Protein AF-A0A9W7EHD0-F1 (afdb_monomer)

Foldseek 3Di:
DDDDLVPVVVVDDVVVVVVVVVVVVVVVVVVVVVVVVLCVVCPPHPVNVVLVVLVVVVVVVVVVLVVVLVVVSVDPDDPDPLNVVSVVVSVVLVVVSVVLSVVSSVLVVVLVVVLVLLVVLLPDDPVVLVVVCVVPVPPPPPDDDDDDPPVVVSSVVSVVSVVVVVCVCVVVVPPPDDPSVVVNVVSVVVSVVVSVVVVVVVVVVVVVVCVVSVVPPPPPCVVVVVVVVVVVVVVVVVLVVVVVVVVVVVVVVVVVVVVVVVVVVVVVVVVVVVVVVVVVLVVPDPPPNPVVCVVVVVVVVVVVVVVVVVVVVVVVVVVPPPPDPDPDPPPPDDDPPPPVVVVVVVVVVVSVVVVVVVVVVVVVVVVVVVVPVVPDDDDDDDDDDDDDDDDDPPVVVVVVVVVVVVVVVVVVVVVVVVVVVVVVVVVVVVVPPPDDDDD

Organism: NCBI:txid1714386

Radius of gyration: 39.2 Å; Cα contacts (8 Å, |Δi|>4): 41; chains: 1; bounding box: 112×82×118 Å

pLDDT: mean 72.01, std 16.77, range [34.12, 96.81]

Secondary structure (DSSP, 8-state):
----TTGGGGTS-HHHHHHHHHHHHHHHHHHHHHHHHHHHHHTTSHHHHHHHHHHHHHHHHHHHHHHHHHHHHTSSS-S-HHHHHHHHHHHHHHHHHHHHHHHHHHHHHHHHHHHHHHHHHHHS-HHHHHHHHHHHHTTSTT--S-S-THHHHHHHHHHHHHHHHHHHHHHHT-TT--HHHHHHHHHHHHHHHHHHHHHHHHHHHHHHHHHHTT---GGGTHHHHHHHHHHHHHHHHHHHHHHHHHHHHHHHHHHHHHHHHHHHHHHHHHHHHHHHHHHHHHHS-TTSTHHHHHHHHHHHHHHHHHHHHHHHHHHHHHHHSPPP----GGG-SS----SHHHHHHHHHHHHHHHHHHHHHHHHHHHHHHHHHHTT--------------S-SSHHHHHHHHHHHHHHHHHHHHHHHHHHHHHHHHHHHHHTTS------

Mean predicted aligned error: 20.32 Å

Solvent-accessible surface area (backbone atoms only — not comparable to full-atom values): 25939 Å² total; per-residue (Å²): 133,87,78,58,95,63,67,63,61,85,74,53,56,65,66,62,53,50,53,50,51,52,49,50,53,53,49,52,54,51,49,52,55,48,47,54,54,49,48,70,75,34,66,96,42,78,62,42,62,52,48,52,50,52,52,50,55,49,49,52,51,50,49,51,54,50,50,54,53,50,58,54,69,70,64,85,60,79,99,43,76,65,55,60,54,48,54,52,50,51,54,52,51,52,54,49,51,52,50,51,51,53,50,51,53,50,51,50,55,50,50,54,52,49,50,57,48,46,47,54,47,66,69,51,55,67,69,56,56,52,49,54,45,56,72,52,68,75,72,58,91,79,66,82,82,89,89,61,78,67,63,59,53,49,56,50,51,45,50,52,51,49,50,49,51,51,51,51,37,63,77,67,68,45,84,90,63,62,62,52,63,52,50,49,54,53,48,52,51,54,49,50,50,53,51,52,51,53,53,49,53,49,52,52,51,50,53,50,52,44,56,73,67,68,58,90,70,59,94,72,50,57,73,54,48,52,55,50,52,52,53,48,53,52,51,53,49,53,52,52,52,58,48,50,55,53,52,52,53,52,52,55,50,52,52,53,51,52,52,53,51,50,54,52,50,56,51,52,49,55,51,50,55,51,53,50,53,54,52,54,64,69,68,52,70,88,87,72,44,76,72,53,53,54,54,51,54,50,52,54,48,54,53,49,51,55,51,50,55,53,50,51,50,52,53,48,54,60,70,68,46,76,73,77,84,75,80,67,80,88,73,84,74,89,76,100,78,70,65,68,70,57,53,59,60,49,54,61,49,53,56,52,52,55,50,51,54,53,48,53,54,50,52,56,52,50,56,58,52,62,70,61,64,85,74,77,88,85,84,84,88,81,91,79,95,76,85,94,80,85,82,77,63,66,69,56,51,54,53,51,55,54,50,50,55,52,50,52,55,52,53,51,53,53,50,54,51,53,51,51,54,53,50,54,50,52,56,60,59,63,65,71,74,78,69,84,84,83,128

Structure (mmCIF, N/CA/C/O backbone):
data_AF-A0A9W7EHD0-F1
#
_entry.id   AF-A0A9W7EHD0-F1
#
loop_
_atom_site.group_PDB
_atom_site.id
_atom_site.type_symbol
_atom_site.label_atom_id
_atom_site.label_alt_id
_atom_site.label_comp_id
_atom_site.label_asym_id
_atom_site.label_entity_id
_atom_site.label_seq_id
_atom_site.pdbx_PDB_ins_code
_atom_site.Cartn_x
_atom_site.Cartn_y
_atom_site.Cartn_z
_atom_site.occupancy
_atom_site.B_iso_or_equiv
_atom_site.auth_seq_id
_atom_site.auth_comp_id
_atom_site.auth_asym_id
_atom_site.auth_atom_id
_atom_site.pdbx_PDB_model_num
ATOM 1 N N . MET A 1 1 ? 36.067 2.380 -47.094 1.00 41.59 1 MET A N 1
ATOM 2 C CA . MET A 1 1 ? 34.649 2.789 -47.138 1.00 41.59 1 MET A CA 1
ATOM 3 C C . MET A 1 1 ? 34.155 2.784 -45.708 1.00 41.59 1 MET A C 1
ATOM 5 O O . MET A 1 1 ? 34.077 1.720 -45.111 1.00 41.59 1 MET A O 1
ATOM 9 N N . ALA A 1 2 ? 33.998 3.968 -45.122 1.00 36.53 2 ALA A N 1
ATOM 10 C CA . ALA A 1 2 ? 33.622 4.127 -43.725 1.00 36.53 2 ALA A CA 1
ATOM 11 C C . ALA A 1 2 ? 32.126 3.817 -43.582 1.00 36.53 2 ALA A C 1
ATOM 13 O O . ALA A 1 2 ? 31.284 4.616 -43.986 1.00 36.53 2 ALA A O 1
ATOM 14 N N . GLY A 1 3 ? 31.809 2.625 -43.077 1.00 40.06 3 GLY A N 1
ATOM 15 C CA . GLY A 1 3 ? 30.460 2.287 -42.645 1.00 40.06 3 GLY A CA 1
ATOM 16 C C . GLY A 1 3 ? 30.134 3.123 -41.417 1.00 40.06 3 GLY A C 1
ATOM 17 O O . GLY A 1 3 ? 30.726 2.926 -40.359 1.00 40.06 3 GLY A O 1
ATOM 18 N N . SER A 1 4 ? 29.249 4.102 -41.587 1.00 40.09 4 SER A N 1
ATOM 19 C CA . SER A 1 4 ? 28.679 4.852 -40.474 1.00 40.09 4 SER A CA 1
ATOM 20 C C . SER A 1 4 ? 28.022 3.865 -39.511 1.00 40.09 4 SER A C 1
ATOM 22 O O . SER A 1 4 ? 27.154 3.092 -39.913 1.00 40.09 4 SER A O 1
ATOM 24 N N . VAL A 1 5 ? 28.412 3.912 -38.237 1.00 50.12 5 VAL A N 1
ATOM 25 C CA . VAL A 1 5 ? 27.777 3.160 -37.137 1.00 50.12 5 VAL A CA 1
ATOM 26 C C . VAL A 1 5 ? 26.297 3.566 -36.965 1.00 50.12 5 VAL A C 1
ATOM 28 O O . VAL A 1 5 ? 25.525 2.852 -36.342 1.00 50.12 5 VAL A O 1
ATOM 31 N N . PHE A 1 6 ? 25.859 4.644 -37.630 1.00 48.62 6 PHE A N 1
ATOM 32 C CA . PHE A 1 6 ? 24.462 5.069 -37.770 1.00 48.62 6 PHE A CA 1
ATOM 33 C C . PHE A 1 6 ? 23.834 4.682 -39.124 1.00 48.62 6 PHE A C 1
ATOM 35 O O . PHE A 1 6 ? 23.017 5.419 -39.674 1.00 48.62 6 PHE A O 1
ATOM 42 N N . GLY A 1 7 ? 24.199 3.531 -39.694 1.00 46.06 7 GLY A N 1
ATOM 43 C CA . GLY A 1 7 ? 23.615 3.016 -40.942 1.00 46.06 7 GLY A CA 1
ATOM 44 C C . GLY A 1 7 ? 22.097 2.764 -40.896 1.00 46.06 7 GLY A C 1
ATOM 45 O O . GLY A 1 7 ? 21.471 2.694 -41.950 1.00 46.06 7 GLY A O 1
ATOM 46 N N . LEU A 1 8 ? 21.487 2.707 -39.704 1.00 52.47 8 LEU A N 1
ATOM 47 C CA . LEU A 1 8 ? 20.026 2.681 -39.541 1.00 52.47 8 LEU A CA 1
ATOM 48 C C . LEU A 1 8 ? 19.342 4.013 -39.909 1.00 52.47 8 LEU A C 1
ATOM 50 O O . LEU A 1 8 ? 18.151 4.028 -40.207 1.00 52.47 8 LEU A O 1
ATOM 54 N N . GLY A 1 9 ? 20.073 5.133 -39.931 1.00 49.28 9 GLY A N 1
ATOM 55 C CA . GLY A 1 9 ? 19.493 6.463 -40.148 1.00 49.28 9 GLY A CA 1
ATOM 56 C C . GLY A 1 9 ? 18.921 6.697 -41.550 1.00 49.28 9 GLY A C 1
ATOM 57 O O . GLY A 1 9 ? 18.114 7.599 -41.727 1.00 49.28 9 GLY A O 1
ATOM 58 N N . ALA A 1 10 ? 19.298 5.888 -42.546 1.00 57.56 10 ALA A N 1
ATOM 59 C CA . ALA A 1 10 ? 18.765 6.010 -43.906 1.00 57.56 10 ALA A CA 1
ATOM 60 C C . ALA A 1 10 ? 17.379 5.357 -44.084 1.00 57.56 10 ALA A C 1
ATOM 62 O O . ALA A 1 10 ? 16.714 5.625 -45.081 1.00 57.56 10 ALA A O 1
ATOM 63 N N . GLN A 1 11 ? 16.957 4.496 -43.148 1.00 60.59 11 GLN A N 1
ATOM 64 C CA . GLN A 1 11 ? 15.648 3.828 -43.162 1.00 60.59 11 GLN A CA 1
ATOM 65 C C . GLN A 1 11 ? 14.703 4.311 -42.058 1.00 60.59 11 GLN A C 1
ATOM 67 O O . GLN A 1 11 ? 13.509 4.027 -42.136 1.00 60.59 11 GLN A O 1
ATOM 72 N N . LEU A 1 12 ? 15.198 5.034 -41.045 1.00 62.53 12 LEU A N 1
ATOM 73 C CA . LEU A 1 12 ? 14.315 5.666 -40.071 1.00 62.53 12 LEU A CA 1
ATOM 74 C C . LEU A 1 12 ? 13.660 6.895 -40.686 1.00 62.53 12 LEU A C 1
ATOM 76 O O . LEU A 1 12 ? 14.303 7.894 -41.006 1.00 62.53 12 LEU A O 1
ATOM 80 N N . ASP A 1 13 ? 12.348 6.805 -40.805 1.00 81.25 13 ASP A N 1
ATOM 81 C CA . ASP A 1 13 ? 11.511 7.895 -41.247 1.00 81.25 13 ASP A CA 1
ATOM 82 C C . ASP A 1 13 ? 11.552 9.008 -40.182 1.00 81.25 13 ASP A C 1
ATOM 84 O O . ASP A 1 13 ? 11.169 8.823 -39.016 1.00 81.25 13 ASP A O 1
ATOM 88 N N . VAL A 1 14 ? 12.132 10.151 -40.560 1.00 83.94 14 VAL A N 1
ATOM 89 C CA . VAL A 1 14 ? 12.492 11.241 -39.635 1.00 83.94 14 VAL A CA 1
ATOM 90 C C . VAL A 1 14 ? 11.256 11.767 -38.909 1.00 83.94 14 VAL A C 1
ATOM 92 O O . VAL A 1 14 ? 11.328 12.114 -37.729 1.00 83.94 14 VAL A O 1
ATOM 95 N N . GLU A 1 15 ? 10.108 11.774 -39.584 1.00 84.81 15 GLU A N 1
ATOM 96 C CA . GLU A 1 15 ? 8.841 12.242 -39.030 1.00 84.81 15 GLU A CA 1
ATOM 97 C C . GLU A 1 15 ? 8.366 11.368 -37.860 1.00 84.81 15 GLU A C 1
ATOM 99 O O . GLU A 1 15 ? 8.170 11.877 -36.755 1.00 84.81 15 GLU A O 1
ATOM 104 N N . TYR A 1 16 ? 8.257 10.049 -38.053 1.00 81.31 16 TYR A N 1
ATOM 105 C CA . TYR A 1 16 ? 7.834 9.122 -36.994 1.00 81.31 16 TYR A CA 1
ATOM 106 C C . TYR A 1 16 ? 8.808 9.117 -35.821 1.00 81.31 16 TYR A C 1
ATOM 108 O O . TYR A 1 16 ? 8.393 9.143 -34.665 1.00 81.31 16 TYR A O 1
ATOM 116 N N . THR A 1 17 ? 10.104 9.158 -36.121 1.00 78.38 17 THR A N 1
ATOM 117 C CA . THR A 1 17 ? 11.156 9.232 -35.105 1.00 78.38 17 THR A CA 1
ATOM 118 C C . THR A 1 17 ? 10.993 10.487 -34.245 1.00 78.38 17 THR A C 1
ATOM 120 O O . THR A 1 17 ? 11.039 10.412 -33.018 1.00 78.38 17 THR A O 1
ATOM 123 N N . THR A 1 18 ? 10.725 11.635 -34.873 1.00 85.12 18 THR A N 1
ATOM 124 C CA . THR A 1 18 ? 10.499 12.909 -34.174 1.00 85.12 18 THR A CA 1
ATOM 125 C C . THR A 1 18 ? 9.254 12.849 -33.287 1.00 85.12 18 THR A C 1
ATOM 127 O O . THR A 1 18 ? 9.313 13.255 -32.126 1.00 85.12 18 THR A O 1
ATOM 130 N N . TRP A 1 19 ? 8.145 12.287 -33.780 1.00 91.00 19 TRP A N 1
ATOM 131 C CA . TRP A 1 19 ? 6.928 12.099 -32.982 1.00 91.00 19 TRP A CA 1
ATOM 132 C C . TRP A 1 19 ? 7.136 11.148 -31.801 1.00 91.00 19 TRP A C 1
ATOM 134 O O . TRP A 1 19 ? 6.656 11.433 -30.703 1.00 91.00 19 TRP A O 1
ATOM 144 N N . CYS A 1 20 ? 7.890 10.063 -31.985 1.00 78.62 20 CYS A N 1
ATOM 145 C CA . CYS A 1 20 ? 8.261 9.157 -30.901 1.00 78.62 20 CYS A CA 1
ATOM 146 C C . CYS A 1 20 ? 9.100 9.870 -29.834 1.00 78.62 20 CYS A C 1
ATOM 148 O O . CYS A 1 20 ? 8.783 9.760 -28.651 1.00 78.62 20 CYS A O 1
ATOM 150 N N . PHE A 1 21 ? 10.114 10.649 -30.225 1.00 79.69 21 PHE A N 1
ATOM 151 C CA . PHE A 1 21 ? 10.911 11.431 -29.274 1.00 79.69 21 PHE A CA 1
ATOM 152 C C . PHE A 1 21 ? 10.072 12.466 -28.524 1.00 79.69 21 PHE A C 1
ATOM 154 O O . PHE A 1 21 ? 10.189 12.571 -27.306 1.00 79.69 21 PHE A O 1
ATOM 161 N N . MET A 1 22 ? 9.187 13.185 -29.217 1.00 89.00 22 MET A N 1
ATOM 162 C CA . MET A 1 22 ? 8.254 14.115 -28.574 1.00 89.00 22 MET A CA 1
ATOM 163 C C . MET A 1 22 ? 7.325 13.399 -27.588 1.00 89.00 22 MET A C 1
ATOM 165 O O . MET A 1 22 ? 7.085 13.911 -26.495 1.00 89.00 22 MET A O 1
ATOM 169 N N . GLY A 1 23 ? 6.845 12.203 -27.939 1.00 85.44 23 GLY A N 1
ATOM 170 C CA . GLY A 1 23 ? 6.049 11.354 -27.055 1.00 85.44 23 GLY A CA 1
ATOM 171 C C . GLY A 1 23 ? 6.814 10.928 -25.802 1.00 85.44 23 GLY A C 1
ATOM 172 O O . GLY A 1 23 ? 6.280 11.041 -24.702 1.00 85.44 23 GLY A O 1
ATOM 173 N N . ILE A 1 24 ? 8.076 10.512 -25.950 1.00 79.19 24 ILE A N 1
ATOM 174 C CA . ILE A 1 24 ? 8.947 10.152 -24.822 1.00 79.19 24 ILE A CA 1
ATOM 175 C C . ILE A 1 24 ? 9.193 11.369 -23.928 1.00 79.19 24 ILE A C 1
ATOM 177 O O . ILE A 1 24 ? 9.023 11.265 -22.721 1.00 79.19 24 ILE A O 1
ATOM 181 N N . ILE A 1 25 ? 9.531 12.532 -24.493 1.00 86.75 25 ILE A N 1
ATOM 182 C CA . ILE A 1 25 ? 9.751 13.763 -23.716 1.00 86.75 25 ILE A CA 1
ATOM 183 C C . ILE A 1 25 ? 8.488 14.140 -22.934 1.00 86.75 25 ILE A C 1
ATOM 185 O O . ILE A 1 25 ? 8.562 14.405 -21.736 1.00 86.75 25 ILE A O 1
ATOM 189 N N . ALA A 1 26 ? 7.322 14.124 -23.584 1.00 88.44 26 ALA A N 1
ATOM 190 C CA . ALA A 1 26 ? 6.052 14.420 -22.927 1.00 88.44 26 ALA A CA 1
ATOM 191 C C . ALA A 1 26 ? 5.724 13.406 -21.819 1.00 88.44 26 ALA A C 1
ATOM 193 O O . ALA A 1 26 ? 5.255 13.798 -20.750 1.00 88.44 26 ALA A O 1
ATOM 194 N N . PHE A 1 27 ? 5.995 12.120 -22.052 1.00 81.62 27 PHE A N 1
ATOM 195 C CA . PHE A 1 27 ? 5.835 11.067 -21.053 1.00 81.62 27 PHE A CA 1
ATOM 196 C C . PHE A 1 27 ? 6.763 11.280 -19.853 1.00 81.62 27 PHE A C 1
ATOM 198 O O . PHE A 1 27 ? 6.296 11.215 -18.720 1.00 81.62 27 PHE A O 1
ATOM 205 N N . THR A 1 28 ? 8.038 11.602 -20.079 1.00 79.50 28 THR A N 1
ATOM 206 C CA . THR A 1 28 ? 9.004 11.878 -19.008 1.00 79.50 28 THR A CA 1
ATOM 207 C C . THR A 1 28 ? 8.576 13.076 -18.164 1.00 79.50 28 THR A C 1
ATOM 209 O O . THR A 1 28 ? 8.568 12.974 -16.943 1.00 79.50 28 THR A O 1
ATOM 212 N N . ILE A 1 29 ? 8.129 14.171 -18.793 1.00 89.50 29 ILE A N 1
ATOM 213 C CA . ILE A 1 29 ? 7.603 15.344 -18.073 1.00 89.50 29 ILE A CA 1
ATOM 214 C C . ILE A 1 29 ? 6.354 14.969 -17.263 1.00 89.50 29 ILE A C 1
ATOM 216 O O . ILE A 1 29 ? 6.212 15.371 -16.111 1.00 89.50 29 ILE A O 1
ATOM 220 N N . MET A 1 30 ? 5.434 14.186 -17.839 1.00 86.44 30 MET A N 1
ATOM 221 C CA . MET A 1 30 ? 4.249 13.714 -17.114 1.00 86.44 30 MET A CA 1
ATOM 222 C C . MET A 1 30 ? 4.641 12.858 -15.904 1.00 86.44 30 MET A C 1
ATOM 224 O O . MET A 1 30 ? 4.039 12.997 -14.841 1.00 86.44 30 MET A O 1
ATOM 228 N N . PHE A 1 31 ? 5.631 11.980 -16.065 1.00 80.75 31 PHE A N 1
ATOM 229 C CA . PHE A 1 31 ? 6.109 11.103 -15.006 1.00 80.75 31 PHE A CA 1
ATOM 230 C C . PHE A 1 31 ? 6.786 11.890 -13.880 1.00 80.75 31 PHE A C 1
ATOM 232 O O . PHE A 1 31 ? 6.515 11.622 -12.716 1.00 80.75 31 PHE A O 1
ATOM 239 N N . GLU A 1 32 ? 7.586 12.904 -14.210 1.00 84.00 32 GLU A N 1
ATOM 240 C CA . GLU A 1 32 ? 8.206 13.809 -13.236 1.00 84.00 32 GLU A CA 1
ATOM 241 C C . GLU A 1 32 ? 7.147 14.564 -12.418 1.00 84.00 32 GLU A C 1
ATOM 243 O O . GLU A 1 32 ? 7.168 14.530 -11.189 1.00 84.00 32 GLU A O 1
ATOM 248 N N . LEU A 1 33 ? 6.139 15.142 -13.081 1.00 87.81 33 LEU A N 1
ATOM 249 C CA . LEU A 1 33 ? 5.017 15.798 -12.397 1.00 87.81 33 LEU A CA 1
ATOM 250 C C . LEU A 1 33 ? 4.213 14.825 -11.527 1.00 87.81 33 LEU A C 1
ATOM 252 O O . LEU A 1 33 ? 3.732 15.182 -10.448 1.00 87.81 33 LEU A O 1
ATOM 256 N N . PHE A 1 34 ? 4.024 13.596 -12.008 1.00 83.19 34 PHE A N 1
ATOM 257 C CA . PHE A 1 34 ? 3.357 12.549 -11.247 1.00 83.19 34 PHE A CA 1
ATOM 258 C C . PHE A 1 34 ? 4.155 12.187 -9.992 1.00 83.19 34 PHE A C 1
ATOM 260 O O . PHE A 1 34 ? 3.556 12.054 -8.923 1.00 83.19 34 PHE A O 1
ATOM 267 N N . ASP A 1 35 ? 5.477 12.080 -10.105 1.00 80.50 35 ASP A N 1
ATOM 268 C CA . ASP A 1 35 ? 6.354 11.748 -8.990 1.00 80.50 35 ASP A CA 1
ATOM 269 C C . ASP A 1 35 ? 6.404 12.873 -7.950 1.00 80.50 35 ASP A C 1
ATOM 271 O O . ASP A 1 35 ? 6.232 12.610 -6.763 1.00 80.50 35 ASP A O 1
ATOM 275 N N . GLU A 1 36 ? 6.486 14.140 -8.367 1.00 85.00 36 GLU A N 1
ATOM 276 C CA . GLU A 1 36 ? 6.371 15.289 -7.455 1.00 85.00 36 GLU A CA 1
ATOM 277 C C . GLU A 1 36 ? 5.040 15.282 -6.694 1.00 85.00 36 GLU A C 1
ATOM 279 O O . GLU A 1 36 ? 4.988 15.495 -5.477 1.00 85.00 36 GLU A O 1
ATOM 284 N N . HIS A 1 37 ? 3.940 15.000 -7.398 1.00 84.12 37 HIS A N 1
ATOM 285 C CA . HIS A 1 37 ? 2.623 14.928 -6.776 1.00 84.12 37 HIS A CA 1
ATOM 286 C C . HIS A 1 37 ? 2.516 13.755 -5.795 1.00 84.12 37 HIS A C 1
ATOM 288 O O . HIS A 1 37 ? 1.861 13.857 -4.751 1.00 84.12 37 HIS A O 1
ATOM 294 N N . LEU A 1 38 ? 3.156 12.634 -6.124 1.00 78.75 38 LEU A N 1
ATOM 295 C CA . LEU A 1 38 ? 3.222 11.463 -5.267 1.00 78.75 38 LEU A CA 1
ATOM 296 C C . LEU A 1 38 ? 4.053 11.765 -4.017 1.00 78.75 38 LEU A C 1
ATOM 298 O O . LEU A 1 38 ? 3.571 11.536 -2.908 1.00 78.75 38 LEU A O 1
ATOM 302 N N . TYR A 1 39 ? 5.225 12.376 -4.184 1.00 82.25 39 TYR A N 1
ATOM 303 C CA . TYR A 1 39 ? 6.117 12.798 -3.111 1.00 82.25 39 TYR A CA 1
ATOM 304 C C . TYR A 1 39 ? 5.409 13.743 -2.134 1.00 82.25 39 TYR A C 1
ATOM 306 O O . TYR A 1 39 ? 5.343 13.461 -0.939 1.00 82.25 39 TYR A O 1
ATOM 314 N N . ALA A 1 40 ? 4.759 14.797 -2.638 1.00 83.25 40 ALA A N 1
ATOM 315 C CA . ALA A 1 40 ? 4.017 15.750 -1.810 1.00 83.25 40 ALA A CA 1
ATOM 316 C C . ALA A 1 40 ? 2.873 15.092 -1.016 1.00 83.25 40 ALA A C 1
ATOM 318 O O . ALA A 1 40 ? 2.541 15.509 0.093 1.00 83.25 40 ALA A O 1
ATOM 319 N N . LYS A 1 41 ? 2.251 14.044 -1.566 1.00 79.25 41 LYS A N 1
ATOM 320 C CA . LYS A 1 41 ? 1.150 13.326 -0.906 1.00 79.25 41 LYS A CA 1
ATOM 321 C C . LYS A 1 41 ? 1.628 12.285 0.109 1.00 79.25 41 LYS A C 1
ATOM 323 O O . LYS A 1 41 ? 0.821 11.824 0.931 1.00 79.25 41 LYS A O 1
ATOM 328 N N . LEU A 1 42 ? 2.888 11.877 0.011 1.00 76.06 42 LEU A N 1
ATOM 329 C CA . LEU A 1 42 ? 3.537 10.881 0.860 1.00 76.06 42 LEU A CA 1
ATOM 330 C C . LEU A 1 42 ? 4.444 11.492 1.925 1.00 76.06 42 LEU A C 1
ATOM 332 O O . LEU A 1 42 ? 4.895 10.751 2.803 1.00 76.06 42 LEU A O 1
ATOM 336 N N . ASP A 1 43 ? 4.698 12.795 1.852 1.00 74.88 43 ASP A N 1
ATOM 337 C CA . ASP A 1 43 ? 5.582 13.488 2.775 1.00 74.88 43 ASP A CA 1
ATOM 338 C C . ASP A 1 43 ? 5.163 13.243 4.238 1.00 74.88 43 ASP A C 1
ATOM 340 O O . ASP A 1 43 ? 3.980 13.301 4.593 1.00 74.88 43 ASP A O 1
ATOM 344 N N . GLY A 1 44 ? 6.138 12.869 5.069 1.00 69.31 44 GLY A N 1
ATOM 345 C CA . GLY A 1 44 ? 5.934 12.476 6.468 1.00 69.31 44 GLY A CA 1
ATOM 346 C C . GLY A 1 44 ? 5.429 11.045 6.718 1.00 69.31 44 GLY A C 1
ATOM 347 O O . GLY A 1 44 ? 5.088 10.726 7.857 1.00 69.31 44 GLY A O 1
ATOM 348 N N . SER A 1 45 ? 5.367 10.169 5.707 1.00 75.50 45 SER A N 1
ATOM 349 C CA . SER A 1 45 ? 4.951 8.766 5.882 1.00 75.50 45 SER A CA 1
ATOM 350 C C . SER A 1 45 ? 6.081 7.756 5.649 1.00 75.50 45 SER A C 1
ATOM 352 O O . SER A 1 45 ? 6.941 7.964 4.799 1.00 75.50 45 SER A O 1
ATOM 354 N N . ILE A 1 46 ? 6.028 6.610 6.345 1.00 73.94 46 ILE A N 1
ATOM 355 C CA . ILE A 1 46 ? 6.955 5.463 6.173 1.00 73.94 46 ILE A CA 1
ATOM 356 C C . ILE A 1 46 ? 6.998 4.981 4.709 1.00 73.94 46 ILE A C 1
ATOM 358 O O . ILE A 1 46 ? 8.006 4.473 4.223 1.00 73.94 46 ILE A O 1
ATOM 362 N N . TYR A 1 47 ? 5.915 5.201 3.961 1.00 76.75 47 TYR A N 1
ATOM 363 C CA . TYR A 1 47 ? 5.823 4.836 2.552 1.00 76.75 47 TYR A CA 1
ATOM 364 C C . TYR A 1 47 ? 6.774 5.620 1.645 1.00 76.75 47 TYR A C 1
ATOM 366 O O . TYR A 1 47 ? 7.102 5.137 0.564 1.00 76.75 47 TYR A O 1
ATOM 374 N N . LEU A 1 48 ? 7.238 6.797 2.074 1.00 80.06 48 LEU A N 1
ATOM 375 C CA . LEU A 1 48 ? 8.238 7.562 1.337 1.00 80.06 48 LEU A CA 1
ATOM 376 C C . LEU A 1 48 ? 9.570 6.804 1.279 1.00 80.06 48 LEU A C 1
ATOM 378 O O . LEU A 1 48 ? 10.169 6.695 0.212 1.00 80.06 48 LEU A O 1
ATOM 382 N N . GLU A 1 49 ? 9.996 6.212 2.398 1.00 76.44 49 GLU A N 1
ATOM 383 C CA . GLU A 1 49 ? 11.215 5.397 2.453 1.00 76.44 49 GLU A CA 1
ATOM 384 C C . GLU A 1 49 ? 11.082 4.137 1.589 1.00 76.44 49 GLU A C 1
ATOM 386 O O . GLU A 1 49 ? 12.025 3.748 0.897 1.00 76.44 49 GLU A O 1
ATOM 391 N N . MET A 1 50 ? 9.898 3.514 1.580 1.00 74.19 50 MET A N 1
ATOM 392 C CA . MET A 1 50 ? 9.623 2.368 0.707 1.00 74.19 50 MET A CA 1
ATOM 393 C C . MET A 1 50 ? 9.674 2.761 -0.770 1.00 74.19 50 MET A C 1
ATOM 395 O O . MET A 1 50 ? 10.329 2.078 -1.554 1.00 74.19 50 MET A O 1
ATOM 399 N N . MET A 1 51 ? 9.040 3.874 -1.149 1.00 78.44 51 MET A N 1
ATOM 400 C CA . MET A 1 51 ? 9.122 4.395 -2.512 1.00 78.44 51 MET A CA 1
ATOM 401 C C . MET A 1 51 ? 10.563 4.671 -2.923 1.00 78.44 51 MET A C 1
ATOM 403 O O . MET A 1 51 ? 10.973 4.250 -3.998 1.00 78.44 51 MET A O 1
ATOM 407 N N . GLN A 1 52 ? 11.349 5.334 -2.073 1.00 81.00 52 GLN A N 1
ATOM 408 C CA . GLN A 1 52 ? 12.752 5.627 -2.366 1.00 81.00 52 GLN A CA 1
ATOM 409 C C . GLN A 1 52 ? 13.568 4.351 -2.595 1.00 81.00 52 GLN A C 1
ATOM 411 O O . GLN A 1 52 ? 14.390 4.311 -3.509 1.00 81.00 52 GLN A O 1
ATOM 416 N N . LYS A 1 53 ? 13.320 3.290 -1.815 1.00 77.19 53 LYS A N 1
ATOM 417 C CA . LYS A 1 53 ? 13.940 1.978 -2.050 1.00 77.19 53 LYS A CA 1
ATOM 418 C C . LYS A 1 53 ? 13.525 1.401 -3.402 1.00 77.19 53 LYS A C 1
ATOM 420 O O . LYS A 1 53 ? 14.400 1.044 -4.180 1.00 77.19 53 LYS A O 1
ATOM 425 N N . VAL A 1 54 ? 12.229 1.372 -3.716 1.00 78.00 54 VAL A N 1
ATOM 426 C CA . VAL A 1 54 ? 11.727 0.850 -5.001 1.00 78.00 54 VAL A CA 1
ATOM 427 C C . VAL A 1 54 ? 12.303 1.634 -6.182 1.00 78.00 54 VAL A C 1
ATOM 429 O O . VAL A 1 54 ? 12.800 1.028 -7.126 1.00 78.00 54 VAL A O 1
ATOM 432 N N . TYR A 1 55 ? 12.318 2.967 -6.114 1.00 80.00 55 TYR A N 1
ATOM 433 C CA . TYR A 1 55 ? 12.927 3.813 -7.142 1.00 80.00 55 TYR A CA 1
ATOM 434 C C . TYR A 1 55 ? 14.422 3.566 -7.292 1.00 80.00 55 TYR A C 1
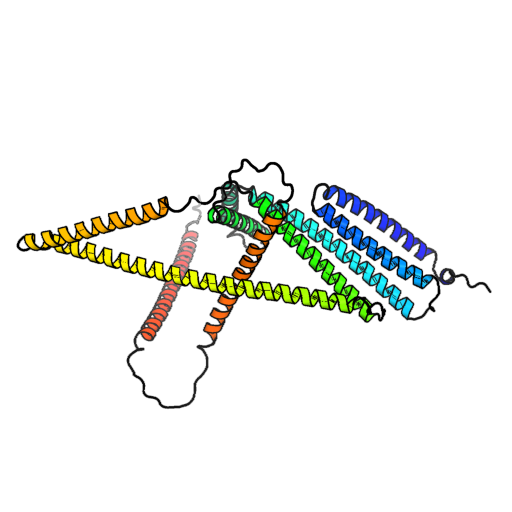ATOM 436 O O . TYR A 1 55 ? 14.926 3.546 -8.414 1.00 80.00 55 TYR A O 1
ATOM 444 N N . LYS A 1 56 ? 15.142 3.356 -6.188 1.00 79.19 56 LYS A N 1
ATOM 445 C CA . LYS A 1 56 ? 16.570 3.042 -6.222 1.00 79.19 56 LYS A CA 1
ATOM 446 C C . LYS A 1 56 ? 16.828 1.698 -6.904 1.00 79.19 56 LYS A C 1
ATOM 448 O O . LYS A 1 56 ? 17.672 1.646 -7.795 1.00 79.19 56 LYS A O 1
ATOM 453 N N . GLU A 1 57 ? 16.099 0.650 -6.526 1.00 76.88 57 GLU A N 1
ATOM 454 C CA . GLU A 1 57 ? 16.220 -0.679 -7.143 1.00 76.88 57 GLU A CA 1
ATOM 455 C C . GLU A 1 57 ? 15.868 -0.628 -8.634 1.00 76.88 57 GLU A C 1
ATOM 457 O O . GLU A 1 57 ? 16.615 -1.124 -9.476 1.00 76.88 57 GLU A O 1
ATOM 462 N N . LEU A 1 58 ? 14.787 0.073 -8.982 1.00 76.69 58 LEU A N 1
ATOM 463 C CA . LEU A 1 58 ? 14.388 0.293 -10.366 1.00 76.69 58 LEU A CA 1
ATOM 464 C C . LEU A 1 58 ? 15.450 1.053 -11.165 1.00 76.69 58 LEU A C 1
ATOM 466 O O . LEU A 1 58 ? 15.747 0.692 -12.299 1.00 76.69 58 LEU A O 1
ATOM 470 N N . THR A 1 59 ? 16.022 2.108 -10.590 1.00 77.44 59 THR A N 1
ATOM 471 C CA . THR A 1 59 ? 17.056 2.912 -11.251 1.00 77.44 59 THR A CA 1
ATOM 472 C C . THR A 1 59 ? 18.295 2.063 -11.510 1.00 77.44 59 THR A C 1
ATOM 474 O O . THR A 1 59 ? 18.834 2.095 -12.612 1.00 77.44 59 THR A O 1
ATOM 477 N N . ILE A 1 60 ? 18.717 1.252 -10.534 1.00 78.25 60 ILE A N 1
ATOM 478 C CA . ILE A 1 60 ? 19.824 0.301 -10.696 1.00 78.25 60 ILE A CA 1
ATOM 479 C C . ILE A 1 60 ? 19.512 -0.692 -11.822 1.00 78.25 60 ILE A C 1
ATOM 481 O O . ILE A 1 60 ? 20.357 -0.911 -12.688 1.00 78.25 60 ILE A O 1
ATOM 485 N N . LEU A 1 61 ? 18.296 -1.238 -11.861 1.00 72.81 61 LEU A N 1
ATOM 486 C CA . LEU A 1 61 ? 17.860 -2.168 -12.903 1.00 72.81 61 LEU A CA 1
ATOM 487 C C . LEU A 1 61 ? 17.835 -1.512 -14.293 1.00 72.81 61 LEU A C 1
ATOM 489 O O . LEU A 1 61 ? 18.314 -2.097 -15.267 1.00 72.81 61 LEU A O 1
ATOM 493 N N . GLY A 1 62 ? 17.370 -0.266 -14.381 1.00 76.25 62 GLY A N 1
ATOM 494 C CA . GLY A 1 62 ? 17.434 0.551 -15.591 1.00 76.25 62 GLY A CA 1
ATOM 495 C C . GLY A 1 62 ? 18.873 0.803 -16.050 1.00 76.25 62 GLY A C 1
ATOM 496 O O . GLY A 1 62 ? 19.170 0.655 -17.233 1.00 76.25 62 GLY A O 1
ATOM 497 N N . PHE A 1 63 ? 19.793 1.097 -15.124 1.00 75.81 63 PHE A N 1
ATOM 498 C CA . PHE A 1 63 ? 21.220 1.261 -15.421 1.00 75.81 63 PHE A CA 1
ATOM 499 C C . PHE A 1 63 ? 21.880 -0.029 -15.908 1.00 75.81 63 PHE A C 1
ATOM 501 O O . PHE A 1 63 ? 22.667 0.024 -16.852 1.00 75.81 63 PHE A O 1
ATOM 508 N N . ILE A 1 64 ? 21.566 -1.180 -15.303 1.00 75.06 64 ILE A N 1
ATOM 509 C CA . ILE A 1 64 ? 22.064 -2.486 -15.760 1.00 75.06 64 ILE A CA 1
ATOM 510 C C . ILE A 1 64 ? 21.584 -2.735 -17.189 1.00 75.06 64 ILE A C 1
ATOM 512 O O . ILE A 1 64 ? 22.385 -3.040 -18.071 1.00 75.06 64 ILE A O 1
ATOM 516 N N . SER A 1 65 ? 20.293 -2.526 -17.432 1.00 71.69 65 SER A N 1
ATOM 517 C CA . SER A 1 65 ? 19.666 -2.744 -18.733 1.00 71.69 65 SER A CA 1
ATOM 518 C C . SER A 1 65 ? 20.262 -1.824 -19.812 1.00 71.69 65 SER A C 1
ATOM 520 O O . SER A 1 65 ? 20.659 -2.287 -20.884 1.00 71.69 65 SER A O 1
ATOM 522 N N . PHE A 1 66 ? 20.462 -0.543 -19.483 1.00 75.25 66 PHE A N 1
ATOM 523 C CA . PHE A 1 66 ? 21.152 0.425 -20.336 1.00 75.25 66 PHE A CA 1
ATOM 524 C C . PHE A 1 66 ? 22.619 0.050 -20.592 1.00 75.25 66 PHE A C 1
ATOM 526 O O . PHE A 1 66 ? 23.100 0.153 -21.720 1.00 75.25 66 PHE A O 1
ATOM 533 N N . GLY A 1 67 ? 23.336 -0.414 -19.566 1.00 75.31 67 GLY A N 1
ATOM 534 C CA . GLY A 1 67 ? 24.728 -0.844 -19.676 1.00 75.31 67 GLY A CA 1
ATOM 535 C C . GLY A 1 67 ? 24.895 -2.024 -20.631 1.00 75.31 67 GLY A C 1
ATOM 536 O O . GLY A 1 67 ? 25.772 -1.992 -21.495 1.00 75.31 67 GLY A O 1
ATOM 537 N N . VAL A 1 68 ? 24.020 -3.029 -20.536 1.00 71.25 68 VAL A N 1
ATOM 538 C CA . VAL A 1 68 ? 24.036 -4.176 -21.455 1.00 71.25 68 VAL A CA 1
ATOM 539 C C . VAL A 1 68 ? 23.678 -3.738 -22.879 1.00 71.25 68 VAL A C 1
ATOM 541 O O . VAL A 1 68 ? 24.359 -4.131 -23.826 1.00 71.25 68 VAL A O 1
ATOM 544 N N . PHE A 1 69 ? 22.686 -2.857 -23.044 1.00 71.75 69 PHE A N 1
ATOM 545 C CA . PHE A 1 69 ? 22.330 -2.303 -24.353 1.00 71.75 69 PHE A CA 1
ATOM 546 C C . PHE A 1 69 ? 23.500 -1.544 -25.002 1.00 71.75 69 PHE A C 1
ATOM 548 O O . PHE A 1 69 ? 23.809 -1.756 -26.176 1.00 71.75 69 PHE A O 1
ATOM 555 N N . MET A 1 70 ? 24.204 -0.699 -24.244 1.00 71.69 70 MET A N 1
ATOM 556 C CA . MET A 1 70 ? 25.389 0.012 -24.739 1.00 71.69 70 MET A CA 1
ATOM 557 C C . MET A 1 70 ? 26.533 -0.951 -25.081 1.00 71.69 70 MET A C 1
ATOM 559 O O . MET A 1 70 ? 27.183 -0.783 -26.115 1.00 71.69 70 MET A O 1
ATOM 563 N N . ALA A 1 71 ? 26.759 -1.989 -24.269 1.00 69.19 71 ALA A N 1
ATOM 564 C CA . ALA A 1 71 ? 27.787 -2.997 -24.532 1.00 69.19 71 ALA A CA 1
ATOM 565 C C . ALA A 1 71 ? 27.542 -3.753 -25.851 1.00 69.19 71 ALA A C 1
ATOM 567 O O . ALA A 1 71 ? 28.481 -3.966 -26.618 1.00 69.19 71 ALA A O 1
ATOM 568 N N . ILE A 1 72 ? 26.284 -4.089 -26.153 1.00 68.19 72 ILE A N 1
ATOM 569 C CA . ILE A 1 72 ? 25.892 -4.753 -27.405 1.00 68.19 72 ILE A CA 1
ATOM 570 C C . ILE A 1 72 ? 26.064 -3.811 -28.607 1.00 68.19 72 ILE A C 1
ATOM 572 O O . ILE A 1 72 ? 26.642 -4.203 -29.622 1.00 68.19 72 ILE A O 1
ATOM 576 N N . ASN A 1 73 ? 25.645 -2.547 -28.481 1.00 68.56 73 ASN A N 1
ATOM 577 C CA . ASN A 1 73 ? 25.745 -1.556 -29.560 1.00 68.56 73 ASN A CA 1
ATOM 578 C C . ASN A 1 73 ? 27.182 -1.121 -29.885 1.00 68.56 73 ASN A C 1
ATOM 580 O O . ASN A 1 73 ? 27.458 -0.680 -31.000 1.00 68.56 73 ASN A O 1
ATOM 584 N N . THR A 1 74 ? 28.127 -1.280 -28.953 1.00 73.75 74 THR A N 1
ATOM 585 C CA . THR A 1 74 ? 29.545 -0.931 -29.174 1.00 73.75 74 THR A CA 1
ATOM 586 C C . THR A 1 74 ? 30.288 -1.958 -30.059 1.00 73.75 74 THR A C 1
ATOM 588 O O . THR A 1 74 ? 31.486 -1.832 -30.295 1.00 73.75 74 THR A O 1
ATOM 591 N N . ASN A 1 75 ? 29.563 -2.903 -30.677 1.00 54.53 75 ASN A N 1
ATOM 592 C CA . ASN A 1 75 ? 29.987 -3.608 -31.894 1.00 54.53 75 ASN A CA 1
ATOM 593 C C . ASN A 1 75 ? 31.120 -4.645 -31.718 1.00 54.53 75 ASN A C 1
ATOM 595 O O . ASN A 1 75 ? 32.020 -4.742 -32.551 1.00 54.53 75 ASN A O 1
ATOM 599 N N . SER A 1 76 ? 31.050 -5.482 -30.675 1.00 54.03 76 SER A N 1
ATOM 600 C CA . SER A 1 76 ? 31.891 -6.697 -30.583 1.00 54.03 76 SER A CA 1
ATOM 601 C C . SER A 1 76 ? 31.159 -7.989 -30.994 1.00 54.03 76 SER A C 1
ATOM 603 O O . SER A 1 76 ? 31.775 -9.046 -31.108 1.00 54.03 76 SER A O 1
ATOM 605 N N . VAL A 1 77 ? 29.843 -7.933 -31.243 1.00 55.66 77 VAL A N 1
ATOM 606 C CA . VAL A 1 77 ? 29.014 -9.108 -31.561 1.00 55.66 77 VAL A CA 1
ATOM 607 C C . VAL A 1 77 ? 28.150 -8.791 -32.783 1.00 55.66 77 VAL A C 1
ATOM 609 O O . VAL A 1 77 ? 27.496 -7.754 -32.833 1.00 55.66 77 VAL A O 1
ATOM 612 N N . GLY A 1 78 ? 28.196 -9.645 -33.809 1.00 58.28 78 GLY A N 1
ATOM 613 C CA . GLY A 1 78 ? 27.508 -9.412 -35.083 1.00 58.28 78 GLY A CA 1
ATOM 614 C C . GLY A 1 78 ? 25.993 -9.222 -34.930 1.00 58.28 78 GLY A C 1
ATOM 615 O O . 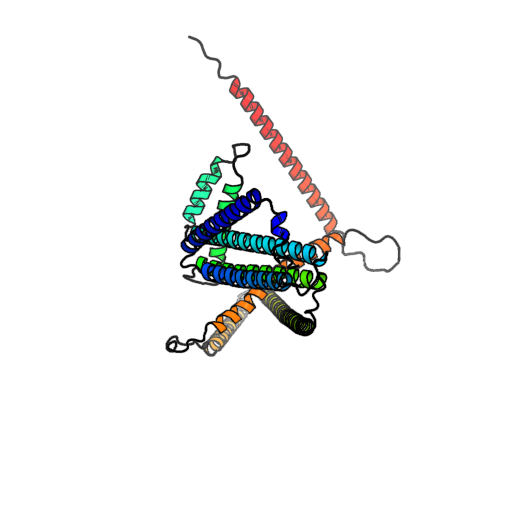GLY A 1 78 ? 25.374 -9.817 -34.050 1.00 58.28 78 GLY A O 1
ATOM 616 N N . HIS A 1 79 ? 25.401 -8.413 -35.817 1.00 62.06 79 HIS A N 1
ATOM 617 C CA . HIS A 1 79 ? 23.958 -8.148 -35.900 1.00 62.06 79 HIS A CA 1
ATOM 618 C C . HIS A 1 79 ? 23.185 -9.423 -36.298 1.00 62.06 79 HIS A C 1
ATOM 620 O O . HIS A 1 79 ? 22.824 -9.617 -37.457 1.00 62.06 79 HIS A O 1
ATOM 626 N N . GLY A 1 80 ? 22.994 -10.336 -35.345 1.00 72.62 80 GLY A N 1
ATOM 627 C CA . GLY A 1 80 ? 22.259 -11.589 -35.512 1.00 72.62 80 GLY A CA 1
ATOM 628 C C . GLY A 1 80 ? 20.878 -11.557 -34.857 1.00 72.62 80 GLY A C 1
ATOM 629 O O . GLY A 1 80 ? 20.546 -10.638 -34.113 1.00 72.62 80 GLY A O 1
ATOM 630 N N . ALA A 1 81 ? 20.091 -12.617 -35.072 1.00 73.31 81 ALA A N 1
ATOM 631 C CA . ALA A 1 81 ? 18.776 -12.813 -34.445 1.00 73.31 81 ALA A CA 1
ATOM 632 C C . ALA A 1 81 ? 18.802 -12.707 -32.903 1.00 73.31 81 ALA A C 1
ATOM 634 O O . ALA A 1 81 ? 17.797 -12.354 -32.290 1.00 73.31 81 ALA A O 1
ATOM 635 N N . ALA A 1 82 ? 19.961 -12.952 -32.285 1.00 70.50 82 ALA A N 1
ATOM 636 C CA . ALA A 1 82 ? 20.182 -12.775 -30.853 1.00 70.50 82 ALA A CA 1
ATOM 637 C C . ALA A 1 82 ? 20.027 -11.314 -30.387 1.00 70.50 82 ALA A C 1
ATOM 639 O O . ALA A 1 82 ? 19.511 -11.085 -29.299 1.00 70.50 82 ALA A O 1
ATOM 640 N N . LEU A 1 83 ? 20.411 -10.328 -31.209 1.00 73.44 83 LEU A N 1
ATOM 641 C CA . LEU A 1 83 ? 20.288 -8.905 -30.867 1.00 73.44 83 LEU A CA 1
ATOM 642 C C . LEU A 1 83 ? 18.812 -8.490 -30.805 1.00 73.44 83 LEU A C 1
ATOM 644 O O . LEU A 1 83 ? 18.391 -7.860 -29.842 1.00 73.44 83 LEU A O 1
ATOM 648 N N . VAL A 1 84 ? 18.005 -8.942 -31.769 1.00 73.50 84 VAL A N 1
ATOM 649 C CA . VAL A 1 84 ? 16.556 -8.679 -31.796 1.00 73.50 84 VAL A CA 1
ATOM 650 C C . VAL A 1 84 ? 15.844 -9.353 -30.619 1.00 73.50 84 VAL A C 1
ATOM 652 O O . VAL A 1 84 ? 14.976 -8.751 -29.989 1.00 73.50 84 VAL A O 1
ATOM 655 N N . ALA A 1 85 ? 16.224 -10.592 -30.282 1.00 76.69 85 ALA A N 1
ATOM 656 C CA . ALA A 1 85 ? 15.688 -11.281 -29.108 1.00 76.69 85 ALA A CA 1
ATOM 657 C C . ALA A 1 85 ? 16.043 -10.547 -27.803 1.00 76.69 85 ALA A C 1
ATOM 659 O O . ALA A 1 85 ? 15.205 -10.442 -26.907 1.00 76.69 85 ALA A O 1
ATOM 660 N N . PHE A 1 86 ? 17.257 -9.999 -27.719 1.00 73.25 86 PHE A N 1
ATOM 661 C CA . PHE A 1 86 ? 17.702 -9.213 -26.575 1.00 73.25 86 PHE A CA 1
ATOM 662 C C . PHE A 1 86 ? 16.941 -7.885 -26.443 1.00 73.25 86 PHE A C 1
ATOM 664 O O . PHE A 1 86 ? 16.462 -7.560 -25.358 1.00 73.25 86 PHE A O 1
ATOM 671 N N . GLU A 1 87 ? 16.765 -7.138 -27.537 1.00 75.62 87 GLU A N 1
ATOM 672 C CA . GLU A 1 87 ? 15.970 -5.901 -27.546 1.00 75.62 87 GLU A CA 1
ATOM 673 C C . GLU A 1 87 ? 14.522 -6.154 -27.112 1.00 75.62 87 GLU A C 1
ATOM 675 O O . GLU A 1 87 ? 13.973 -5.414 -26.294 1.00 75.62 87 GLU A O 1
ATOM 680 N N . PHE A 1 88 ? 13.916 -7.238 -27.601 1.00 77.50 88 PHE A N 1
ATOM 681 C CA . PHE A 1 88 ? 12.575 -7.634 -27.184 1.00 77.50 88 PHE A CA 1
ATOM 682 C C . PHE A 1 88 ? 12.516 -7.974 -25.688 1.00 77.50 88 PHE A C 1
ATOM 684 O O . PHE A 1 88 ? 11.635 -7.479 -24.983 1.00 77.50 88 PHE A O 1
ATOM 691 N N . ALA A 1 89 ? 13.468 -8.766 -25.183 1.00 77.06 89 ALA A N 1
ATOM 692 C CA . ALA A 1 89 ? 13.549 -9.104 -23.762 1.00 77.06 89 ALA A CA 1
ATOM 693 C C . ALA A 1 89 ? 13.693 -7.847 -22.888 1.00 77.06 89 ALA A C 1
ATOM 695 O O . ALA A 1 89 ? 13.004 -7.718 -21.878 1.00 77.06 89 ALA A O 1
ATOM 696 N N . HIS A 1 90 ? 14.513 -6.885 -23.314 1.00 76.38 90 HIS A N 1
ATOM 697 C CA . HIS A 1 90 ? 14.687 -5.610 -22.624 1.00 76.38 90 HIS A CA 1
ATOM 698 C C . HIS A 1 90 ? 13.377 -4.811 -22.537 1.00 76.38 90 HIS A C 1
ATOM 700 O O . HIS A 1 90 ? 13.028 -4.303 -21.471 1.00 76.38 90 HIS A O 1
ATOM 706 N N . ILE A 1 91 ? 12.614 -4.725 -23.633 1.00 77.38 91 ILE A N 1
ATOM 707 C CA . ILE A 1 91 ? 11.302 -4.058 -23.640 1.00 77.38 91 ILE A CA 1
ATOM 708 C C . ILE A 1 91 ? 10.341 -4.749 -22.659 1.00 77.38 91 ILE A C 1
ATOM 710 O O . ILE A 1 91 ? 9.660 -4.075 -21.886 1.00 77.38 91 ILE A O 1
ATOM 714 N N . VAL A 1 92 ? 10.310 -6.085 -22.640 1.00 77.38 92 VAL A N 1
ATOM 715 C CA . VAL A 1 92 ? 9.459 -6.856 -21.717 1.00 77.38 92 VAL A CA 1
ATOM 716 C C . VAL A 1 92 ? 9.838 -6.605 -20.255 1.00 77.38 92 VAL A C 1
ATOM 718 O O . VAL A 1 92 ? 8.948 -6.372 -19.433 1.00 77.38 92 VAL A O 1
ATOM 721 N N . VAL A 1 93 ? 11.133 -6.611 -19.927 1.00 77.62 93 VAL A N 1
ATOM 722 C CA . VAL A 1 93 ? 11.627 -6.313 -18.571 1.00 77.62 93 VAL A CA 1
ATOM 723 C C . VAL A 1 93 ? 11.240 -4.893 -18.163 1.00 77.62 93 VAL A C 1
ATOM 725 O O . VAL A 1 93 ? 10.698 -4.694 -17.078 1.00 77.62 93 VAL A O 1
ATOM 728 N N . PHE A 1 94 ? 11.400 -3.916 -19.058 1.00 76.38 94 PHE A N 1
ATOM 729 C CA . PHE A 1 94 ? 11.005 -2.532 -18.803 1.00 76.38 94 PHE A CA 1
ATOM 730 C C . PHE A 1 94 ? 9.505 -2.390 -18.493 1.00 76.38 94 PHE A C 1
ATOM 732 O O . PHE A 1 94 ? 9.133 -1.786 -17.484 1.00 76.38 94 P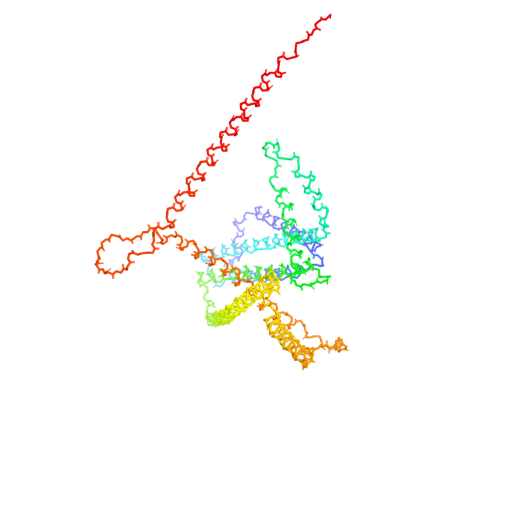HE A O 1
ATOM 739 N N . PHE A 1 95 ? 8.627 -2.980 -19.313 1.00 77.50 95 PHE A N 1
ATOM 740 C CA . PHE A 1 95 ? 7.180 -2.939 -19.065 1.00 77.50 95 PHE A CA 1
ATOM 741 C C . PHE A 1 95 ? 6.782 -3.686 -17.788 1.00 77.50 95 PHE A C 1
ATOM 743 O O . PHE A 1 95 ? 5.898 -3.226 -17.064 1.00 77.50 95 PHE A O 1
ATOM 750 N N . SER A 1 96 ? 7.447 -4.804 -17.489 1.00 74.81 96 SER A N 1
ATOM 751 C CA . SER A 1 96 ? 7.225 -5.560 -16.253 1.00 74.81 96 SER A CA 1
ATOM 752 C C . SER A 1 96 ? 7.596 -4.720 -15.033 1.00 74.81 96 SER A C 1
ATOM 754 O O . SER A 1 96 ? 6.791 -4.578 -14.115 1.00 74.81 96 SER A O 1
ATOM 756 N N . ALA A 1 97 ? 8.764 -4.075 -15.057 1.00 77.06 97 ALA A N 1
ATOM 757 C CA . ALA A 1 97 ? 9.201 -3.171 -14.003 1.00 77.06 97 ALA A CA 1
ATOM 758 C C . ALA A 1 97 ? 8.213 -2.009 -13.815 1.00 77.06 97 ALA A C 1
ATOM 760 O O . ALA A 1 9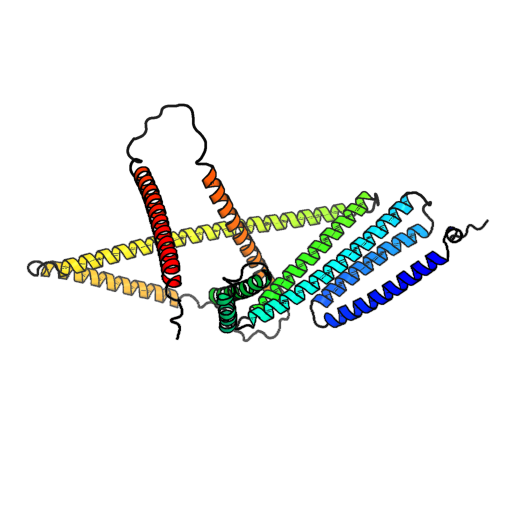7 ? 7.793 -1.728 -12.693 1.00 77.06 97 ALA A O 1
ATOM 761 N N . MET A 1 98 ? 7.747 -1.396 -14.909 1.00 76.25 98 MET A N 1
ATOM 762 C CA . MET A 1 98 ? 6.736 -0.337 -14.857 1.00 76.25 98 MET A CA 1
ATOM 763 C C . MET A 1 98 ? 5.415 -0.812 -14.229 1.00 76.25 98 MET A C 1
ATOM 765 O O . MET A 1 98 ? 4.824 -0.096 -13.416 1.00 76.25 98 MET A O 1
ATOM 769 N N . PHE A 1 99 ? 4.968 -2.027 -14.556 1.00 78.12 99 PHE A N 1
ATOM 770 C CA . PHE A 1 99 ? 3.786 -2.632 -13.942 1.00 78.12 99 PHE A CA 1
ATOM 771 C C . PHE A 1 99 ? 3.966 -2.823 -12.429 1.00 78.12 99 PHE A C 1
ATOM 773 O O . PHE A 1 99 ? 3.064 -2.476 -11.665 1.00 78.12 99 PHE A O 1
ATOM 780 N N . PHE A 1 100 ? 5.135 -3.285 -11.975 1.00 75.81 100 PHE A N 1
ATOM 781 C CA . PHE A 1 100 ? 5.416 -3.458 -10.546 1.00 75.81 100 PHE A CA 1
ATOM 782 C C . PHE A 1 100 ? 5.479 -2.141 -9.776 1.00 75.81 100 PHE A C 1
ATOM 784 O O . PHE A 1 100 ? 4.983 -2.077 -8.648 1.00 75.81 100 PHE A O 1
ATOM 791 N N . ILE A 1 101 ? 6.017 -1.073 -10.371 1.00 77.69 101 ILE A N 1
ATOM 792 C CA . ILE A 1 101 ? 5.966 0.266 -9.768 1.00 77.69 101 ILE A CA 1
ATOM 793 C C . ILE A 1 101 ? 4.511 0.697 -9.605 1.00 77.69 101 ILE A C 1
ATOM 795 O O . ILE A 1 101 ? 4.094 1.068 -8.509 1.00 77.69 101 ILE A O 1
ATOM 799 N N . LEU A 1 102 ? 3.717 0.611 -10.677 1.00 78.25 102 LEU A N 1
ATOM 800 C CA . LEU A 1 102 ? 2.317 1.025 -10.645 1.00 78.25 102 LEU A CA 1
ATOM 801 C C . LEU A 1 102 ? 1.526 0.216 -9.610 1.00 78.25 102 LEU A C 1
ATOM 803 O O . LEU A 1 102 ? 0.767 0.789 -8.827 1.00 78.25 102 LEU A O 1
ATOM 807 N N . GLN A 1 103 ? 1.748 -1.098 -9.555 1.00 81.38 103 GLN A N 1
ATOM 808 C CA . GLN A 1 103 ? 1.163 -1.982 -8.553 1.00 81.38 103 GLN A CA 1
ATOM 809 C C . GLN A 1 103 ? 1.568 -1.564 -7.133 1.00 81.38 103 GLN A C 1
ATOM 811 O O . GLN A 1 103 ? 0.702 -1.452 -6.266 1.00 81.38 103 GLN A O 1
ATOM 816 N N . SER A 1 104 ? 2.851 -1.286 -6.895 1.00 78.44 104 SER A N 1
ATOM 817 C CA . SER A 1 104 ? 3.364 -0.850 -5.588 1.00 78.44 104 SER A CA 1
ATOM 818 C C . SER A 1 104 ? 2.715 0.463 -5.145 1.00 78.44 104 SER A C 1
ATOM 820 O O . SER A 1 104 ? 2.253 0.588 -4.009 1.00 78.44 104 SER A O 1
ATOM 822 N N . ILE A 1 105 ? 2.578 1.418 -6.068 1.00 79.50 105 ILE A N 1
ATOM 823 C CA . ILE A 1 105 ? 1.903 2.694 -5.823 1.00 79.50 105 ILE A CA 1
ATOM 824 C C . ILE A 1 105 ? 0.418 2.474 -5.503 1.00 79.50 105 ILE A C 1
ATOM 826 O O . ILE A 1 105 ? -0.105 3.051 -4.546 1.00 79.50 105 ILE A O 1
ATOM 830 N N . MET A 1 106 ? -0.277 1.618 -6.259 1.00 79.38 106 MET A N 1
ATOM 831 C CA . MET A 1 106 ? -1.678 1.275 -5.989 1.00 79.38 106 MET A CA 1
ATOM 832 C C . MET A 1 106 ? -1.855 0.634 -4.608 1.00 79.38 106 MET A C 1
ATOM 834 O O . MET A 1 106 ? -2.762 1.018 -3.865 1.00 79.38 106 MET A O 1
ATOM 838 N N . MET A 1 107 ? -0.974 -0.298 -4.245 1.00 77.50 107 MET A N 1
ATOM 839 C CA . MET A 1 107 ? -0.970 -0.974 -2.948 1.00 77.50 107 MET A CA 1
ATOM 840 C C . MET A 1 107 ? -0.732 0.011 -1.799 1.00 77.50 107 MET A C 1
ATOM 842 O O . MET A 1 107 ? -1.450 -0.013 -0.800 1.00 77.50 107 MET A O 1
ATOM 846 N N . MET A 1 108 ? 0.189 0.955 -1.969 1.00 79.50 108 MET A N 1
ATOM 847 C CA . MET A 1 108 ? 0.429 2.032 -1.011 1.00 79.50 108 MET A CA 1
ATOM 848 C C . MET A 1 108 ? -0.796 2.946 -0.837 1.00 79.50 108 MET A C 1
ATOM 850 O O . MET A 1 108 ? -1.191 3.257 0.291 1.00 79.50 108 MET A O 1
ATOM 854 N N . PHE A 1 109 ? -1.456 3.351 -1.929 1.00 80.19 109 PHE A N 1
ATOM 855 C CA . PHE A 1 109 ? -2.699 4.130 -1.848 1.00 80.19 109 PHE A CA 1
ATOM 856 C C . PHE A 1 109 ? -3.819 3.366 -1.141 1.00 80.19 109 PHE A C 1
ATOM 858 O O . PHE A 1 109 ? -4.582 3.962 -0.369 1.00 80.19 109 PHE A O 1
ATOM 865 N N . LEU A 1 110 ? -3.927 2.064 -1.402 1.00 80.88 110 LEU A N 1
ATOM 866 C CA . LEU A 1 110 ? -4.889 1.194 -0.743 1.00 80.88 110 LEU A CA 1
ATOM 867 C C . LEU A 1 110 ? -4.603 1.104 0.760 1.00 80.88 110 LEU A C 1
ATOM 869 O O . LEU A 1 110 ? -5.525 1.299 1.552 1.00 80.88 110 LEU A O 1
ATOM 873 N N . SER A 1 111 ? -3.338 0.922 1.145 1.00 81.06 111 SER A N 1
ATOM 874 C CA . SER A 1 111 ? -2.914 0.874 2.546 1.00 81.06 111 SER A CA 1
ATOM 875 C C . SER A 1 111 ? -3.214 2.184 3.281 1.00 81.06 111 SER A C 1
ATOM 877 O O . SER A 1 111 ? -3.855 2.181 4.333 1.00 81.06 111 SER A O 1
ATOM 879 N N . LYS A 1 112 ? -2.893 3.342 2.682 1.00 83.06 112 LYS A N 1
ATOM 880 C CA . LYS A 1 112 ? -3.232 4.658 3.258 1.00 83.06 112 LYS A CA 1
ATOM 881 C C . LYS A 1 112 ? -4.739 4.823 3.466 1.00 83.06 112 LYS A C 1
ATOM 883 O O . LYS A 1 112 ? -5.173 5.337 4.496 1.00 83.06 112 LYS A O 1
ATOM 888 N N . ARG A 1 113 ? -5.558 4.387 2.503 1.00 83.19 113 ARG A N 1
ATOM 889 C CA . ARG A 1 113 ? -7.023 4.415 2.643 1.00 83.19 113 ARG A CA 1
ATOM 890 C C . ARG A 1 113 ? -7.516 3.475 3.734 1.00 83.19 113 ARG A C 1
ATOM 892 O O . ARG A 1 113 ? -8.462 3.836 4.427 1.00 83.19 113 ARG A O 1
ATOM 899 N N . LEU A 1 114 ? -6.914 2.298 3.871 1.00 82.81 114 LEU A N 1
ATOM 900 C CA . LEU A 1 114 ? -7.282 1.338 4.904 1.00 82.81 114 LEU A CA 1
ATOM 901 C C . LEU A 1 114 ? -6.963 1.883 6.299 1.00 82.81 114 LEU A C 1
ATOM 903 O O . LEU A 1 114 ? -7.842 1.861 7.152 1.00 82.81 114 LEU A O 1
ATOM 907 N N . LYS A 1 115 ? -5.781 2.479 6.490 1.00 85.75 115 LYS A N 1
ATOM 908 C CA . LYS A 1 115 ? -5.399 3.153 7.741 1.00 85.75 115 LYS A CA 1
ATOM 909 C C . LYS A 1 115 ? -6.375 4.255 8.136 1.00 85.75 115 LYS A C 1
ATOM 911 O O . LYS A 1 115 ? -6.956 4.201 9.209 1.00 85.75 115 LYS A O 1
ATOM 916 N N . MET A 1 116 ? -6.680 5.177 7.217 1.00 87.06 116 MET A N 1
ATOM 917 C CA . MET A 1 116 ? -7.663 6.237 7.491 1.00 87.06 116 MET A CA 1
ATOM 918 C C . MET A 1 116 ? -9.045 5.681 7.862 1.00 87.06 116 MET A C 1
ATOM 920 O O . MET A 1 116 ? -9.756 6.271 8.673 1.00 87.06 116 MET A O 1
ATOM 924 N N . LYS A 1 117 ? -9.446 4.547 7.273 1.00 86.44 117 LYS A N 1
ATOM 925 C CA . LYS A 1 117 ? -10.692 3.871 7.653 1.00 86.44 117 LYS A CA 1
ATOM 926 C C . LYS A 1 117 ? -10.602 3.265 9.048 1.00 86.44 117 LYS A C 1
ATOM 928 O O . LYS A 1 117 ? -11.553 3.412 9.803 1.00 86.44 117 LYS A O 1
ATOM 933 N N . ILE A 1 118 ? -9.499 2.601 9.385 1.00 87.50 118 ILE A N 1
ATOM 934 C CA . ILE A 1 118 ? -9.282 2.020 10.714 1.00 87.50 118 ILE A CA 1
ATOM 935 C C . ILE A 1 118 ? -9.303 3.122 11.771 1.00 87.50 118 ILE A C 1
ATOM 937 O O . ILE A 1 118 ? -10.063 3.000 12.723 1.00 87.50 118 ILE A O 1
ATOM 941 N N . ASP A 1 119 ? -8.590 4.230 11.563 1.00 91.06 119 ASP A N 1
ATOM 942 C CA . ASP A 1 119 ? -8.606 5.386 12.467 1.00 91.06 119 ASP A CA 1
ATOM 943 C C . ASP A 1 119 ? -10.016 5.929 12.682 1.00 91.06 119 ASP A C 1
ATOM 945 O O . ASP A 1 119 ? -10.455 6.145 13.813 1.00 91.06 119 ASP A O 1
ATOM 949 N N . HIS A 1 120 ? -10.764 6.113 11.593 1.00 90.50 120 HIS A N 1
ATOM 950 C CA . HIS A 1 120 ? -12.145 6.572 11.665 1.00 90.50 120 HIS A CA 1
ATOM 951 C C . HIS A 1 120 ? -13.026 5.589 12.450 1.00 90.50 120 HIS A C 1
ATOM 953 O O . HIS A 1 120 ? -13.851 5.996 13.261 1.00 90.50 120 HIS A O 1
ATOM 959 N N . ILE A 1 121 ? -12.861 4.284 12.228 1.00 88.31 121 ILE A N 1
ATOM 960 C CA . ILE A 1 121 ? -13.640 3.258 12.926 1.00 88.31 121 ILE A CA 1
ATOM 961 C C . ILE A 1 121 ? -13.268 3.239 14.403 1.00 88.31 121 ILE A C 1
ATOM 963 O O . ILE A 1 121 ? -14.155 3.316 15.244 1.00 88.31 121 ILE A O 1
ATOM 967 N N . CYS A 1 122 ? -11.980 3.186 14.730 1.00 89.50 122 CYS A N 1
ATOM 968 C CA . CYS A 1 122 ? -11.471 3.134 16.096 1.00 89.50 122 CYS A CA 1
ATOM 969 C C . CYS A 1 122 ? -11.798 4.402 16.899 1.00 89.50 122 CYS A C 1
ATOM 971 O O . CYS A 1 122 ? -12.056 4.295 18.097 1.00 89.50 122 CYS A O 1
ATOM 973 N N . SER A 1 123 ? -11.874 5.574 16.266 1.00 91.94 123 SER A N 1
ATOM 974 C CA . SER A 1 123 ? -12.282 6.822 16.932 1.00 91.94 123 SER A CA 1
ATOM 975 C C . SER A 1 123 ? -13.799 6.961 17.109 1.00 91.94 123 SER A C 1
ATOM 977 O O . SER A 1 123 ? -14.239 7.675 18.009 1.00 91.94 123 SER A O 1
ATOM 979 N N . ALA A 1 124 ? -14.612 6.249 16.320 1.00 92.62 124 ALA A N 1
ATOM 980 C CA . ALA A 1 124 ? -16.065 6.322 16.424 1.00 92.62 124 ALA A CA 1
ATOM 981 C C . ALA A 1 124 ? -16.581 5.718 17.751 1.00 92.62 124 ALA A C 1
ATOM 983 O O . ALA A 1 124 ? -16.252 4.569 18.089 1.00 92.62 124 ALA A O 1
ATOM 984 N N . PRO A 1 125 ? -17.419 6.441 18.516 1.00 91.56 125 PRO A N 1
ATOM 985 C CA . PRO A 1 125 ? -18.013 5.911 19.732 1.00 91.56 125 PRO A CA 1
ATOM 986 C C . PRO A 1 125 ? -19.092 4.866 19.405 1.00 91.56 125 PRO A C 1
ATOM 988 O O . PRO A 1 125 ? -19.917 5.036 18.508 1.00 91.56 125 PRO A O 1
ATOM 991 N N . ILE A 1 126 ? -19.129 3.785 20.190 1.00 91.94 126 ILE A N 1
ATOM 992 C CA . ILE A 1 126 ? -20.117 2.696 20.074 1.00 91.94 126 ILE A CA 1
ATOM 993 C C . ILE A 1 126 ? -21.575 3.197 19.989 1.00 91.94 126 ILE A C 1
ATOM 995 O O . ILE A 1 126 ? -22.294 2.720 19.107 1.00 91.94 126 ILE A O 1
ATOM 999 N N . PRO A 1 127 ? -22.052 4.150 20.824 1.00 92.94 127 PRO A N 1
ATOM 1000 C CA . PRO A 1 127 ? -23.436 4.622 20.728 1.00 92.94 127 PRO A CA 1
ATOM 1001 C C . PRO A 1 127 ? -23.749 5.304 19.393 1.00 92.94 127 PRO A C 1
ATOM 1003 O O . PRO A 1 127 ? -24.875 5.203 18.910 1.00 92.94 127 PRO A O 1
ATOM 1006 N N . GLU A 1 128 ? -22.770 5.957 18.763 1.00 92.44 128 GLU A N 1
ATOM 1007 C CA . GLU A 1 128 ? -22.962 6.550 17.442 1.00 92.44 128 GLU A CA 1
ATOM 1008 C C . GLU A 1 128 ? -23.122 5.465 16.377 1.00 92.44 128 GLU A C 1
ATOM 1010 O O . GLU A 1 128 ? -24.054 5.528 15.577 1.00 92.44 128 GLU A O 1
ATOM 1015 N N . LEU A 1 129 ? -22.287 4.424 16.412 1.00 89.88 129 LEU A N 1
ATOM 1016 C CA . LEU A 1 129 ? -22.401 3.280 15.503 1.00 89.88 129 LEU A CA 1
ATOM 1017 C C . LEU A 1 129 ? -23.735 2.544 15.679 1.00 89.88 129 LEU A C 1
ATOM 1019 O O . LEU A 1 129 ? -24.379 2.177 14.692 1.00 89.88 129 LEU A O 1
ATOM 1023 N N . LEU A 1 130 ? -24.193 2.381 16.923 1.00 89.94 130 LEU A N 1
ATOM 1024 C CA . LEU A 1 130 ? -25.483 1.768 17.230 1.00 89.94 130 LEU A CA 1
ATOM 1025 C C . LEU A 1 130 ? -26.651 2.634 16.735 1.00 89.94 130 LEU A C 1
ATOM 1027 O O . LEU A 1 130 ? -27.597 2.114 16.143 1.00 89.94 130 LEU A O 1
ATOM 1031 N N . ASN A 1 131 ? -26.562 3.957 16.897 1.00 91.25 131 ASN A N 1
ATOM 1032 C CA . ASN A 1 131 ? -27.564 4.889 16.389 1.00 91.25 131 ASN A CA 1
ATOM 1033 C C . ASN A 1 131 ? -27.597 4.912 14.851 1.00 91.25 131 ASN A C 1
ATOM 1035 O O . ASN A 1 131 ? -28.674 4.899 14.253 1.00 91.25 131 ASN A O 1
ATOM 1039 N N . GLN A 1 132 ? -26.435 4.870 14.188 1.00 88.62 132 GLN A N 1
ATOM 1040 C CA . GLN A 1 132 ? -26.347 4.729 12.731 1.00 88.62 132 GLN A CA 1
ATOM 1041 C C . GLN A 1 132 ? -26.976 3.412 12.260 1.00 88.62 132 GLN A C 1
ATOM 1043 O O . GLN A 1 132 ? -27.687 3.394 11.251 1.00 88.62 132 GLN A O 1
ATOM 1048 N N . TYR A 1 133 ? -26.767 2.325 13.003 1.00 85.50 133 TYR A N 1
ATOM 1049 C CA . TYR A 1 133 ? -27.385 1.034 12.721 1.00 85.50 133 TYR A CA 1
ATOM 1050 C C . TYR A 1 133 ? -28.896 1.049 12.922 1.00 85.50 133 TYR A C 1
ATOM 1052 O O . TYR A 1 133 ? -29.611 0.590 12.042 1.00 85.50 133 TYR A O 1
ATOM 1060 N N . HIS A 1 134 ? -29.416 1.625 14.007 1.00 86.44 134 HIS A N 1
ATOM 1061 C CA . HIS A 1 134 ? -30.863 1.753 14.217 1.00 86.44 134 HIS A CA 1
ATOM 1062 C C . HIS A 1 134 ? -31.527 2.668 13.182 1.00 86.44 134 HIS A C 1
ATOM 1064 O O . HIS A 1 134 ? -32.574 2.326 12.632 1.00 86.44 134 HIS A O 1
ATOM 1070 N N . SER A 1 135 ? -30.880 3.785 12.846 1.00 84.19 135 SER A N 1
ATOM 1071 C CA . SER A 1 135 ? -31.367 4.737 11.842 1.00 84.19 135 SER A CA 1
ATOM 1072 C C . SER A 1 135 ? -31.430 4.134 10.434 1.00 84.19 135 SER A C 1
ATOM 1074 O O . SER A 1 135 ? -32.288 4.517 9.638 1.00 84.19 135 SER A O 1
ATOM 1076 N N . ARG A 1 136 ? -30.545 3.177 10.115 1.00 76.19 136 ARG A N 1
ATOM 1077 C CA . ARG A 1 136 ? -30.529 2.461 8.825 1.00 76.19 136 ARG A CA 1
ATOM 1078 C C . ARG A 1 136 ? -31.344 1.160 8.847 1.00 76.19 136 ARG A C 1
ATOM 1080 O O . ARG A 1 136 ? -31.976 0.814 7.855 1.00 76.19 136 ARG A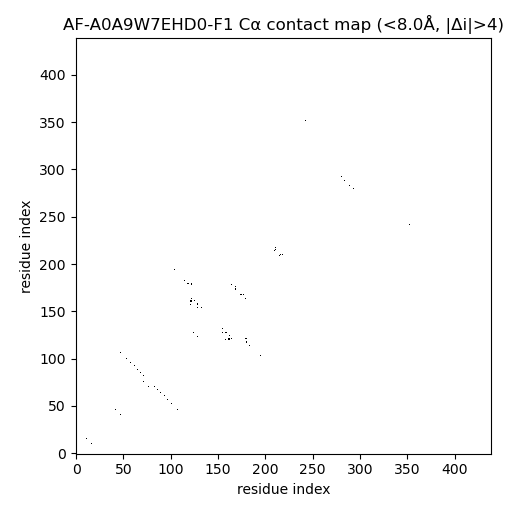 O 1
ATOM 1087 N N . GLY A 1 137 ? -31.371 0.462 9.979 1.00 65.56 137 GLY A N 1
ATOM 1088 C CA . GLY A 1 137 ? -31.876 -0.905 10.137 1.00 65.56 137 GLY A CA 1
ATOM 1089 C C . GLY A 1 137 ? -33.396 -1.063 10.093 1.00 65.56 137 GLY A C 1
ATOM 1090 O O . GLY A 1 137 ? -33.876 -2.172 9.889 1.00 65.56 137 GLY A O 1
ATOM 1091 N N . MET A 1 138 ? -34.165 0.020 10.216 1.00 55.09 138 MET A N 1
ATOM 1092 C CA . MET A 1 138 ? -35.635 -0.051 10.223 1.00 55.09 138 MET A CA 1
ATOM 1093 C C . MET A 1 138 ? -36.308 0.381 8.915 1.00 55.09 138 MET A C 1
ATOM 1095 O O . MET A 1 138 ? -37.511 0.180 8.767 1.00 55.09 138 MET A O 1
ATOM 1099 N N . ARG A 1 139 ? -35.581 0.971 7.953 1.00 54.09 139 ARG A N 1
ATOM 1100 C CA . ARG A 1 139 ? -36.219 1.617 6.787 1.00 54.09 139 ARG A CA 1
ATOM 1101 C C . ARG A 1 139 ? -36.038 0.895 5.450 1.00 54.09 139 ARG A C 1
ATOM 1103 O O . ARG A 1 139 ? -36.757 1.215 4.511 1.00 54.09 139 ARG A O 1
ATOM 1110 N N . GLU A 1 140 ? -35.134 -0.082 5.354 1.00 53.66 140 GLU A N 1
ATOM 1111 C CA . GLU A 1 140 ? -34.755 -0.692 4.064 1.00 53.66 140 GLU A CA 1
ATOM 1112 C C . GLU A 1 140 ? -35.190 -2.151 3.859 1.00 53.66 140 GLU A C 1
ATOM 1114 O O . GLU A 1 140 ? -35.070 -2.659 2.748 1.00 53.66 140 GLU A O 1
ATOM 1119 N N . TYR A 1 141 ? -35.795 -2.815 4.850 1.00 52.59 141 TYR A N 1
ATOM 1120 C CA . TYR A 1 141 ? -36.277 -4.195 4.667 1.00 52.59 141 TYR A CA 1
ATOM 1121 C C . TYR A 1 141 ? -37.528 -4.328 3.777 1.00 52.59 141 TYR A C 1
ATOM 1123 O O . TYR A 1 141 ? -37.923 -5.445 3.448 1.00 52.59 141 TYR A O 1
ATOM 1131 N N . THR A 1 142 ? -38.152 -3.222 3.357 1.00 52.66 142 THR A N 1
ATOM 1132 C CA . THR A 1 142 ? -39.396 -3.238 2.562 1.00 52.66 142 THR A CA 1
ATOM 1133 C C . THR A 1 142 ? -39.263 -2.712 1.134 1.00 52.66 142 THR A C 1
ATOM 1135 O O . THR A 1 142 ? -40.236 -2.793 0.388 1.00 52.66 142 THR A O 1
ATOM 1138 N N . SER A 1 143 ? -38.096 -2.221 0.702 1.00 49.84 143 SER A N 1
ATOM 1139 C CA . SER A 1 143 ? -37.930 -1.712 -0.666 1.00 49.84 143 SER A CA 1
ATOM 1140 C C . SER A 1 143 ? -37.075 -2.649 -1.507 1.00 49.84 143 SER A C 1
ATOM 1142 O O . SER A 1 143 ? -35.859 -2.518 -1.627 1.00 49.84 143 SER A O 1
ATOM 1144 N N . THR A 1 144 ? -37.785 -3.591 -2.107 1.00 51.97 144 THR A N 1
ATOM 1145 C CA . THR A 1 144 ? -37.413 -4.451 -3.222 1.00 51.97 144 THR A CA 1
ATOM 1146 C C . THR A 1 144 ? -36.451 -3.776 -4.217 1.00 51.97 144 THR A C 1
ATOM 1148 O O . THR A 1 144 ? -36.761 -2.756 -4.822 1.00 51.97 144 THR A O 1
ATOM 1151 N N . PHE A 1 145 ? -35.308 -4.433 -4.429 1.00 51.03 145 PHE A N 1
ATOM 1152 C CA . PHE A 1 145 ? -34.414 -4.324 -5.588 1.00 51.03 145 PHE A CA 1
ATOM 1153 C C . PHE A 1 145 ? -33.500 -3.072 -5.736 1.00 51.03 145 PHE A C 1
ATOM 1155 O O . PHE A 1 145 ? -33.868 -2.014 -6.237 1.00 51.03 145 PHE A O 1
ATOM 1162 N N . HIS A 1 146 ? -32.205 -3.314 -5.466 1.00 47.97 146 HIS A N 1
ATOM 1163 C CA . HIS A 1 146 ? -31.052 -2.889 -6.291 1.00 47.97 146 HIS A CA 1
ATOM 1164 C C . HIS A 1 146 ? -30.267 -1.588 -6.051 1.00 47.97 146 HIS A C 1
ATOM 1166 O O . HIS A 1 146 ? -29.493 -1.207 -6.930 1.00 47.97 146 HIS A O 1
ATOM 1172 N N . LYS A 1 147 ? -30.278 -0.938 -4.882 1.00 48.91 147 LYS A N 1
ATOM 1173 C CA . LYS A 1 147 ? -29.357 0.208 -4.680 1.00 48.91 147 LYS A CA 1
ATOM 1174 C C . LYS A 1 147 ? -28.376 0.034 -3.515 1.00 48.91 147 LYS A C 1
ATOM 1176 O O . LYS A 1 147 ? -28.481 0.682 -2.489 1.00 48.91 147 LYS A O 1
ATOM 1181 N N . ARG A 1 148 ? -27.314 -0.734 -3.823 1.00 50.12 148 ARG A N 1
ATOM 1182 C CA . ARG A 1 148 ? -25.963 -0.781 -3.206 1.00 50.12 148 ARG A CA 1
ATOM 1183 C C . ARG A 1 148 ? -25.784 -1.680 -1.962 1.00 50.12 148 ARG A C 1
ATOM 1185 O O . ARG A 1 148 ? -25.701 -1.155 -0.854 1.00 50.12 148 ARG A O 1
ATOM 1192 N N . PRO A 1 149 ? -25.538 -2.998 -2.141 1.00 53.44 149 PRO A N 1
ATOM 1193 C CA . PRO A 1 149 ? -25.159 -3.899 -1.037 1.00 53.44 149 PRO A CA 1
ATOM 1194 C C . PRO A 1 149 ? -23.885 -3.458 -0.287 1.00 53.44 149 PRO A C 1
ATOM 1196 O O . PRO A 1 149 ? -23.704 -3.777 0.883 1.00 53.44 149 PRO A O 1
ATOM 1199 N N . TYR A 1 150 ? -23.029 -2.654 -0.923 1.00 54.12 150 TYR A N 1
ATOM 1200 C CA . TYR A 1 150 ? -21.752 -2.205 -0.362 1.00 54.12 150 TYR A CA 1
ATOM 1201 C C . TYR A 1 150 ? -21.861 -1.336 0.899 1.00 54.12 150 TYR A C 1
ATOM 1203 O O . TYR A 1 150 ? -20.936 -1.331 1.703 1.00 54.12 150 TYR A O 1
ATOM 1211 N N . LYS A 1 151 ? -22.967 -0.606 1.109 1.00 57.75 151 LYS A N 1
ATOM 1212 C CA . LYS A 1 151 ? -23.088 0.283 2.281 1.00 57.75 151 LYS A CA 1
ATOM 1213 C C . LYS A 1 151 ? -23.391 -0.462 3.583 1.00 57.75 151 LYS A C 1
ATOM 1215 O O . LYS A 1 151 ? -22.989 0.002 4.647 1.00 57.75 151 LYS A O 1
ATOM 1220 N N . HIS A 1 152 ? -24.087 -1.597 3.508 1.00 58.19 152 HIS A N 1
ATOM 1221 C CA . HIS A 1 152 ? -24.384 -2.413 4.689 1.00 58.19 152 HIS A CA 1
ATOM 1222 C C . HIS A 1 152 ? -23.173 -3.232 5.133 1.00 58.19 152 HIS A C 1
ATOM 1224 O O . HIS A 1 152 ? -22.953 -3.381 6.332 1.00 58.19 152 HIS A O 1
ATOM 1230 N N . ILE A 1 153 ? -22.367 -3.698 4.173 1.00 63.78 153 ILE A N 1
ATOM 1231 C CA . ILE A 1 153 ? -21.103 -4.391 4.447 1.00 63.78 153 ILE A CA 1
ATOM 1232 C C . ILE A 1 153 ? -20.158 -3.464 5.213 1.00 63.78 153 ILE A C 1
ATOM 1234 O O . ILE A 1 153 ? -19.555 -3.887 6.190 1.00 63.78 153 ILE A O 1
ATOM 1238 N N . ASP A 1 154 ? -20.096 -2.184 4.833 1.00 80.31 154 ASP A N 1
ATOM 1239 C CA . ASP A 1 154 ? -19.225 -1.226 5.509 1.00 80.31 154 ASP A CA 1
ATOM 1240 C C . ASP A 1 154 ? -19.603 -1.077 6.990 1.00 80.31 154 ASP A C 1
ATOM 1242 O O . ASP A 1 154 ? -18.770 -1.351 7.840 1.00 80.31 154 ASP A O 1
ATOM 1246 N N . LEU A 1 155 ? -20.866 -0.775 7.328 1.00 83.69 155 LEU A N 1
ATOM 1247 C CA . LEU A 1 155 ? -21.288 -0.611 8.731 1.00 83.69 155 LEU A CA 1
ATOM 1248 C C . LEU A 1 155 ? -21.088 -1.883 9.571 1.00 83.69 155 LEU A C 1
ATOM 1250 O O . LEU A 1 155 ? -20.674 -1.795 10.725 1.00 83.69 155 LEU A O 1
ATOM 1254 N N . ARG A 1 156 ? -21.359 -3.056 8.988 1.00 84.81 156 ARG A N 1
ATOM 1255 C CA . ARG A 1 156 ? -21.100 -4.343 9.640 1.00 84.81 156 ARG A CA 1
ATOM 1256 C C . ARG A 1 156 ? -19.614 -4.502 9.965 1.00 84.81 156 ARG A C 1
ATOM 1258 O O . ARG A 1 156 ? -19.290 -4.798 11.108 1.00 84.81 156 ARG A O 1
ATOM 1265 N N . ASN A 1 157 ? -18.730 -4.222 9.009 1.00 83.81 157 ASN A N 1
ATOM 1266 C CA . ASN A 1 157 ? -17.284 -4.293 9.222 1.00 83.81 157 ASN A CA 1
ATOM 1267 C C . ASN A 1 157 ? -16.822 -3.314 10.316 1.00 83.81 157 ASN A C 1
ATOM 1269 O O . ASN A 1 157 ? -15.934 -3.643 11.097 1.00 83.81 157 ASN A O 1
ATOM 1273 N N . GLN A 1 158 ? -17.437 -2.126 10.414 1.00 89.94 158 GLN A N 1
ATOM 1274 C CA . GLN A 1 158 ? -17.136 -1.174 11.495 1.00 89.94 158 GLN A CA 1
ATOM 1275 C C . GLN A 1 158 ? -17.530 -1.737 12.869 1.00 89.94 158 GLN A C 1
ATOM 1277 O O . GLN A 1 158 ? -16.772 -1.604 13.828 1.00 89.94 158 GLN A O 1
ATOM 1282 N N . MET A 1 159 ? -18.694 -2.391 12.964 1.00 89.31 159 MET A N 1
ATOM 1283 C CA . MET A 1 159 ? -19.147 -3.044 14.196 1.00 89.31 159 MET A CA 1
ATOM 1284 C C . MET A 1 159 ? -18.276 -4.240 14.579 1.00 89.31 159 MET A C 1
ATOM 1286 O O . MET A 1 159 ? -17.899 -4.356 15.740 1.00 89.31 159 MET A O 1
ATOM 1290 N N . GLU A 1 160 ? -17.931 -5.102 13.622 1.00 90.12 160 GLU A N 1
ATOM 1291 C CA . GLU A 1 160 ? -17.054 -6.257 13.851 1.00 90.12 160 GLU A CA 1
ATOM 1292 C C . GLU A 1 160 ? -15.667 -5.807 14.325 1.00 90.12 160 GLU A C 1
ATOM 1294 O O . GLU A 1 160 ? -15.159 -6.328 15.315 1.00 90.12 160 GLU A O 1
ATOM 1299 N N . MET A 1 161 ? -15.096 -4.769 13.705 1.00 90.62 161 MET A N 1
ATOM 1300 C CA . MET A 1 161 ? -13.815 -4.200 14.134 1.00 90.62 161 MET A CA 1
ATOM 1301 C C . MET A 1 161 ? -13.888 -3.619 15.552 1.00 90.62 161 MET A C 1
ATOM 1303 O O . MET A 1 161 ? -12.953 -3.759 16.337 1.00 90.62 161 MET A O 1
ATOM 1307 N N . LYS A 1 162 ? -15.011 -2.990 15.915 1.00 92.44 162 LYS A N 1
ATOM 1308 C CA . LYS A 1 162 ? -15.232 -2.470 17.270 1.00 92.44 162 LYS A CA 1
ATOM 1309 C C . LYS A 1 162 ? -15.400 -3.561 18.311 1.00 92.44 162 LYS A C 1
ATOM 1311 O O . LYS A 1 162 ? -14.895 -3.419 19.422 1.00 92.44 162 LYS A O 1
ATOM 1316 N N . LEU A 1 163 ? -16.092 -4.636 17.953 1.00 92.31 163 LEU A N 1
ATOM 1317 C CA . LEU A 1 163 ? -16.220 -5.808 18.805 1.00 92.31 163 LEU A CA 1
ATOM 1318 C C . LEU A 1 163 ? -14.847 -6.438 19.047 1.00 92.31 163 LEU A C 1
ATOM 1320 O O . LEU A 1 163 ? -14.512 -6.732 20.189 1.00 92.31 163 LEU A O 1
ATOM 1324 N N . LEU A 1 164 ? -14.032 -6.556 17.994 1.00 93.06 164 LEU A N 1
ATOM 1325 C CA . LEU A 1 164 ? -12.658 -7.040 18.090 1.00 93.06 164 LEU A CA 1
ATOM 1326 C C . LEU A 1 164 ? -11.800 -6.138 18.987 1.00 93.06 164 LEU A C 1
ATOM 1328 O O . LEU A 1 164 ? -11.101 -6.647 19.858 1.00 93.06 164 LEU A O 1
ATOM 1332 N N . GLN A 1 165 ? -11.895 -4.812 18.828 1.00 93.94 165 GLN A N 1
ATOM 1333 C CA . GLN A 1 165 ? -11.208 -3.846 19.692 1.00 93.94 165 GLN A CA 1
ATOM 1334 C C . GLN A 1 165 ? -11.578 -4.054 21.168 1.00 93.94 165 GLN A C 1
ATOM 1336 O O . GLN A 1 165 ? -10.692 -4.121 22.018 1.00 93.94 165 GLN A O 1
ATOM 1341 N N . HIS A 1 166 ? -12.875 -4.153 21.479 1.00 92.06 166 HIS A N 1
ATOM 1342 C CA . HIS A 1 166 ? -13.345 -4.338 22.853 1.00 92.06 166 HIS A CA 1
ATOM 1343 C C . HIS A 1 166 ? -12.882 -5.676 23.430 1.00 92.06 166 HIS A C 1
ATOM 1345 O O . HIS A 1 166 ? -12.320 -5.709 24.520 1.00 92.06 166 HIS A O 1
ATOM 1351 N N . PHE A 1 167 ? -13.069 -6.760 22.674 1.00 94.50 167 PHE A N 1
ATOM 1352 C CA . PHE A 1 167 ? -12.646 -8.100 23.065 1.00 94.50 167 PHE A CA 1
ATOM 1353 C C . PHE A 1 167 ? -11.144 -8.150 23.355 1.00 94.50 167 PHE A C 1
ATOM 1355 O O . PHE A 1 167 ? -10.731 -8.699 24.368 1.00 94.50 167 PHE A O 1
ATOM 1362 N N . PHE A 1 168 ? -10.325 -7.525 22.508 1.00 94.69 168 PHE A N 1
ATOM 1363 C CA . PHE A 1 168 ? -8.880 -7.473 22.698 1.00 94.69 168 PHE A CA 1
ATOM 1364 C C . PHE A 1 168 ? -8.491 -6.702 23.969 1.00 94.69 168 PHE A C 1
ATOM 1366 O O . PHE A 1 168 ? -7.699 -7.190 24.773 1.00 94.69 168 PHE A O 1
ATOM 1373 N N . ILE A 1 169 ? -9.057 -5.511 24.183 1.00 94.00 169 ILE A N 1
ATOM 1374 C CA . ILE A 1 169 ? -8.752 -4.693 25.369 1.00 94.00 169 ILE A CA 1
ATOM 1375 C C . ILE A 1 169 ? -9.154 -5.424 26.658 1.00 94.00 169 ILE A C 1
ATOM 1377 O O . ILE A 1 169 ? -8.388 -5.424 27.622 1.00 94.00 169 ILE A O 1
ATOM 1381 N N . GLU A 1 170 ? -10.322 -6.070 26.657 1.00 95.06 170 GLU A N 1
ATOM 1382 C CA . GLU A 1 170 ? -10.854 -6.821 27.795 1.00 95.06 170 GLU A CA 1
ATOM 1383 C C . GLU A 1 170 ? -10.031 -8.083 28.083 1.00 95.06 170 GLU A C 1
ATOM 1385 O O . GLU A 1 170 ? -9.601 -8.292 29.217 1.00 95.06 170 GLU A O 1
ATOM 1390 N N . GLN A 1 171 ? -9.729 -8.879 27.053 1.00 96.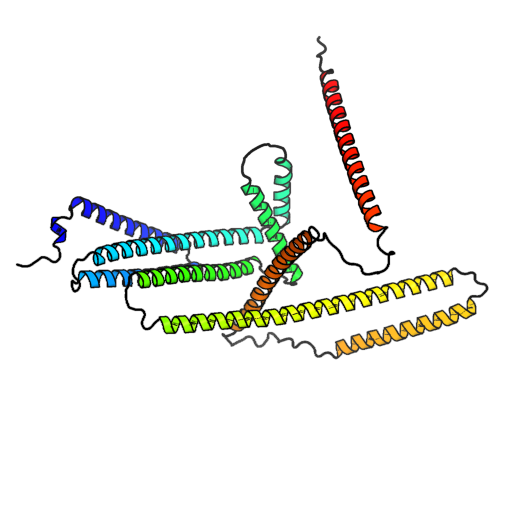12 171 GLN A N 1
ATOM 1391 C CA . GLN A 1 171 ? -8.992 -10.138 27.186 1.00 96.12 171 GLN A CA 1
ATOM 1392 C C . GLN A 1 171 ? -7.563 -9.939 27.711 1.00 96.12 171 GLN A C 1
ATOM 1394 O O . GLN A 1 171 ? -7.040 -10.800 28.419 1.00 96.12 171 GLN A O 1
ATOM 1399 N N . TYR A 1 172 ? -6.921 -8.818 27.368 1.00 95.19 172 TYR A N 1
ATOM 1400 C CA . TYR A 1 172 ? -5.543 -8.527 27.771 1.00 95.19 172 TYR A CA 1
ATOM 1401 C C . TYR A 1 172 ? -5.422 -7.502 28.910 1.00 95.19 172 TYR A C 1
ATOM 1403 O O . TYR A 1 172 ? -4.299 -7.182 29.299 1.00 95.19 172 TYR A O 1
ATOM 1411 N N . ALA A 1 173 ? -6.539 -7.005 29.460 1.00 93.12 173 ALA A N 1
ATOM 1412 C CA . ALA A 1 173 ? -6.576 -5.997 30.529 1.00 93.12 173 ALA A CA 1
ATOM 1413 C C . ALA A 1 173 ? -5.716 -4.746 30.231 1.00 93.12 173 ALA A C 1
ATOM 1415 O O . ALA A 1 173 ? -5.014 -4.215 31.095 1.00 93.12 173 ALA A O 1
ATOM 1416 N N . LEU A 1 174 ? -5.746 -4.285 28.978 1.00 93.00 174 LEU A N 1
ATOM 1417 C CA . LEU A 1 174 ? -4.903 -3.197 28.484 1.00 93.00 174 LEU A CA 1
ATOM 1418 C C . LEU A 1 174 ? -5.616 -1.842 28.604 1.00 93.00 174 LEU A C 1
ATOM 1420 O O . LEU A 1 174 ? -6.116 -1.289 27.621 1.00 93.00 174 LEU A O 1
ATOM 1424 N N . GLU A 1 175 ? -5.667 -1.287 29.814 1.00 90.88 175 GLU A N 1
ATOM 1425 C CA . GLU A 1 175 ? -6.243 0.045 30.032 1.00 90.88 175 GLU A CA 1
ATOM 1426 C C . GLU A 1 175 ? -5.448 1.133 29.285 1.00 90.88 175 GLU A C 1
ATOM 1428 O O . GLU A 1 175 ? -4.234 1.266 29.439 1.00 90.88 175 GLU A O 1
ATOM 1433 N N . GLY A 1 176 ? -6.138 1.927 28.457 1.00 88.69 176 GLY A N 1
ATOM 1434 C CA . GLY A 1 176 ? -5.538 3.040 27.708 1.00 88.69 176 GLY A CA 1
ATOM 1435 C C . GLY A 1 176 ? -4.749 2.644 26.455 1.00 88.69 176 GLY A C 1
ATOM 1436 O O . GLY A 1 176 ? -4.057 3.485 25.883 1.00 88.69 176 GLY A O 1
ATOM 1437 N N . PHE A 1 177 ? -4.838 1.390 26.011 1.00 93.38 177 PHE A N 1
ATOM 1438 C CA . PHE A 1 177 ? -4.141 0.927 24.814 1.00 93.38 177 PHE A CA 1
ATOM 1439 C C . PHE A 1 177 ? -4.744 1.481 23.521 1.00 93.38 177 PHE A C 1
ATOM 1441 O O . PHE A 1 177 ? -5.944 1.358 23.264 1.00 93.38 177 PHE A O 1
ATOM 1448 N N . ASP A 1 178 ? -3.885 2.049 22.674 1.00 93.38 178 ASP A N 1
ATOM 1449 C CA . ASP A 1 178 ? -4.277 2.528 21.354 1.00 93.38 178 ASP A CA 1
ATOM 1450 C C . ASP A 1 178 ? -4.282 1.385 20.330 1.00 93.38 178 ASP A C 1
ATOM 1452 O O . ASP A 1 178 ? -3.292 1.085 19.655 1.00 93.38 178 ASP A O 1
ATOM 1456 N N . PHE A 1 179 ? -5.445 0.747 20.218 1.00 92.12 179 PHE A N 1
ATOM 1457 C CA . PHE A 1 179 ? -5.686 -0.343 19.279 1.00 92.12 179 PHE A CA 1
ATOM 1458 C C . PHE A 1 179 ? -5.465 0.061 17.810 1.00 92.12 179 PHE A C 1
ATOM 1460 O O . PHE A 1 179 ? -5.046 -0.776 17.010 1.00 92.12 179 PHE A O 1
ATOM 1467 N N . ALA A 1 180 ? -5.701 1.328 17.442 1.00 91.50 180 ALA A N 1
ATOM 1468 C CA . ALA A 1 180 ? -5.495 1.796 16.070 1.00 91.50 180 ALA A CA 1
ATOM 1469 C C . ALA A 1 180 ? -4.003 1.819 15.719 1.00 91.50 180 ALA A C 1
ATOM 1471 O O . ALA A 1 180 ? -3.599 1.246 14.705 1.00 91.50 180 ALA A O 1
ATOM 1472 N N . SER A 1 181 ? -3.176 2.382 16.605 1.00 92.31 181 SER A N 1
ATOM 1473 C CA . SER A 1 181 ? -1.717 2.369 16.449 1.00 92.31 181 SER A CA 1
ATOM 1474 C C . SER A 1 181 ? -1.147 0.951 16.392 1.00 92.31 181 SER A C 1
ATOM 1476 O O . SER A 1 181 ? -0.260 0.679 15.582 1.00 92.31 181 SER A O 1
ATOM 1478 N N . TYR A 1 182 ? -1.674 0.026 17.199 1.00 92.94 182 TYR A N 1
ATOM 1479 C CA . TYR A 1 182 ? -1.277 -1.383 17.140 1.00 92.94 182 TYR A CA 1
ATOM 1480 C C . TYR A 1 182 ? -1.601 -2.026 15.790 1.00 92.94 182 TYR A C 1
ATOM 1482 O O . TYR A 1 182 ? -0.714 -2.592 15.153 1.00 92.94 182 TYR A O 1
ATOM 1490 N N . LEU A 1 183 ? -2.841 -1.879 15.311 1.00 90.25 183 LEU A N 1
ATOM 1491 C CA . LEU A 1 183 ? -3.227 -2.384 13.995 1.00 90.25 183 LEU A CA 1
ATOM 1492 C C . LEU A 1 183 ? -2.366 -1.775 12.891 1.00 90.25 183 LEU A C 1
ATOM 1494 O O . LEU A 1 183 ? -1.949 -2.489 11.985 1.00 90.25 183 LEU A O 1
ATOM 1498 N N . HIS A 1 184 ? -2.064 -0.480 12.964 1.00 87.88 184 HIS A N 1
ATOM 1499 C CA . HIS A 1 184 ? -1.192 0.177 11.995 1.00 87.88 184 HIS A CA 1
ATOM 1500 C C . HIS A 1 184 ? 0.198 -0.447 11.950 1.00 87.88 184 HIS A C 1
ATOM 1502 O O . HIS A 1 184 ? 0.688 -0.710 10.854 1.00 87.88 184 HIS A O 1
ATOM 1508 N N . ALA A 1 185 ? 0.796 -0.735 13.108 1.00 87.06 185 ALA A N 1
ATOM 1509 C CA . ALA A 1 185 ? 2.090 -1.402 13.181 1.00 87.06 185 ALA A CA 1
ATOM 1510 C C . ALA A 1 185 ? 2.039 -2.821 12.588 1.00 87.06 185 ALA A C 1
ATOM 1512 O O . ALA A 1 185 ? 2.928 -3.198 11.824 1.00 87.06 185 ALA A O 1
ATOM 1513 N N . CYS A 1 186 ? 0.980 -3.586 12.876 1.00 85.62 186 CYS A N 1
ATOM 1514 C CA . CYS A 1 186 ? 0.767 -4.905 12.276 1.00 85.62 186 CYS A CA 1
ATOM 1515 C C . CYS A 1 186 ? 0.623 -4.819 10.750 1.00 85.62 186 CYS A C 1
ATOM 1517 O O . CYS A 1 186 ? 1.296 -5.552 10.030 1.00 85.62 186 CYS A O 1
ATOM 1519 N N . TYR A 1 187 ? -0.198 -3.892 10.246 1.00 84.75 187 TYR A N 1
ATOM 1520 C CA . TYR A 1 187 ? -0.389 -3.703 8.809 1.00 84.75 187 TYR A CA 1
ATOM 1521 C C . TYR A 1 187 ? 0.882 -3.239 8.109 1.00 84.75 187 TYR A C 1
ATOM 1523 O O . TYR A 1 187 ? 1.162 -3.731 7.024 1.00 84.75 187 TYR A O 1
ATOM 1531 N N . ASP A 1 188 ? 1.654 -2.329 8.703 1.00 82.50 188 ASP A N 1
ATOM 1532 C CA . ASP A 1 188 ? 2.923 -1.883 8.123 1.00 82.50 188 ASP A CA 1
ATOM 1533 C C . ASP A 1 188 ? 3.917 -3.033 8.007 1.00 82.50 188 ASP A C 1
ATOM 1535 O O . ASP A 1 188 ? 4.541 -3.193 6.960 1.00 82.50 188 ASP A O 1
ATOM 1539 N N . LYS A 1 189 ? 4.007 -3.876 9.041 1.00 82.75 189 LYS A N 1
ATOM 1540 C CA . LYS A 1 189 ? 4.853 -5.072 9.030 1.00 82.75 189 LYS A CA 1
ATOM 1541 C C . LYS A 1 189 ? 4.419 -6.052 7.937 1.00 82.75 189 LYS A C 1
ATOM 1543 O O . LYS A 1 189 ? 5.234 -6.411 7.093 1.00 82.75 189 LYS A O 1
ATOM 1548 N N . SER A 1 190 ? 3.141 -6.435 7.899 1.00 77.75 190 SER A N 1
ATOM 1549 C CA . SER A 1 190 ? 2.631 -7.356 6.874 1.00 77.75 190 SER A CA 1
ATOM 1550 C C . SER A 1 190 ? 2.725 -6.766 5.465 1.00 77.75 190 SER A C 1
ATOM 1552 O O . SER A 1 190 ? 2.975 -7.484 4.503 1.00 77.75 190 SER A O 1
ATOM 1554 N N . PHE A 1 191 ? 2.545 -5.453 5.316 1.00 75.75 191 PHE A N 1
ATOM 1555 C CA . PHE A 1 191 ? 2.672 -4.772 4.032 1.00 75.75 191 PHE A CA 1
ATOM 1556 C C . PHE A 1 191 ? 4.116 -4.765 3.530 1.00 75.75 191 PHE A C 1
ATOM 1558 O O . PHE A 1 191 ? 4.344 -5.014 2.347 1.00 75.75 191 PHE A O 1
ATOM 1565 N N . LEU A 1 192 ? 5.079 -4.502 4.418 1.00 75.25 192 LEU A N 1
ATOM 1566 C CA . LEU A 1 192 ? 6.506 -4.597 4.115 1.00 75.25 192 LEU A CA 1
ATOM 1567 C C . LEU A 1 192 ? 6.865 -6.009 3.656 1.00 75.25 192 LEU A C 1
ATOM 1569 O O . LEU A 1 192 ? 7.464 -6.163 2.596 1.00 75.25 192 LEU A O 1
ATOM 1573 N N . GLU A 1 193 ? 6.411 -7.023 4.387 1.00 75.25 193 GLU A N 1
ATOM 1574 C CA . GLU A 1 193 ? 6.656 -8.427 4.061 1.00 75.25 193 GLU A CA 1
ATOM 1575 C C . GLU A 1 193 ? 6.064 -8.819 2.698 1.00 75.25 193 GLU A C 1
ATOM 1577 O O . GLU A 1 193 ? 6.760 -9.374 1.851 1.00 75.25 193 GLU A O 1
ATOM 1582 N N . VAL A 1 194 ? 4.808 -8.453 2.416 1.00 70.50 194 VAL A N 1
ATOM 1583 C CA . VAL A 1 194 ? 4.180 -8.716 1.108 1.00 70.50 194 VAL A CA 1
ATOM 1584 C C . VAL A 1 194 ? 4.918 -7.995 -0.024 1.00 70.50 194 VAL A C 1
ATOM 1586 O O . VAL A 1 194 ? 5.113 -8.572 -1.097 1.00 70.50 194 VAL A O 1
ATOM 1589 N N . CYS A 1 195 ? 5.355 -6.751 0.198 1.00 67.69 195 CYS A N 1
ATOM 1590 C CA . CYS A 1 195 ? 6.149 -6.011 -0.782 1.00 67.69 195 CYS A CA 1
ATOM 1591 C C . CYS A 1 195 ? 7.489 -6.709 -1.054 1.00 67.69 195 CYS A C 1
ATOM 1593 O O . CYS A 1 195 ? 7.829 -6.931 -2.217 1.00 67.69 195 CYS A O 1
ATOM 1595 N N . GLU A 1 196 ? 8.215 -7.113 -0.012 1.00 69.19 196 GLU A N 1
ATOM 1596 C CA . GLU A 1 196 ? 9.498 -7.816 -0.126 1.00 69.19 196 GLU A CA 1
ATOM 1597 C C . GLU A 1 196 ? 9.360 -9.169 -0.834 1.00 69.19 196 GLU A C 1
ATOM 1599 O O . GLU A 1 196 ? 10.140 -9.471 -1.740 1.00 69.19 196 GLU A O 1
ATOM 1604 N N . VAL A 1 197 ? 8.330 -9.954 -0.501 1.00 65.69 197 VAL A N 1
ATOM 1605 C CA . VAL A 1 197 ? 8.044 -11.240 -1.158 1.00 65.69 197 VAL A CA 1
ATOM 1606 C C . VAL A 1 197 ? 7.696 -11.037 -2.631 1.00 65.69 197 VAL A C 1
ATOM 1608 O O . VAL A 1 197 ? 8.181 -11.781 -3.485 1.00 65.69 197 VAL A O 1
ATOM 1611 N N . SER A 1 198 ? 6.902 -10.012 -2.958 1.00 62.50 198 SER A N 1
ATOM 1612 C CA . SER A 1 198 ? 6.557 -9.711 -4.351 1.00 62.50 198 SER A CA 1
ATOM 1613 C C . SER A 1 198 ? 7.791 -9.322 -5.172 1.00 62.50 198 SER A C 1
ATOM 1615 O O . SER A 1 198 ? 8.001 -9.875 -6.248 1.00 62.50 198 SER A O 1
ATOM 1617 N N . LEU A 1 199 ? 8.674 -8.477 -4.630 1.00 64.12 199 LEU A N 1
ATOM 1618 C CA . LEU A 1 199 ? 9.952 -8.115 -5.250 1.00 64.12 199 LEU A CA 1
ATOM 1619 C C . LEU A 1 199 ? 10.878 -9.332 -5.398 1.00 64.12 199 LEU A C 1
ATOM 1621 O O . LEU A 1 199 ? 11.520 -9.502 -6.434 1.00 64.12 199 LEU A O 1
ATOM 1625 N N . GLY A 1 200 ? 10.911 -10.219 -4.401 1.00 66.81 200 GLY A N 1
ATOM 1626 C CA . GLY A 1 200 ? 11.665 -11.471 -4.452 1.00 66.81 200 GLY A CA 1
ATOM 1627 C C . GLY A 1 200 ? 11.161 -12.430 -5.534 1.00 66.81 200 GLY A C 1
ATOM 1628 O O . GLY A 1 200 ? 11.964 -13.020 -6.257 1.00 66.81 200 GLY A O 1
ATOM 1629 N N . ALA A 1 201 ? 9.842 -12.549 -5.703 1.00 61.88 201 ALA A N 1
ATOM 1630 C CA . ALA A 1 201 ? 9.234 -13.357 -6.757 1.00 61.88 201 ALA A CA 1
ATOM 1631 C C . ALA A 1 201 ? 9.570 -12.821 -8.157 1.00 61.88 201 ALA A C 1
ATOM 1633 O O . ALA A 1 201 ? 9.882 -13.606 -9.053 1.00 61.88 201 ALA A O 1
ATOM 1634 N N . VAL A 1 202 ? 9.582 -11.496 -8.325 1.00 61.72 202 VAL A N 1
ATOM 1635 C CA . VAL A 1 202 ? 10.008 -10.838 -9.570 1.00 61.72 202 VAL A CA 1
ATOM 1636 C C . VAL A 1 202 ? 11.477 -11.096 -9.846 1.00 61.72 202 VAL A C 1
ATOM 1638 O O . VAL A 1 202 ? 11.813 -11.559 -10.932 1.00 61.72 202 VAL A O 1
ATOM 1641 N N . ARG A 1 203 ? 12.346 -10.910 -8.847 1.00 65.56 203 ARG A N 1
ATOM 1642 C CA . ARG A 1 203 ? 13.776 -11.203 -8.980 1.00 65.56 203 ARG A CA 1
ATOM 1643 C C . ARG A 1 203 ? 14.018 -12.663 -9.362 1.00 65.56 203 ARG A C 1
ATOM 1645 O O . ARG A 1 203 ? 14.862 -12.955 -10.200 1.00 65.56 203 ARG A O 1
ATOM 1652 N N . ASN A 1 204 ? 13.259 -13.590 -8.782 1.00 63.84 204 ASN A N 1
ATOM 1653 C CA . ASN A 1 204 ? 13.346 -15.011 -9.115 1.00 63.84 204 ASN A CA 1
ATOM 1654 C C . ASN A 1 204 ? 12.834 -15.314 -10.532 1.00 63.84 204 ASN A C 1
ATOM 1656 O O . ASN A 1 204 ? 13.387 -16.185 -11.202 1.00 63.84 204 ASN A O 1
ATOM 1660 N N . ALA A 1 205 ? 11.803 -14.609 -11.003 1.00 58.44 205 ALA A N 1
ATOM 1661 C CA . ALA A 1 205 ? 11.331 -14.717 -12.380 1.00 58.44 205 ALA A CA 1
ATOM 1662 C C . ALA A 1 205 ? 12.360 -14.152 -13.375 1.00 58.44 205 ALA A C 1
ATOM 1664 O O . ALA A 1 205 ? 12.642 -14.800 -14.379 1.00 58.44 205 ALA A O 1
ATOM 1665 N N . GLU A 1 206 ? 12.983 -13.012 -13.069 1.00 63.00 206 GLU A N 1
ATOM 1666 C CA . GLU A 1 206 ? 14.066 -12.430 -13.871 1.00 63.00 206 GLU A CA 1
ATOM 1667 C C . GLU A 1 206 ? 15.296 -13.334 -13.918 1.00 63.00 206 GLU A C 1
ATOM 1669 O O . GLU A 1 206 ? 15.817 -13.595 -14.998 1.00 63.00 206 GLU A O 1
ATOM 1674 N N . LEU A 1 207 ? 15.724 -13.884 -12.778 1.00 65.81 207 LEU A N 1
ATOM 1675 C CA . LEU A 1 207 ? 16.838 -14.834 -12.725 1.00 65.81 207 LEU A CA 1
ATOM 1676 C C . LEU A 1 207 ? 16.549 -16.089 -13.558 1.00 65.81 207 LEU A C 1
ATOM 1678 O O . LEU A 1 207 ? 17.428 -16.571 -14.268 1.00 65.81 207 LEU A O 1
ATOM 1682 N N . LYS A 1 208 ? 15.308 -16.590 -13.540 1.00 65.38 208 LYS A N 1
ATOM 1683 C CA . LYS A 1 208 ? 14.892 -17.708 -14.399 1.00 65.38 208 LYS A CA 1
ATOM 1684 C C . LYS A 1 208 ? 14.874 -17.329 -15.879 1.00 65.38 208 LYS A C 1
ATOM 1686 O O . LYS A 1 208 ? 15.302 -18.134 -16.697 1.00 65.38 208 LYS A O 1
ATOM 1691 N N . LEU A 1 209 ? 14.420 -16.127 -16.232 1.00 53.31 209 LEU A N 1
ATOM 1692 C CA . LEU A 1 209 ? 14.423 -15.645 -17.617 1.00 53.31 209 LEU A CA 1
ATOM 1693 C C . LEU A 1 209 ? 15.847 -15.429 -18.147 1.00 53.31 209 LEU A C 1
ATOM 1695 O O . LEU A 1 209 ? 16.126 -15.801 -19.283 1.00 53.31 209 LEU A O 1
ATOM 1699 N N . LEU A 1 210 ? 16.756 -14.909 -17.319 1.00 57.75 210 LEU A N 1
ATOM 1700 C CA . LEU A 1 210 ? 18.178 -14.775 -17.646 1.00 57.75 210 LEU A CA 1
ATOM 1701 C C . LEU A 1 210 ? 18.854 -16.142 -17.828 1.00 57.75 210 LEU A C 1
ATOM 1703 O O . LEU A 1 210 ? 19.649 -16.303 -18.753 1.00 57.75 210 LEU A O 1
ATOM 1707 N N . ASN A 1 211 ? 18.487 -17.134 -17.009 1.00 55.78 211 ASN A N 1
ATOM 1708 C CA . ASN A 1 211 ? 18.975 -18.509 -17.139 1.00 55.78 211 ASN A CA 1
ATOM 1709 C C . ASN A 1 211 ? 18.448 -19.182 -18.427 1.00 55.78 211 ASN A C 1
ATOM 1711 O O . ASN A 1 211 ? 19.199 -19.806 -19.170 1.00 55.78 211 ASN A O 1
ATOM 1715 N N . ILE A 1 212 ? 17.170 -18.971 -18.769 1.00 52.53 212 ILE A N 1
ATOM 1716 C CA . ILE A 1 212 ? 16.568 -19.463 -20.024 1.00 52.53 212 ILE A CA 1
ATOM 1717 C C . ILE A 1 212 ? 17.187 -18.782 -21.259 1.00 52.53 212 ILE A C 1
ATOM 1719 O O . ILE A 1 212 ? 17.297 -19.408 -22.312 1.00 52.53 212 ILE A O 1
ATOM 1723 N N . ALA A 1 213 ? 17.623 -17.525 -21.143 1.00 48.62 213 ALA A N 1
ATOM 1724 C CA . ALA A 1 213 ? 18.258 -16.778 -22.229 1.00 48.62 213 ALA A CA 1
ATOM 1725 C C . ALA A 1 213 ? 19.711 -17.211 -22.532 1.00 48.62 213 ALA A C 1
ATOM 1727 O O . ALA A 1 213 ? 20.331 -16.642 -23.429 1.00 48.62 213 ALA A O 1
ATOM 1728 N N . GLY A 1 214 ? 20.259 -18.208 -21.823 1.00 43.22 214 GLY A N 1
ATOM 1729 C CA . GLY A 1 214 ? 21.595 -18.756 -22.092 1.00 43.22 214 GLY A CA 1
ATOM 1730 C C . GLY A 1 214 ? 22.741 -17.796 -21.765 1.00 43.22 214 GLY A C 1
ATOM 1731 O O . GLY A 1 214 ? 23.836 -17.928 -22.310 1.00 43.22 214 GLY A O 1
ATOM 1732 N N . CYS A 1 215 ? 22.497 -16.804 -20.904 1.00 45.81 215 CYS A N 1
ATOM 1733 C CA . CYS A 1 215 ? 23.539 -15.911 -20.424 1.00 45.81 215 CYS A CA 1
ATOM 1734 C C . CYS A 1 215 ? 24.280 -16.624 -19.280 1.00 45.81 215 CYS A C 1
ATOM 1736 O O . CYS A 1 215 ? 23.831 -16.595 -18.138 1.00 45.81 215 CYS A O 1
ATOM 1738 N N . ASP A 1 216 ? 25.388 -17.292 -19.608 1.00 43.03 216 ASP A N 1
ATOM 1739 C CA . ASP A 1 216 ? 26.275 -18.041 -18.698 1.00 43.03 216 ASP A CA 1
ATOM 1740 C C . ASP A 1 216 ? 26.961 -17.113 -17.662 1.00 43.03 216 ASP A C 1
ATOM 1742 O O . ASP A 1 216 ? 28.161 -16.842 -17.698 1.00 43.03 216 ASP A O 1
ATOM 1746 N N . THR A 1 217 ? 26.192 -16.559 -16.723 1.00 47.62 217 THR A N 1
ATOM 1747 C CA . THR A 1 217 ? 26.696 -15.891 -15.506 1.00 47.62 217 THR A CA 1
ATOM 1748 C C . THR A 1 217 ? 26.534 -16.771 -14.259 1.00 47.62 217 THR A C 1
ATOM 1750 O O . THR A 1 217 ? 26.801 -16.340 -13.137 1.00 47.62 217 THR A O 1
ATOM 1753 N N . THR A 1 218 ? 26.136 -18.031 -14.446 1.00 45.19 218 THR A N 1
ATOM 1754 C CA . THR A 1 218 ? 25.678 -18.980 -13.418 1.00 45.19 218 THR A CA 1
ATOM 1755 C C . THR A 1 218 ? 26.775 -19.586 -12.544 1.00 45.19 218 THR A C 1
ATOM 1757 O O . THR A 1 218 ? 26.466 -20.095 -11.470 1.00 45.19 218 THR A O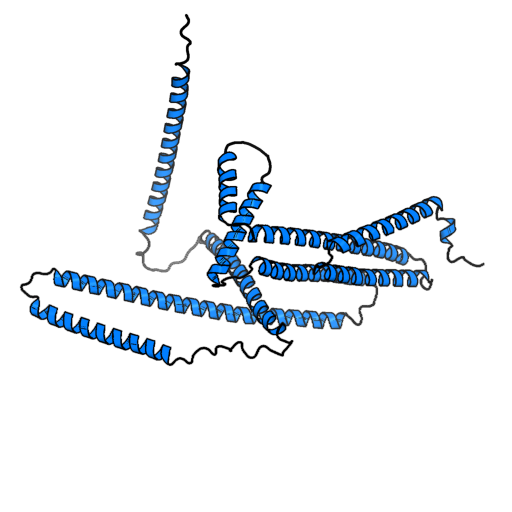 1
ATOM 1760 N N . PHE A 1 219 ? 28.062 -19.458 -12.876 1.00 45.25 219 PHE A N 1
ATOM 1761 C CA . PHE A 1 219 ? 29.097 -20.236 -12.175 1.00 45.25 219 PHE A CA 1
ATOM 1762 C C . PHE A 1 219 ? 29.452 -19.774 -10.742 1.00 45.25 219 PHE A C 1
ATOM 1764 O O . PHE A 1 219 ? 30.302 -20.380 -10.099 1.00 45.25 219 PHE A O 1
ATOM 1771 N N . GLN A 1 220 ? 28.840 -18.713 -10.201 1.00 48.22 220 GLN A N 1
ATOM 1772 C CA . GLN A 1 220 ? 29.130 -18.255 -8.826 1.00 48.22 220 GLN A CA 1
ATOM 1773 C C . GLN A 1 220 ? 27.915 -18.062 -7.912 1.00 48.22 220 GLN A C 1
ATOM 1775 O O . GLN A 1 220 ? 28.093 -17.821 -6.715 1.00 48.22 220 GLN A O 1
ATOM 1780 N N . TYR A 1 221 ? 26.692 -18.172 -8.436 1.00 48.56 221 TYR A N 1
ATOM 1781 C CA . TYR A 1 221 ? 25.477 -17.901 -7.659 1.00 48.56 221 TYR A CA 1
ATOM 1782 C C . TYR A 1 221 ? 24.671 -19.152 -7.303 1.00 48.56 221 TYR A C 1
ATOM 1784 O O . TYR A 1 221 ? 23.956 -19.109 -6.302 1.00 48.56 221 TYR A O 1
ATOM 1792 N N . GLU A 1 222 ? 24.820 -20.261 -8.034 1.00 51.59 222 GLU A N 1
ATOM 1793 C CA . GLU A 1 222 ? 24.115 -21.516 -7.725 1.00 51.59 222 GLU A CA 1
ATOM 1794 C C . GLU A 1 222 ? 24.563 -22.100 -6.373 1.00 51.59 222 GLU A C 1
ATOM 1796 O O . GLU A 1 222 ? 23.711 -22.344 -5.519 1.00 51.59 222 GLU A O 1
ATOM 1801 N N . ASP A 1 223 ? 25.872 -22.122 -6.084 1.00 53.91 223 ASP A N 1
ATOM 1802 C CA . ASP A 1 223 ? 26.403 -22.549 -4.775 1.00 53.91 223 ASP A CA 1
ATOM 1803 C C . ASP A 1 223 ? 25.888 -21.685 -3.609 1.00 53.91 223 ASP A C 1
ATOM 1805 O O . ASP A 1 223 ? 25.672 -22.165 -2.497 1.00 53.91 223 ASP A O 1
ATOM 1809 N N . ARG A 1 224 ? 25.675 -20.379 -3.830 1.00 53.47 224 ARG A N 1
ATOM 1810 C CA . ARG A 1 224 ? 25.186 -19.479 -2.771 1.00 53.47 224 ARG A CA 1
ATOM 1811 C C . ARG A 1 224 ? 23.680 -19.580 -2.562 1.00 53.47 224 ARG A C 1
ATOM 1813 O O . ARG A 1 224 ? 23.228 -19.400 -1.433 1.00 53.47 224 ARG A O 1
ATOM 1820 N N . LEU A 1 225 ? 22.911 -19.847 -3.615 1.00 52.84 225 LEU A N 1
ATOM 1821 C CA . LEU A 1 225 ? 21.466 -20.041 -3.513 1.00 52.84 225 LEU A CA 1
ATOM 1822 C C . LEU A 1 225 ? 21.130 -21.366 -2.828 1.00 52.84 225 LEU A C 1
ATOM 1824 O O . LEU A 1 225 ? 20.242 -21.373 -1.982 1.00 52.84 225 LEU A O 1
ATOM 1828 N N . GLU A 1 226 ? 21.884 -22.435 -3.094 1.00 66.88 226 GLU A N 1
ATOM 1829 C CA . GLU A 1 226 ? 21.695 -23.724 -2.419 1.00 66.88 226 GLU A CA 1
ATOM 1830 C C . GLU A 1 226 ? 21.980 -23.617 -0.911 1.00 66.88 226 GLU A C 1
ATOM 1832 O O . GLU A 1 226 ? 21.167 -24.047 -0.094 1.00 66.88 226 GLU A O 1
ATOM 1837 N N . ILE A 1 227 ? 23.043 -22.904 -0.517 1.00 69.19 227 ILE A N 1
ATOM 1838 C CA . ILE A 1 227 ? 23.356 -22.633 0.899 1.00 69.19 227 ILE A CA 1
ATOM 1839 C C . ILE A 1 227 ? 22.260 -21.795 1.582 1.00 69.19 227 ILE A C 1
ATOM 1841 O O . ILE A 1 227 ? 21.925 -22.035 2.745 1.00 69.19 227 ILE A O 1
ATOM 1845 N N . ILE A 1 228 ? 21.691 -20.801 0.890 1.00 59.62 228 ILE A N 1
ATOM 1846 C CA . ILE A 1 228 ? 20.618 -19.961 1.448 1.00 59.62 228 ILE A CA 1
ATOM 1847 C C . ILE A 1 228 ? 19.314 -20.757 1.570 1.00 59.62 228 ILE A C 1
ATOM 1849 O O . ILE A 1 228 ? 18.630 -20.650 2.587 1.00 59.62 228 ILE A O 1
ATOM 1853 N N . GLN A 1 229 ? 18.977 -21.568 0.571 1.00 67.44 229 GLN A N 1
ATOM 1854 C CA . GLN A 1 229 ? 17.738 -22.340 0.536 1.00 67.44 229 GLN A CA 1
ATOM 1855 C C . GLN A 1 229 ? 17.753 -23.501 1.541 1.00 67.44 229 GLN A C 1
ATOM 1857 O O . GLN A 1 229 ? 16.750 -23.750 2.214 1.00 67.44 229 GLN A O 1
ATOM 1862 N N . ASP A 1 230 ? 18.909 -24.135 1.738 1.00 76.94 230 ASP A N 1
ATOM 1863 C CA . ASP A 1 230 ? 19.134 -25.117 2.800 1.00 76.94 230 ASP A CA 1
ATOM 1864 C C . ASP A 1 230 ? 19.097 -24.446 4.193 1.00 76.94 230 ASP A C 1
ATOM 1866 O O . ASP A 1 230 ? 18.479 -24.943 5.136 1.00 76.94 230 ASP A O 1
ATOM 1870 N N . GLY A 1 231 ? 19.643 -23.231 4.316 1.00 75.12 231 GLY A N 1
ATOM 1871 C CA . GLY A 1 231 ? 19.547 -22.424 5.537 1.00 75.12 231 GLY A CA 1
ATOM 1872 C C . GLY A 1 231 ? 18.114 -22.021 5.918 1.00 75.12 231 GLY A C 1
ATOM 1873 O O . GLY A 1 231 ? 17.786 -22.002 7.107 1.00 75.12 231 GLY A O 1
ATOM 1874 N N . ILE A 1 232 ? 17.260 -21.713 4.937 1.00 63.81 232 ILE A N 1
ATOM 1875 C CA . ILE A 1 232 ? 15.835 -21.404 5.154 1.00 63.81 232 ILE A CA 1
ATOM 1876 C C . ILE A 1 232 ? 15.076 -22.674 5.546 1.00 63.81 232 ILE A C 1
ATOM 1878 O O . ILE A 1 232 ? 14.401 -22.672 6.573 1.00 63.81 232 ILE A O 1
ATOM 1882 N N . SER A 1 233 ? 15.280 -23.777 4.820 1.00 79.06 233 SER A N 1
ATOM 1883 C CA . SER A 1 233 ? 14.602 -25.055 5.084 1.00 79.06 233 SER A CA 1
ATOM 1884 C C . SER A 1 233 ? 14.894 -25.583 6.495 1.00 79.06 233 SER A C 1
ATOM 1886 O O . SER A 1 233 ? 13.994 -26.030 7.201 1.00 79.06 233 SER A O 1
ATOM 1888 N N . ARG A 1 234 ? 16.142 -25.460 6.973 1.00 79.06 234 ARG A N 1
ATOM 1889 C CA . ARG A 1 234 ? 16.509 -25.849 8.348 1.00 79.06 234 ARG A CA 1
ATOM 1890 C C . ARG A 1 234 ? 15.871 -24.960 9.415 1.00 79.06 234 ARG A C 1
ATOM 1892 O O . ARG A 1 234 ? 15.528 -25.454 10.486 1.00 79.06 234 ARG A O 1
ATOM 1899 N N . LYS A 1 235 ? 15.725 -23.657 9.150 1.00 75.25 235 LYS A N 1
ATOM 1900 C CA . LYS A 1 235 ? 15.063 -22.729 10.080 1.00 75.25 235 LYS A CA 1
ATOM 1901 C C . LYS A 1 235 ? 13.561 -22.983 10.144 1.00 75.25 235 LYS A C 1
ATOM 1903 O O . LYS A 1 235 ? 13.016 -22.997 11.241 1.00 75.25 235 LYS A O 1
ATOM 1908 N N . GLU A 1 236 ? 12.917 -23.230 9.006 1.00 76.62 236 GLU A N 1
ATOM 1909 C CA . GLU A 1 236 ? 11.500 -23.607 8.952 1.00 76.62 236 GLU A CA 1
ATOM 1910 C C . GLU A 1 236 ? 11.245 -24.918 9.700 1.00 76.62 236 GLU A C 1
ATOM 1912 O O . GLU A 1 236 ? 10.341 -24.976 10.532 1.00 76.62 236 GLU A O 1
ATOM 1917 N N . GLN A 1 237 ? 12.095 -25.932 9.501 1.00 81.81 237 GLN A N 1
ATOM 1918 C CA . GLN A 1 237 ? 11.980 -27.207 10.210 1.00 81.81 237 GLN A CA 1
ATOM 1919 C C . GLN A 1 237 ? 12.161 -27.045 11.729 1.00 81.81 237 GLN A C 1
ATOM 1921 O O . GLN A 1 237 ? 11.371 -27.578 12.501 1.00 81.81 237 GLN A O 1
ATOM 1926 N N . ALA A 1 238 ? 13.137 -26.244 12.173 1.00 80.12 238 ALA A N 1
ATOM 1927 C CA . ALA A 1 238 ? 13.355 -25.983 13.598 1.00 80.12 238 ALA A CA 1
ATOM 1928 C C . ALA A 1 238 ? 12.181 -25.233 14.257 1.00 80.12 238 ALA A C 1
ATOM 1930 O O . ALA A 1 238 ? 11.849 -25.496 15.413 1.00 80.12 238 ALA A O 1
ATOM 1931 N N . VAL A 1 239 ? 11.533 -24.315 13.530 1.00 75.69 239 VAL A N 1
ATOM 1932 C CA . VAL A 1 239 ? 10.311 -23.642 14.001 1.00 75.69 239 VAL A CA 1
ATOM 1933 C C . VAL A 1 239 ? 9.143 -24.631 14.061 1.00 75.69 239 VAL A C 1
ATOM 1935 O O . VAL A 1 239 ? 8.380 -24.613 15.027 1.00 75.69 239 VAL A O 1
ATOM 1938 N N . LEU A 1 240 ? 9.018 -25.530 13.081 1.00 82.62 240 LEU A N 1
ATOM 1939 C CA . LEU A 1 240 ? 7.992 -26.575 13.068 1.00 82.62 240 LEU A CA 1
ATOM 1940 C C . LEU A 1 240 ? 8.142 -27.544 14.258 1.00 82.62 240 LEU A C 1
ATOM 1942 O O . LEU A 1 240 ? 7.161 -27.877 14.921 1.00 82.62 240 LEU A O 1
ATOM 1946 N N . ASP A 1 241 ? 9.371 -27.940 14.578 1.00 86.31 241 ASP A N 1
ATOM 1947 C CA . ASP A 1 241 ? 9.651 -28.841 15.699 1.00 86.31 241 ASP A CA 1
ATOM 1948 C C . ASP A 1 241 ? 9.387 -28.149 17.050 1.00 86.31 241 ASP A C 1
ATOM 1950 O O . ASP A 1 241 ? 8.660 -28.679 17.891 1.00 86.31 241 ASP A O 1
ATOM 1954 N N . ALA A 1 242 ? 9.850 -26.904 17.228 1.00 78.38 242 ALA A N 1
ATOM 1955 C CA . ALA A 1 242 ? 9.591 -26.126 18.446 1.00 78.38 242 ALA A CA 1
ATOM 1956 C C . ALA A 1 242 ? 8.092 -25.860 18.679 1.00 78.38 242 ALA A C 1
ATOM 1958 O O . ALA A 1 242 ? 7.618 -25.739 19.812 1.00 78.38 242 ALA A O 1
ATOM 1959 N N . THR A 1 243 ? 7.322 -25.750 17.600 1.00 80.06 243 THR A N 1
ATOM 1960 C CA . THR A 1 243 ? 5.881 -25.513 17.683 1.00 80.06 243 THR A CA 1
ATOM 1961 C C . THR A 1 243 ? 5.104 -26.786 17.980 1.00 80.06 243 THR A C 1
ATOM 1963 O O . THR A 1 243 ? 4.128 -26.727 18.732 1.00 80.06 243 THR A O 1
ATOM 1966 N N . LYS A 1 244 ? 5.573 -27.944 17.507 1.00 88.38 244 LYS A N 1
ATOM 1967 C CA . LYS A 1 244 ? 5.040 -29.253 17.895 1.00 88.38 244 LYS A CA 1
ATOM 1968 C C . LYS A 1 244 ? 5.192 -29.505 19.400 1.00 88.38 244 LYS A C 1
ATOM 1970 O O . LYS A 1 244 ? 4.203 -29.853 20.049 1.00 88.38 244 LYS A O 1
ATOM 1975 N N . ASP A 1 245 ? 6.360 -29.209 19.968 1.00 84.88 245 ASP A N 1
ATOM 1976 C CA . ASP A 1 245 ? 6.613 -29.348 21.410 1.00 84.88 245 ASP A CA 1
ATOM 1977 C C . ASP A 1 245 ? 5.699 -28.430 22.246 1.00 84.88 245 ASP A C 1
ATOM 1979 O O . ASP A 1 245 ? 5.096 -28.851 23.239 1.00 84.88 245 ASP A O 1
ATOM 1983 N N . ASN A 1 246 ? 5.505 -27.179 21.808 1.00 79.38 246 ASN A N 1
ATOM 1984 C CA . ASN A 1 246 ? 4.580 -26.244 22.460 1.00 79.38 246 ASN A CA 1
ATOM 1985 C C . ASN A 1 246 ? 3.114 -26.708 22.366 1.00 79.38 246 ASN A C 1
ATOM 1987 O O . ASN A 1 246 ? 2.345 -26.560 23.320 1.00 79.38 246 ASN A O 1
ATOM 1991 N N . VAL A 1 247 ? 2.712 -27.300 21.237 1.00 82.62 247 VAL A N 1
ATOM 1992 C CA . VAL A 1 247 ? 1.370 -27.865 21.044 1.00 82.62 247 VAL A CA 1
ATOM 1993 C C . VAL A 1 247 ? 1.112 -29.026 22.006 1.00 82.62 247 VAL A C 1
ATOM 1995 O O . VAL A 1 247 ? 0.027 -29.088 22.594 1.00 82.62 247 VAL A O 1
ATOM 1998 N N . GLU A 1 248 ? 2.086 -29.915 22.194 1.00 87.19 248 GLU A N 1
ATOM 1999 C CA . GLU A 1 248 ? 1.990 -31.030 23.141 1.00 87.19 248 GLU A CA 1
ATOM 2000 C C . GLU A 1 248 ? 1.934 -30.540 24.595 1.00 87.19 248 GLU A C 1
ATOM 2002 O O . GLU A 1 248 ? 1.078 -30.994 25.362 1.00 87.19 248 GLU A O 1
ATOM 2007 N N . ALA A 1 249 ? 2.735 -29.532 24.957 1.00 85.81 249 ALA A N 1
ATOM 2008 C CA . ALA A 1 249 ? 2.695 -28.918 26.284 1.00 85.81 249 ALA A CA 1
ATOM 2009 C C . ALA A 1 249 ? 1.323 -28.291 26.604 1.00 85.81 249 ALA A C 1
ATOM 2011 O O . ALA A 1 249 ? 0.777 -28.492 27.693 1.00 85.81 249 ALA A O 1
ATOM 2012 N N . VAL A 1 250 ? 0.712 -27.585 25.645 1.00 80.12 250 VAL A N 1
ATOM 2013 C CA . VAL A 1 250 ? -0.629 -26.996 25.816 1.00 80.12 250 VAL A CA 1
ATOM 2014 C C . VAL A 1 250 ? -1.710 -28.075 25.931 1.00 80.12 250 VAL A C 1
ATOM 2016 O O . VAL A 1 250 ? -2.621 -27.939 26.751 1.00 80.12 250 VAL A O 1
ATOM 2019 N N . LYS A 1 251 ? -1.620 -29.167 25.155 1.00 88.81 251 LYS A N 1
ATOM 2020 C CA . LYS A 1 251 ? -2.540 -30.311 25.292 1.00 88.81 251 LYS A CA 1
ATOM 2021 C C . LYS A 1 251 ? -2.443 -30.928 26.693 1.00 88.81 251 LYS A C 1
ATOM 2023 O O . LYS A 1 251 ? -3.476 -31.139 27.327 1.00 88.81 251 LYS A O 1
ATOM 2028 N N . ALA A 1 252 ? -1.230 -31.129 27.212 1.00 89.88 252 ALA A N 1
ATOM 2029 C CA . ALA A 1 252 ? -1.013 -31.656 28.560 1.00 89.88 252 ALA A CA 1
ATOM 2030 C C . ALA A 1 252 ? -1.586 -30.739 29.659 1.00 89.88 252 ALA A C 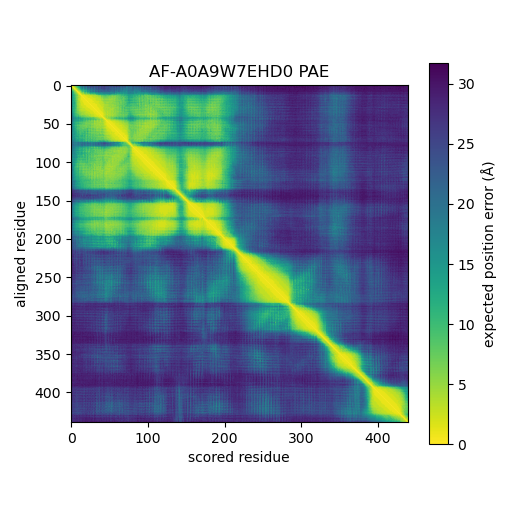1
ATOM 2032 O O . ALA A 1 252 ? -2.165 -31.224 30.633 1.00 89.88 252 ALA A O 1
ATOM 2033 N N . LEU A 1 253 ? -1.479 -29.414 29.499 1.00 88.94 253 LEU A N 1
ATOM 2034 C CA . LEU A 1 253 ? -2.071 -28.450 30.434 1.00 88.94 253 LEU A CA 1
ATOM 2035 C C . LEU A 1 253 ? -3.605 -28.483 30.418 1.00 88.94 253 LEU A C 1
ATOM 2037 O O . LEU A 1 253 ? -4.214 -28.479 31.486 1.00 88.94 253 LEU A O 1
ATOM 2041 N N . LYS A 1 254 ? -4.235 -28.585 29.240 1.00 86.88 254 LYS A N 1
ATOM 2042 C CA . LYS A 1 254 ? -5.702 -28.698 29.134 1.00 86.88 254 LYS A CA 1
ATOM 2043 C C . LYS A 1 254 ? -6.239 -29.980 29.774 1.00 86.88 254 LYS A C 1
ATOM 2045 O O . LYS A 1 254 ? -7.291 -29.936 30.405 1.00 86.88 254 LYS A O 1
ATOM 2050 N N . ILE A 1 255 ? -5.516 -31.097 29.651 1.00 92.94 255 ILE A N 1
ATOM 2051 C CA . ILE A 1 255 ? -5.878 -32.361 30.316 1.00 92.94 255 ILE A CA 1
ATOM 2052 C C . ILE A 1 255 ? -5.834 -32.186 31.840 1.00 92.94 255 ILE A C 1
ATOM 2054 O O . ILE A 1 255 ? -6.818 -32.486 32.512 1.00 92.94 255 ILE A O 1
ATOM 2058 N N . LYS A 1 256 ? -4.758 -31.595 32.381 1.00 92.31 256 LYS A N 1
ATOM 2059 C CA . LYS A 1 256 ? -4.655 -31.303 33.822 1.00 92.31 256 LYS A CA 1
ATOM 2060 C C . LYS A 1 256 ? -5.756 -30.366 34.321 1.00 92.31 256 LYS A C 1
ATOM 2062 O O . LYS A 1 256 ? -6.292 -30.567 35.408 1.00 92.31 256 LYS A O 1
ATOM 2067 N N . GLU A 1 257 ? -6.121 -29.350 33.541 1.00 89.75 257 GLU A N 1
ATOM 2068 C CA . GLU A 1 257 ? -7.210 -28.440 33.907 1.00 89.75 257 GLU A CA 1
ATOM 2069 C C . GLU A 1 257 ? -8.574 -29.154 33.901 1.00 89.75 257 GLU A C 1
ATOM 2071 O O . GLU A 1 257 ? -9.401 -28.929 34.788 1.00 89.75 257 GLU A O 1
ATOM 2076 N N . ALA A 1 258 ? -8.809 -30.053 32.940 1.00 88.69 258 ALA A N 1
ATOM 2077 C CA . ALA A 1 258 ? -10.019 -30.868 32.884 1.00 88.69 258 ALA A CA 1
ATOM 2078 C C . ALA A 1 258 ? -10.126 -31.828 34.083 1.00 88.69 258 ALA A C 1
ATOM 2080 O O . ALA A 1 258 ? -11.197 -31.919 34.687 1.00 88.69 258 ALA A O 1
ATOM 2081 N N . GLU A 1 259 ? -9.023 -32.470 34.480 1.00 94.19 259 GLU A N 1
ATOM 2082 C CA . GLU A 1 259 ? -8.936 -33.301 35.692 1.00 94.19 259 GLU A CA 1
ATOM 2083 C C . GLU A 1 259 ? -9.184 -32.483 36.969 1.00 94.19 259 GLU A C 1
ATOM 2085 O O . GLU A 1 259 ? -9.917 -32.897 37.868 1.00 94.19 259 GLU A O 1
ATOM 2090 N N . GLN A 1 260 ? -8.636 -31.269 37.054 1.00 92.12 260 GLN A N 1
ATOM 2091 C CA . GLN A 1 260 ? -8.877 -30.400 38.204 1.00 92.12 260 GLN A CA 1
ATOM 2092 C C . GLN A 1 260 ? -10.350 -29.962 38.281 1.00 92.12 260 GLN A C 1
ATOM 2094 O O . GLN A 1 260 ? -10.944 -29.927 39.363 1.00 92.12 260 GLN A O 1
ATOM 2099 N N . ARG A 1 261 ? -10.977 -29.673 37.133 1.00 86.94 261 ARG A N 1
ATOM 2100 C CA . ARG A 1 261 ? -12.407 -29.339 37.049 1.00 86.94 261 ARG A CA 1
ATOM 2101 C C . ARG A 1 261 ? -13.304 -30.529 37.393 1.00 86.94 261 ARG A C 1
ATOM 2103 O O . ARG A 1 261 ? -14.331 -30.316 38.041 1.00 86.94 261 ARG A O 1
ATOM 2110 N N . SER A 1 262 ? -12.949 -31.755 36.999 1.00 92.19 262 SER A N 1
ATOM 2111 C CA . SER A 1 262 ? -13.723 -32.951 37.360 1.00 92.19 262 SER A CA 1
ATOM 2112 C C . SER A 1 262 ? -13.675 -33.203 38.870 1.00 92.19 262 SER A C 1
ATOM 2114 O O . SER A 1 262 ? -14.729 -33.365 39.486 1.00 92.19 262 SER A O 1
ATOM 2116 N N . HIS A 1 263 ? -12.500 -33.079 39.496 1.00 90.25 263 HIS A N 1
ATOM 2117 C CA . HIS A 1 263 ? -12.355 -33.176 40.951 1.00 90.25 263 HIS A CA 1
ATOM 2118 C C . HIS A 1 263 ? -13.155 -32.111 41.712 1.00 90.25 263 HIS A C 1
ATOM 2120 O O . HIS A 1 263 ? -13.779 -32.411 42.733 1.00 90.25 263 HIS A O 1
ATOM 2126 N N . LEU A 1 264 ? -13.179 -30.866 41.224 1.00 90.94 264 LEU A N 1
ATOM 2127 C CA . LEU A 1 264 ? -13.984 -29.803 41.834 1.00 90.94 264 LEU A CA 1
ATOM 2128 C C . LEU A 1 264 ? -15.491 -30.078 41.717 1.00 90.94 264 LEU A C 1
ATOM 2130 O O . LEU A 1 264 ? -16.226 -29.838 42.677 1.00 90.94 264 LEU A O 1
ATOM 2134 N N . ARG A 1 265 ? -15.955 -30.624 40.584 1.00 89.56 265 ARG A N 1
ATOM 2135 C CA . ARG A 1 265 ? -17.359 -31.036 40.410 1.00 89.56 265 ARG A CA 1
ATOM 2136 C C . ARG A 1 265 ? -17.740 -32.156 41.371 1.00 89.56 265 ARG A C 1
ATOM 2138 O O . ARG A 1 265 ? -18.759 -32.049 42.044 1.00 89.56 265 ARG A O 1
ATOM 2145 N N . GLU A 1 266 ? -16.906 -33.183 41.486 1.00 92.44 266 GLU A N 1
ATOM 2146 C CA . GLU A 1 266 ? -17.146 -34.310 42.390 1.00 92.44 266 GLU A CA 1
ATOM 2147 C C . GLU A 1 266 ? -17.191 -33.863 43.861 1.00 92.44 266 GLU A C 1
ATOM 2149 O O . GLU A 1 266 ? -18.051 -34.290 44.633 1.00 92.44 266 GLU A O 1
ATOM 2154 N N . ARG A 1 267 ? -16.309 -32.932 44.250 1.00 90.12 267 ARG A N 1
ATOM 2155 C CA . ARG A 1 267 ? -16.319 -32.340 45.593 1.00 90.12 267 ARG A CA 1
ATOM 2156 C C . ARG A 1 267 ? -17.574 -31.501 45.841 1.00 90.12 267 ARG A C 1
ATOM 2158 O O . ARG A 1 267 ? -18.129 -31.565 46.932 1.00 90.12 267 ARG A O 1
ATOM 2165 N N . SER A 1 268 ? -18.036 -30.746 44.843 1.00 88.38 268 SER A N 1
ATOM 2166 C CA . SER A 1 268 ? -19.273 -29.963 44.950 1.00 88.38 268 SER A CA 1
ATOM 2167 C C . SER A 1 268 ? -20.515 -30.844 45.094 1.00 88.38 268 SER A C 1
ATOM 2169 O O . SER A 1 268 ? -21.433 -30.447 45.807 1.00 88.38 268 SER A O 1
ATOM 2171 N N . ILE A 1 269 ? -20.550 -32.010 44.440 1.00 91.38 269 ILE A N 1
ATOM 2172 C CA . ILE A 1 269 ? -21.638 -32.987 44.594 1.00 91.38 269 ILE A CA 1
ATOM 2173 C C . ILE A 1 269 ? -21.633 -33.537 46.023 1.00 91.38 269 ILE A C 1
ATOM 2175 O O . ILE A 1 269 ? -22.638 -33.426 46.712 1.00 91.38 269 ILE A O 1
ATOM 2179 N N . ARG A 1 270 ? -20.474 -33.980 46.532 1.00 90.62 270 ARG A N 1
ATOM 2180 C CA . ARG A 1 270 ? -20.356 -34.485 47.913 1.00 90.62 270 ARG A CA 1
ATOM 2181 C C . ARG A 1 270 ? -20.770 -33.472 48.982 1.00 90.62 270 ARG A C 1
ATOM 2183 O O . ARG A 1 270 ? -21.332 -33.859 50.000 1.00 90.62 270 ARG A O 1
ATOM 2190 N N . ILE A 1 271 ? -20.474 -32.186 48.780 1.00 86.75 271 ILE A N 1
ATOM 2191 C CA . ILE A 1 271 ? -20.914 -31.125 49.700 1.00 86.75 271 ILE A CA 1
ATOM 2192 C C . ILE A 1 271 ? -22.440 -31.012 49.688 1.00 86.75 271 ILE A C 1
ATOM 2194 O O . ILE A 1 271 ? -23.040 -30.975 50.758 1.00 86.75 271 ILE A O 1
ATOM 2198 N N . ARG A 1 272 ? -23.061 -31.024 48.503 1.00 88.94 272 ARG A N 1
ATOM 2199 C CA . ARG A 1 272 ? -24.521 -30.974 48.368 1.00 88.94 272 ARG A CA 1
ATOM 2200 C C . ARG A 1 272 ? -25.193 -32.173 49.043 1.00 88.94 272 ARG A C 1
ATOM 2202 O O . ARG A 1 272 ? -26.137 -31.974 49.796 1.00 88.94 272 ARG A O 1
ATOM 2209 N N . ASP A 1 273 ? -24.659 -33.377 48.849 1.00 91.25 273 ASP A N 1
ATOM 2210 C CA . ASP A 1 273 ? -25.192 -34.596 49.471 1.00 91.25 273 ASP A CA 1
ATOM 2211 C C . ASP A 1 273 ? -25.080 -34.542 51.009 1.00 91.25 273 ASP A C 1
ATOM 2213 O O . ASP A 1 273 ? -25.977 -34.984 51.726 1.00 91.25 273 ASP A O 1
ATOM 2217 N N . MET A 1 274 ? -23.996 -33.964 51.549 1.00 88.00 274 MET A N 1
ATOM 2218 C CA . MET A 1 274 ? -23.862 -33.743 52.996 1.00 88.00 274 MET A CA 1
ATOM 2219 C C . MET A 1 274 ? -24.865 -32.718 53.534 1.00 88.00 274 MET A C 1
ATOM 2221 O O . MET A 1 274 ? -25.410 -32.925 54.617 1.00 88.00 274 MET A O 1
ATOM 2225 N N . GLU A 1 275 ? -25.109 -31.630 52.802 1.00 90.38 275 GLU A N 1
ATOM 2226 C CA . GLU A 1 275 ? -26.100 -30.613 53.177 1.00 90.38 275 GLU A CA 1
ATOM 2227 C C . GLU A 1 275 ? -27.528 -31.181 53.159 1.00 90.38 275 GLU A C 1
ATOM 2229 O O . GLU A 1 275 ? -28.319 -30.886 54.057 1.00 90.38 275 GLU A O 1
ATOM 2234 N N . GLU A 1 276 ? -27.843 -32.040 52.186 1.00 91.25 276 GLU A N 1
ATOM 2235 C CA . GLU A 1 276 ? -29.130 -32.735 52.085 1.00 91.25 276 GLU A CA 1
ATOM 2236 C C . GLU A 1 276 ? -29.330 -33.722 53.246 1.00 91.25 276 GLU A C 1
ATOM 2238 O O . GLU A 1 276 ? -30.350 -33.657 53.934 1.00 91.25 276 GLU A O 1
ATOM 2243 N N . MET A 1 277 ? -28.315 -34.532 53.578 1.00 86.19 277 MET A N 1
ATOM 2244 C CA . MET A 1 277 ? -28.352 -35.406 54.761 1.00 86.19 277 MET A CA 1
ATOM 2245 C C . MET A 1 277 ? -28.512 -34.621 56.074 1.00 86.19 277 MET A C 1
ATOM 2247 O O . MET A 1 277 ? -29.215 -35.066 56.984 1.00 86.19 277 MET A O 1
ATOM 2251 N N . GLU A 1 278 ? -27.869 -33.455 56.207 1.00 85.31 278 GLU A N 1
ATOM 2252 C CA . GLU A 1 278 ? -28.023 -32.602 57.392 1.00 85.31 278 GLU A CA 1
ATOM 2253 C C . GLU A 1 278 ? -29.446 -32.030 57.494 1.00 85.31 278 GLU A C 1
ATOM 2255 O O . GLU A 1 278 ? -29.999 -31.922 58.594 1.00 85.31 278 GLU A O 1
ATOM 2260 N N . TYR A 1 279 ? -30.055 -31.678 56.360 1.00 86.44 279 TYR A N 1
ATOM 2261 C CA . TYR A 1 279 ? -31.433 -31.201 56.299 1.00 86.44 279 TYR A CA 1
ATOM 2262 C C . TYR A 1 279 ? -32.437 -32.300 56.673 1.00 86.44 279 TYR A C 1
ATOM 2264 O O . TYR A 1 279 ? -33.300 -32.073 57.526 1.00 86.44 279 TYR A O 1
ATOM 2272 N N . GLU A 1 280 ? -32.291 -33.507 56.119 1.00 85.31 280 GLU A N 1
ATOM 2273 C CA . GLU A 1 280 ? -33.130 -34.663 56.460 1.00 85.31 280 GLU A CA 1
ATOM 2274 C C . GLU A 1 280 ? -33.006 -35.045 57.943 1.00 85.31 280 GLU A C 1
ATOM 2276 O O . GLU A 1 280 ? -34.012 -35.272 58.620 1.00 85.31 280 GLU A O 1
ATOM 2281 N N . ALA A 1 281 ? -31.786 -35.022 58.492 1.00 78.69 281 ALA A N 1
ATOM 2282 C CA . ALA A 1 281 ? -31.542 -35.300 59.907 1.00 78.69 281 ALA A CA 1
ATOM 2283 C C . ALA A 1 281 ? -32.199 -34.273 60.848 1.00 78.69 281 ALA A C 1
ATOM 2285 O O . ALA A 1 281 ? -32.564 -34.624 61.970 1.00 78.69 281 ALA A O 1
ATOM 2286 N N . LYS A 1 282 ? -32.363 -33.015 60.413 1.00 80.44 282 LYS A N 1
ATOM 2287 C CA . LYS A 1 282 ? -33.079 -31.972 61.172 1.00 80.44 282 LYS A CA 1
ATOM 2288 C C . LYS A 1 282 ? -34.602 -32.115 61.098 1.00 80.44 282 LYS A C 1
ATOM 2290 O O . LYS A 1 282 ? -35.281 -31.627 61.998 1.00 80.44 282 LYS A O 1
ATOM 2295 N N . MET A 1 283 ? -35.126 -32.749 60.048 1.00 80.00 283 MET A N 1
ATOM 2296 C CA . MET A 1 283 ? -36.566 -32.946 59.833 1.00 80.00 283 MET A CA 1
ATOM 2297 C C . MET A 1 283 ? -37.114 -34.233 60.468 1.00 80.00 283 MET A C 1
ATOM 2299 O O . MET A 1 283 ? -38.314 -34.314 60.728 1.00 80.00 283 MET A O 1
ATOM 2303 N N . ALA A 1 284 ? -36.270 -35.232 60.740 1.00 73.50 284 ALA A N 1
ATOM 2304 C CA . ALA A 1 284 ? -36.683 -36.442 61.448 1.00 73.50 284 ALA A CA 1
ATOM 2305 C C . ALA A 1 284 ? -37.047 -36.144 62.924 1.00 73.50 284 ALA A C 1
ATOM 2307 O O . ALA A 1 284 ? -36.408 -35.339 63.597 1.00 73.50 284 ALA A O 1
ATOM 2308 N N . GLU A 1 285 ? -38.118 -36.771 63.420 1.00 64.75 285 GLU A N 1
ATOM 2309 C CA . GLU A 1 285 ? -38.793 -36.427 64.681 1.00 64.75 285 GLU A CA 1
ATOM 2310 C C . GLU A 1 285 ? -37.889 -36.408 65.941 1.00 64.75 285 GLU A C 1
ATOM 2312 O O . GLU A 1 285 ? -36.994 -37.245 66.102 1.00 64.75 285 GLU A O 1
ATOM 2317 N N . PRO A 1 286 ? -38.175 -35.523 66.921 1.00 60.59 286 PRO A N 1
ATOM 2318 C CA . PRO A 1 286 ? -37.295 -35.202 68.056 1.00 60.59 286 PRO A CA 1
ATOM 2319 C C . PRO A 1 286 ? -37.085 -36.314 69.110 1.00 60.59 286 PRO A C 1
ATOM 2321 O O . PRO A 1 286 ? -36.451 -36.069 70.135 1.00 60.59 286 PRO A O 1
ATOM 2324 N N . GLY A 1 287 ? -37.575 -37.538 68.893 1.00 56.22 287 GLY A N 1
ATOM 2325 C CA . GLY A 1 287 ? -37.561 -38.606 69.902 1.00 56.22 287 GLY A CA 1
ATOM 2326 C C . GLY A 1 287 ? -36.247 -39.390 70.041 1.00 56.22 287 GLY A C 1
ATOM 2327 O O . GLY A 1 287 ? -35.992 -39.946 71.105 1.00 56.22 287 GLY A O 1
ATOM 2328 N N . ILE A 1 288 ? -35.406 -39.450 68.997 1.00 55.62 288 ILE A N 1
ATOM 2329 C CA . ILE A 1 288 ? -34.221 -40.349 68.955 1.00 55.62 288 ILE A CA 1
ATOM 2330 C C . ILE A 1 288 ? -32.900 -39.583 68.669 1.00 55.62 288 ILE A C 1
ATOM 2332 O O . ILE A 1 288 ? -31.798 -40.116 68.800 1.00 55.62 288 ILE A O 1
ATOM 2336 N N . LEU A 1 289 ? -32.972 -38.287 68.349 1.00 50.31 289 LEU A N 1
ATOM 2337 C CA . LEU A 1 289 ? -31.887 -37.539 67.694 1.00 50.31 289 LEU A CA 1
ATOM 2338 C C . LEU A 1 289 ? -30.852 -36.854 68.600 1.00 50.31 289 LEU A C 1
ATOM 2340 O O . LEU A 1 289 ? -29.838 -36.393 68.073 1.00 50.31 289 LEU A O 1
ATOM 2344 N N . SER A 1 290 ? -31.011 -36.800 69.927 1.00 57.00 290 SER A N 1
ATOM 2345 C CA . SER A 1 290 ? -30.050 -36.071 70.787 1.00 57.00 290 SER A CA 1
ATOM 2346 C C . SER A 1 290 ? -28.653 -36.710 70.819 1.00 57.00 290 SER A C 1
ATOM 2348 O O . SER A 1 290 ? -27.650 -36.014 70.963 1.00 57.00 290 SER A O 1
ATOM 2350 N N . SER A 1 291 ? -28.567 -38.028 70.604 1.00 56.09 291 SER A N 1
ATOM 2351 C CA . SER A 1 291 ? -27.298 -38.764 70.555 1.00 56.09 291 SER A CA 1
ATOM 2352 C C . SER A 1 291 ? -26.607 -38.709 69.186 1.00 56.09 291 SER A C 1
ATOM 2354 O O . SER A 1 291 ? -25.382 -38.830 69.126 1.00 56.09 291 SER A O 1
ATOM 2356 N N . ILE A 1 292 ? -27.359 -38.573 68.088 1.00 58.25 292 ILE A N 1
ATOM 2357 C CA . ILE A 1 292 ? -26.810 -38.598 66.719 1.00 58.25 292 ILE A CA 1
ATOM 2358 C C . ILE A 1 292 ? -26.420 -37.183 66.275 1.00 58.25 292 ILE A C 1
ATOM 2360 O O . ILE A 1 292 ? -25.348 -36.994 65.699 1.00 58.25 292 ILE A O 1
ATOM 2364 N N . THR A 1 293 ? -27.218 -36.173 66.636 1.00 59.81 293 THR A N 1
ATOM 2365 C CA . THR A 1 293 ? -26.915 -34.758 66.356 1.00 59.81 293 THR A CA 1
ATOM 2366 C C . THR A 1 293 ? -25.648 -34.284 67.066 1.00 59.81 293 THR A C 1
ATOM 2368 O O . THR A 1 293 ? -24.885 -33.520 66.481 1.00 59.81 293 THR A O 1
ATOM 2371 N N . SER A 1 294 ? -25.341 -34.794 68.265 1.00 63.47 294 SER A N 1
ATOM 2372 C CA . SER A 1 294 ? -24.091 -34.450 68.958 1.00 63.47 294 SER A CA 1
ATOM 2373 C C . SER A 1 294 ? -22.856 -34.988 68.220 1.00 63.47 294 SER A C 1
ATOM 2375 O O . SER A 1 294 ? -21.878 -34.262 68.060 1.00 63.47 294 SER A O 1
ATOM 2377 N N . LYS A 1 295 ? -22.897 -36.228 67.707 1.00 68.94 295 LYS A N 1
ATOM 2378 C CA . LYS A 1 295 ? -21.778 -36.818 66.949 1.00 68.94 295 LYS A CA 1
ATOM 2379 C C . LYS A 1 295 ? -21.601 -36.178 65.573 1.00 68.94 295 LYS A C 1
ATOM 2381 O O . LYS A 1 295 ? -20.467 -35.924 65.171 1.00 68.94 295 LYS A O 1
ATOM 2386 N N . ALA A 1 296 ? -22.697 -35.895 64.867 1.00 66.75 296 ALA A N 1
ATOM 2387 C CA . ALA A 1 296 ? -22.648 -35.204 63.580 1.00 66.75 296 ALA A CA 1
ATOM 2388 C C . ALA A 1 296 ? -22.139 -33.761 63.737 1.00 66.75 296 ALA A C 1
ATOM 2390 O O . ALA A 1 296 ? -21.265 -33.332 62.989 1.00 66.75 296 ALA A O 1
ATOM 2391 N N . SER A 1 297 ? -22.597 -33.046 64.770 1.00 70.12 297 SER A N 1
ATOM 2392 C CA . SER A 1 297 ? -22.154 -31.677 65.041 1.00 70.12 297 SER A CA 1
ATOM 2393 C C . SER A 1 297 ? -20.675 -31.593 65.427 1.00 70.12 297 SER A C 1
ATOM 2395 O O . SER A 1 297 ? -20.040 -30.600 65.086 1.00 70.12 297 SER A O 1
ATOM 2397 N N . VAL A 1 298 ? -20.115 -32.604 66.106 1.00 75.25 298 VAL A N 1
ATOM 2398 C CA . VAL A 1 298 ? -18.672 -32.666 66.407 1.00 75.25 298 VAL A CA 1
ATOM 2399 C C . VAL A 1 298 ? -17.861 -32.894 65.129 1.00 75.25 298 VAL A C 1
ATOM 2401 O O . VAL A 1 298 ? -16.932 -32.137 64.870 1.00 75.25 298 VAL A O 1
ATOM 2404 N N . ARG A 1 299 ? -18.269 -33.840 64.270 1.00 72.44 299 ARG A N 1
ATOM 2405 C CA . ARG A 1 299 ? -17.585 -34.101 62.988 1.00 72.44 299 ARG A CA 1
ATOM 2406 C C . ARG A 1 299 ? -17.615 -32.910 62.031 1.00 72.44 299 ARG A C 1
ATOM 2408 O O . ARG A 1 299 ? -16.615 -32.622 61.388 1.00 72.44 299 ARG A O 1
ATOM 2415 N N . ILE A 1 300 ? -18.739 -32.197 61.945 1.00 72.19 300 ILE A N 1
ATOM 2416 C CA . ILE A 1 300 ? -18.844 -30.987 61.111 1.00 72.19 300 ILE A CA 1
ATOM 2417 C C . ILE A 1 300 ? -17.921 -29.880 61.639 1.00 72.19 300 ILE A C 1
ATOM 2419 O O . ILE A 1 300 ? -17.366 -29.112 60.854 1.00 72.19 300 ILE A O 1
ATOM 2423 N N . LYS A 1 301 ? -17.731 -29.801 62.961 1.00 76.69 301 LYS A N 1
ATOM 2424 C CA . LYS A 1 301 ? -16.837 -28.819 63.581 1.00 76.69 301 LYS A CA 1
ATOM 2425 C C . LYS A 1 301 ? -15.364 -29.145 63.321 1.00 76.69 301 LYS A C 1
ATOM 2427 O O . LYS A 1 301 ? -14.640 -28.252 62.902 1.00 76.69 301 LYS A O 1
ATOM 2432 N N . GLU A 1 302 ? -14.972 -30.414 63.450 1.00 80.25 302 GLU A N 1
ATOM 2433 C CA . GLU A 1 302 ? -13.622 -30.894 63.104 1.00 80.25 302 GLU A CA 1
ATOM 2434 C C . GLU A 1 302 ? -13.292 -30.651 61.622 1.00 80.25 302 GLU A C 1
ATOM 2436 O O . GLU A 1 302 ? -12.214 -30.162 61.304 1.00 80.25 302 GLU A O 1
ATOM 2441 N N . ILE A 1 303 ? -14.236 -30.911 60.706 1.00 76.56 303 ILE A N 1
ATOM 2442 C CA . ILE A 1 303 ? -14.037 -30.659 59.267 1.00 76.56 303 ILE A CA 1
ATOM 2443 C C . ILE A 1 303 ? -13.904 -29.158 58.974 1.00 76.56 303 ILE A C 1
ATOM 2445 O O . ILE A 1 303 ? -13.119 -28.765 58.113 1.00 76.56 303 ILE A O 1
ATOM 2449 N N . LYS A 1 304 ? -14.661 -28.302 59.674 1.00 75.00 304 LYS A N 1
ATOM 2450 C CA . LYS A 1 304 ? -14.538 -26.846 59.517 1.00 75.00 304 LYS A CA 1
ATOM 2451 C C . LYS A 1 304 ? -13.202 -26.322 60.035 1.00 75.00 304 LYS A C 1
ATOM 2453 O O . LYS A 1 304 ? -12.621 -25.480 59.362 1.00 75.00 304 LYS A O 1
ATOM 2458 N N . GLU A 1 305 ? -12.726 -26.807 61.179 1.00 82.38 305 GLU A N 1
ATOM 2459 C CA . GLU A 1 305 ? -11.419 -26.421 61.729 1.00 82.38 305 GLU A CA 1
ATOM 2460 C C . GLU A 1 305 ? -10.273 -26.881 60.807 1.00 82.38 305 GLU A C 1
ATOM 2462 O O . GLU A 1 305 ? -9.459 -26.049 60.415 1.00 82.38 305 GLU A O 1
ATOM 2467 N N . ASP A 1 306 ? -10.297 -28.122 60.302 1.00 83.38 306 ASP A N 1
ATOM 2468 C CA . ASP A 1 306 ? -9.303 -28.615 59.325 1.00 83.38 306 ASP A CA 1
ATOM 2469 C C . ASP A 1 306 ? -9.324 -27.824 58.000 1.00 83.38 306 ASP A C 1
ATOM 2471 O O . ASP A 1 306 ? -8.288 -27.553 57.389 1.00 83.38 306 ASP A O 1
ATOM 2475 N N . MET A 1 307 ? -10.504 -27.392 57.538 1.00 70.31 307 MET A N 1
ATOM 2476 C CA . MET A 1 307 ? -10.604 -26.539 56.348 1.00 70.31 307 MET A CA 1
ATOM 2477 C C . MET A 1 307 ? -10.030 -25.138 56.569 1.00 70.31 307 MET A C 1
ATOM 2479 O O . MET A 1 307 ? -9.432 -24.597 55.639 1.00 70.31 307 MET A O 1
ATOM 2483 N N . VAL A 1 308 ? -10.210 -24.554 57.755 1.00 82.38 308 VAL A N 1
ATOM 2484 C CA . VAL A 1 308 ? -9.638 -23.244 58.099 1.00 82.38 308 VAL A CA 1
ATOM 2485 C C . VAL A 1 308 ? -8.114 -23.342 58.157 1.00 82.38 308 VAL A C 1
ATOM 2487 O O . VAL A 1 308 ? -7.445 -22.567 57.476 1.00 82.38 308 VAL A O 1
ATOM 2490 N N . ASP A 1 309 ? -7.575 -24.362 58.826 1.00 81.56 309 ASP A N 1
ATOM 2491 C CA . ASP A 1 309 ? -6.127 -24.570 58.940 1.00 81.56 309 ASP A CA 1
ATOM 2492 C C . ASP A 1 309 ? -5.460 -24.772 57.566 1.00 81.56 309 ASP A C 1
ATOM 2494 O O . ASP A 1 309 ? -4.390 -24.222 57.293 1.00 81.56 309 ASP A O 1
ATOM 2498 N N . ARG A 1 310 ? -6.108 -25.496 56.640 1.00 75.94 310 ARG A N 1
ATOM 2499 C CA . ARG A 1 310 ? -5.580 -25.697 55.274 1.00 75.94 310 ARG A CA 1
ATOM 2500 C C . ARG A 1 310 ? -5.690 -24.453 54.393 1.00 75.94 310 ARG A C 1
ATOM 2502 O O . ARG A 1 310 ? -4.852 -24.264 53.510 1.00 75.94 310 ARG A O 1
ATOM 2509 N N . VAL A 1 311 ? -6.705 -23.612 54.593 1.00 75.25 311 VAL A N 1
ATOM 2510 C CA . VAL A 1 311 ? -6.816 -22.319 53.896 1.00 75.25 311 VAL A CA 1
ATOM 2511 C C . VAL A 1 311 ? -5.728 -21.364 54.382 1.00 75.25 311 VAL A C 1
ATOM 2513 O O . VAL A 1 311 ? -5.068 -20.735 53.551 1.00 75.25 311 VAL A O 1
ATOM 2516 N N . ASP A 1 312 ? -5.469 -21.331 55.688 1.00 76.44 312 ASP A N 1
ATOM 2517 C CA . ASP A 1 312 ? -4.378 -20.551 56.270 1.00 76.44 312 ASP A CA 1
ATOM 2518 C C . ASP A 1 312 ? -3.005 -21.070 55.822 1.00 76.44 312 ASP A C 1
ATOM 2520 O O . ASP A 1 312 ? -2.124 -20.270 55.509 1.00 76.44 312 ASP A O 1
ATOM 2524 N N . GLU A 1 313 ? -2.822 -22.384 55.665 1.00 84.25 313 GLU A N 1
ATOM 2525 C CA . GLU A 1 313 ? -1.594 -22.957 55.100 1.00 84.25 313 GLU A CA 1
ATOM 2526 C C . GLU A 1 313 ? -1.360 -22.515 53.641 1.00 84.25 313 GLU A C 1
ATOM 2528 O O . GLU A 1 313 ? -0.239 -22.161 53.261 1.00 84.25 313 GLU A O 1
ATOM 2533 N N . VAL A 1 314 ? -2.411 -22.490 52.811 1.00 70.06 314 VAL A N 1
ATOM 2534 C CA . VAL A 1 314 ? -2.330 -22.025 51.413 1.00 70.06 314 VAL A CA 1
ATOM 2535 C C . VAL A 1 314 ? -2.044 -20.523 51.346 1.00 70.06 314 VAL A C 1
ATOM 2537 O O . VAL A 1 314 ? -1.178 -20.097 50.576 1.00 70.06 314 VAL A O 1
ATOM 2540 N N . LEU A 1 315 ? -2.707 -19.722 52.184 1.00 70.31 315 LEU A N 1
ATOM 2541 C CA . LEU A 1 315 ? -2.433 -18.290 52.326 1.00 70.31 315 LEU A CA 1
ATOM 2542 C C . LEU A 1 315 ? -1.001 -18.036 52.807 1.00 70.31 315 LEU A C 1
ATOM 2544 O O . LEU A 1 315 ? -0.323 -17.153 52.280 1.00 70.31 315 LEU A O 1
ATOM 2548 N N . HIS A 1 316 ? -0.496 -18.845 53.740 1.00 79.88 316 HIS A N 1
ATOM 2549 C CA . HIS A 1 316 ? 0.864 -18.722 54.247 1.00 79.88 316 HIS A CA 1
ATOM 2550 C C . HIS A 1 316 ? 1.906 -19.078 53.180 1.00 79.88 316 HIS A C 1
ATOM 2552 O O . HIS A 1 316 ? 2.863 -18.320 52.998 1.00 79.88 316 HIS A O 1
ATOM 2558 N N . ARG A 1 317 ? 1.683 -20.141 52.390 1.00 72.56 317 ARG A N 1
ATOM 2559 C CA . ARG A 1 317 ? 2.527 -20.472 51.225 1.00 72.56 317 ARG A CA 1
ATOM 2560 C C . ARG A 1 317 ? 2.518 -19.368 50.170 1.00 72.56 317 ARG A C 1
ATOM 2562 O O . ARG A 1 317 ? 3.564 -19.090 49.590 1.00 72.56 317 ARG A O 1
ATOM 2569 N N . HIS A 1 318 ? 1.381 -18.714 49.934 1.00 62.25 318 HIS A N 1
ATOM 2570 C CA . HIS A 1 318 ? 1.322 -17.557 49.037 1.00 62.25 318 HIS A CA 1
ATOM 2571 C C . HIS A 1 318 ? 1.988 -16.303 49.617 1.00 62.25 318 HIS A C 1
ATOM 2573 O O . HIS A 1 318 ? 2.580 -15.550 48.852 1.00 62.25 318 HIS A O 1
ATOM 2579 N N . SER A 1 319 ? 1.986 -16.104 50.940 1.00 65.81 319 SER A N 1
ATOM 2580 C CA . SER A 1 319 ? 2.717 -14.993 51.572 1.00 65.81 319 SER A CA 1
ATOM 2581 C C . SER A 1 319 ? 4.237 -15.192 51.612 1.00 65.81 319 SER A C 1
ATOM 2583 O O . SER A 1 319 ? 4.978 -14.214 51.648 1.00 65.81 319 SER A O 1
ATOM 2585 N N . GLN A 1 320 ? 4.704 -16.447 51.610 1.00 66.12 320 GLN A N 1
ATOM 2586 C CA . GLN A 1 320 ? 6.130 -16.792 51.603 1.00 66.12 320 GLN A CA 1
ATOM 2587 C C . GLN A 1 320 ? 6.703 -16.961 50.190 1.00 66.12 320 GLN A C 1
ATOM 2589 O O . GLN A 1 320 ? 7.922 -17.060 50.031 1.00 66.12 320 GLN A O 1
ATOM 2594 N N . ALA A 1 321 ? 5.854 -16.993 49.158 1.00 58.22 321 ALA A N 1
ATOM 2595 C CA . ALA A 1 321 ? 6.323 -16.953 47.784 1.00 58.22 321 ALA A CA 1
ATOM 2596 C C . ALA A 1 321 ? 7.071 -15.624 47.563 1.00 58.22 321 ALA A C 1
ATOM 2598 O O . ALA A 1 321 ? 6.524 -14.563 47.879 1.00 58.22 321 ALA A O 1
ATOM 2599 N N . PRO A 1 322 ? 8.321 -15.650 47.062 1.00 53.25 322 PRO A N 1
ATOM 2600 C CA . PRO A 1 322 ? 9.077 -14.429 46.831 1.00 53.25 322 PRO A CA 1
ATOM 2601 C C . PRO A 1 322 ? 8.262 -13.518 45.907 1.00 53.25 322 PRO A C 1
ATOM 2603 O O . PRO A 1 322 ? 7.730 -14.007 44.903 1.00 53.25 322 PRO A O 1
ATOM 2606 N N . PRO A 1 323 ? 8.125 -12.219 46.231 1.00 42.66 323 PRO A N 1
ATOM 2607 C CA . PRO A 1 323 ? 7.383 -11.310 45.379 1.00 42.66 323 PRO A CA 1
ATOM 2608 C C . PRO A 1 323 ? 7.990 -11.372 43.973 1.00 42.66 323 PRO A C 1
ATOM 2610 O O . PRO A 1 323 ? 9.222 -11.391 43.850 1.00 42.66 323 PRO A O 1
ATOM 2613 N N . PRO A 1 324 ? 7.163 -11.429 42.912 1.00 43.78 324 PRO A N 1
ATOM 2614 C CA . PRO A 1 324 ? 7.673 -11.348 41.555 1.00 43.78 324 PRO A CA 1
ATOM 2615 C C . PRO A 1 324 ? 8.545 -10.099 41.477 1.00 43.78 324 PRO A C 1
ATOM 2617 O O . PRO A 1 324 ? 8.133 -9.026 41.921 1.00 43.78 324 PRO A O 1
ATOM 2620 N N . VAL A 1 325 ? 9.780 -10.267 41.001 1.00 41.50 325 VAL A N 1
ATOM 2621 C CA . VAL A 1 325 ? 10.776 -9.199 40.903 1.00 41.50 325 VAL A CA 1
ATOM 2622 C C . VAL A 1 325 ? 10.186 -8.080 40.047 1.00 41.50 325 VAL A C 1
ATOM 2624 O O . VAL A 1 325 ? 10.224 -8.119 38.820 1.00 41.50 325 VAL A O 1
ATOM 2627 N N . LEU A 1 326 ? 9.598 -7.084 40.708 1.00 40.88 326 LEU A N 1
ATOM 2628 C CA . LEU A 1 326 ? 9.149 -5.856 40.083 1.00 40.88 326 LEU A CA 1
ATOM 2629 C C . LEU A 1 326 ? 10.407 -5.069 39.735 1.00 40.88 326 LEU A C 1
ATOM 2631 O O . LEU A 1 326 ? 11.065 -4.484 40.597 1.00 40.88 326 LEU A O 1
ATOM 2635 N N . ILE A 1 327 ? 10.759 -5.094 38.453 1.00 40.75 327 ILE A N 1
ATOM 2636 C CA . ILE A 1 327 ? 11.788 -4.233 37.883 1.00 40.75 327 ILE A CA 1
ATOM 2637 C C . ILE A 1 327 ? 11.328 -2.786 38.106 1.00 40.75 327 ILE A C 1
ATOM 2639 O O . ILE A 1 327 ? 10.400 -2.301 37.460 1.00 40.75 327 ILE A O 1
ATOM 2643 N N . SER A 1 328 ? 11.953 -2.114 39.073 1.00 34.12 328 SER A N 1
ATOM 2644 C CA . SER A 1 328 ? 11.668 -0.722 39.418 1.00 34.12 328 SER A CA 1
ATOM 2645 C C . SER A 1 328 ? 11.946 0.210 38.221 1.00 34.12 328 SER A C 1
ATOM 2647 O O . SER A 1 328 ? 12.994 0.067 37.581 1.00 34.12 328 SER A O 1
ATOM 2649 N N . PRO A 1 329 ? 11.084 1.203 37.912 1.00 40.69 329 PRO A N 1
ATOM 2650 C CA . PRO A 1 329 ? 11.243 2.068 36.736 1.00 40.69 329 PRO A CA 1
ATOM 2651 C C . PRO A 1 329 ? 12.398 3.082 36.827 1.00 40.69 329 PRO A C 1
ATOM 2653 O O . PRO A 1 329 ? 12.611 3.858 35.896 1.00 40.69 329 PRO A O 1
ATOM 2656 N N . SER A 1 330 ? 13.146 3.132 37.932 1.00 36.62 330 SER A N 1
ATOM 2657 C CA . SER A 1 330 ? 14.071 4.238 38.213 1.00 36.62 330 SER A CA 1
ATOM 2658 C C . SER A 1 330 ? 15.438 4.162 37.521 1.00 36.62 330 SER A C 1
ATOM 2660 O O . SER A 1 330 ? 16.172 5.145 37.570 1.00 36.62 330 SER A O 1
ATOM 2662 N N . ASN A 1 331 ? 15.769 3.078 36.806 1.00 36.62 331 ASN A N 1
ATOM 2663 C CA . ASN A 1 331 ? 17.048 2.952 36.083 1.00 36.62 331 ASN A CA 1
ATOM 2664 C C . ASN A 1 331 ? 16.949 3.034 34.549 1.00 36.62 331 ASN A C 1
ATOM 2666 O O . ASN A 1 331 ? 17.915 2.751 33.845 1.00 36.62 331 ASN A O 1
ATOM 2670 N N . ARG A 1 332 ? 15.826 3.509 33.993 1.00 41.34 332 ARG A N 1
ATOM 2671 C CA . ARG A 1 332 ? 15.654 3.671 32.536 1.00 41.34 332 ARG A CA 1
ATOM 2672 C C . ARG A 1 332 ? 16.203 5.001 31.996 1.00 41.34 332 ARG A C 1
ATOM 2674 O O . ARG A 1 332 ? 15.561 5.680 31.200 1.00 41.34 332 ARG A O 1
ATOM 2681 N N . ARG A 1 333 ? 17.409 5.391 32.417 1.00 43.38 333 ARG A N 1
ATOM 2682 C CA . ARG A 1 333 ? 18.205 6.420 31.728 1.00 43.38 333 ARG A CA 1
ATOM 2683 C C . ARG A 1 333 ? 19.560 5.828 31.357 1.00 43.38 333 ARG A C 1
ATOM 2685 O O . ARG A 1 333 ? 20.391 5.614 32.226 1.00 43.38 333 ARG A O 1
ATOM 2692 N N . ARG A 1 334 ? 19.755 5.676 30.040 1.00 43.44 334 ARG A N 1
ATOM 2693 C CA . ARG A 1 334 ? 20.938 5.180 29.306 1.00 43.44 334 ARG A CA 1
ATOM 2694 C C . ARG A 1 334 ? 21.048 3.662 29.137 1.00 43.44 334 ARG A C 1
ATOM 2696 O O . ARG A 1 334 ? 21.908 3.047 29.742 1.00 43.44 334 ARG A O 1
ATOM 2703 N N . THR A 1 335 ? 20.302 3.129 28.172 1.00 36.34 335 THR A N 1
ATOM 2704 C CA . THR A 1 335 ? 20.859 2.307 27.078 1.00 36.34 335 THR A CA 1
ATOM 2705 C C . THR A 1 335 ? 19.920 2.397 25.869 1.00 36.34 335 THR A C 1
ATOM 2707 O O . THR A 1 335 ? 18.735 2.090 25.947 1.00 36.34 335 THR A O 1
ATOM 2710 N N . SER A 1 336 ? 20.433 2.890 24.745 1.00 41.78 336 SER A N 1
ATOM 2711 C CA . SER A 1 336 ? 19.741 3.017 23.458 1.00 41.78 336 SER A CA 1
ATOM 2712 C C . SER A 1 336 ? 19.848 1.721 22.642 1.00 41.78 336 SER A C 1
ATOM 2714 O O . SER A 1 336 ? 20.388 1.741 21.542 1.00 41.78 336 SER A O 1
ATOM 2716 N N . LEU A 1 337 ? 19.423 0.587 23.208 1.00 47.06 337 LEU A N 1
ATOM 2717 C CA . LEU A 1 337 ? 19.613 -0.749 22.612 1.00 47.06 337 LEU A CA 1
ATOM 2718 C C . LEU A 1 337 ? 18.563 -1.764 23.118 1.00 47.06 337 LEU A C 1
ATOM 2720 O O . LEU A 1 337 ? 18.886 -2.893 23.453 1.00 47.06 337 LEU A O 1
ATOM 2724 N N . ALA A 1 338 ? 17.299 -1.343 23.229 1.00 43.19 338 ALA A N 1
ATOM 2725 C CA . ALA A 1 338 ? 16.191 -2.189 23.703 1.00 43.19 338 ALA A CA 1
ATOM 2726 C C . ALA A 1 338 ? 14.972 -2.164 22.761 1.00 43.19 338 ALA A C 1
ATOM 2728 O O . ALA A 1 338 ? 13.836 -2.310 23.208 1.00 43.19 338 ALA A O 1
ATOM 2729 N N . ALA A 1 339 ? 15.200 -1.927 21.465 1.00 44.12 339 ALA A N 1
ATOM 2730 C CA . ALA A 1 339 ? 14.189 -2.209 20.452 1.00 44.12 339 ALA A CA 1
ATOM 2731 C C . ALA A 1 339 ? 14.196 -3.712 20.124 1.00 44.12 339 ALA A C 1
ATOM 2733 O O . ALA A 1 339 ? 13.141 -4.328 20.166 1.00 44.12 339 ALA A O 1
ATOM 2734 N N . ASP A 1 340 ? 15.364 -4.334 19.946 1.00 38.53 340 ASP A N 1
ATOM 2735 C CA . ASP A 1 340 ? 15.467 -5.706 19.420 1.00 38.53 340 ASP A CA 1
ATOM 2736 C C . ASP A 1 340 ? 14.863 -6.805 20.325 1.00 38.53 340 ASP A C 1
ATOM 2738 O O . ASP A 1 340 ? 14.294 -7.771 19.814 1.00 38.53 340 ASP A O 1
ATOM 2742 N N . ASP A 1 341 ? 14.856 -6.633 21.652 1.00 41.50 341 ASP A N 1
ATOM 2743 C CA . ASP A 1 341 ? 14.285 -7.627 22.584 1.00 41.50 341 ASP A CA 1
ATOM 2744 C C . ASP A 1 341 ? 12.745 -7.608 22.652 1.00 41.50 341 ASP A C 1
ATOM 2746 O O . ASP A 1 341 ? 12.119 -8.579 23.076 1.00 41.50 341 ASP A O 1
ATOM 2750 N N . PHE A 1 342 ? 12.095 -6.525 22.209 1.00 46.59 342 PHE A N 1
ATOM 2751 C CA . PHE A 1 342 ? 10.630 -6.481 22.104 1.00 46.59 342 PHE A CA 1
ATOM 2752 C C . PHE A 1 342 ? 10.138 -7.174 20.821 1.00 46.59 342 PHE A C 1
ATOM 2754 O O . PHE A 1 342 ? 9.068 -7.785 20.809 1.00 46.59 342 PHE A O 1
ATOM 2761 N N . TYR A 1 343 ? 10.942 -7.136 19.753 1.00 41.75 343 TYR A N 1
ATOM 2762 C CA . TYR A 1 343 ? 10.605 -7.735 18.458 1.00 41.75 343 TYR A CA 1
ATOM 2763 C C . TYR A 1 343 ? 10.699 -9.268 18.468 1.00 41.75 343 TYR A C 1
ATOM 2765 O O . TYR A 1 343 ? 9.845 -9.927 17.873 1.00 41.75 343 TYR A O 1
ATOM 2773 N N . THR A 1 344 ? 11.651 -9.850 19.203 1.00 46.97 344 THR A N 1
ATOM 2774 C CA . THR A 1 344 ? 11.773 -11.315 19.353 1.00 46.97 344 THR A CA 1
ATOM 2775 C C . THR A 1 344 ? 10.624 -11.923 20.169 1.00 46.97 344 THR A C 1
ATOM 2777 O O . THR A 1 344 ? 10.158 -13.021 19.864 1.00 46.97 344 THR A O 1
ATOM 2780 N N . GLY A 1 345 ? 10.085 -11.188 21.150 1.00 42.38 345 GLY A N 1
ATOM 2781 C CA . GLY A 1 345 ? 8.900 -11.599 21.913 1.00 42.38 345 GLY A CA 1
ATOM 2782 C C . GLY A 1 345 ? 7.592 -11.589 21.105 1.00 42.38 345 GLY A C 1
ATOM 2783 O O . GLY A 1 345 ? 6.722 -12.428 21.338 1.00 42.38 345 GLY A O 1
ATOM 2784 N N . LEU A 1 346 ? 7.457 -10.677 20.135 1.00 45.62 346 LEU A N 1
ATOM 2785 C CA . LEU A 1 346 ? 6.300 -10.595 19.229 1.00 45.62 346 LEU A CA 1
ATOM 2786 C C . LEU A 1 346 ? 6.362 -11.635 18.102 1.00 45.62 346 LEU A C 1
ATOM 2788 O O . LEU A 1 346 ? 5.344 -12.251 17.798 1.00 45.62 346 LEU A O 1
ATOM 2792 N N . GLN A 1 347 ? 7.551 -11.912 17.554 1.00 46.59 347 GLN A N 1
ATOM 2793 C CA . GLN A 1 347 ? 7.751 -12.971 16.552 1.00 46.59 347 GLN A CA 1
ATOM 2794 C C . GLN A 1 347 ? 7.309 -14.353 17.055 1.00 46.59 347 GLN A C 1
ATOM 2796 O O . GLN A 1 347 ? 6.676 -15.097 16.313 1.00 46.59 347 GLN A O 1
ATOM 2801 N N . ASN A 1 348 ? 7.554 -14.671 18.329 1.00 41.66 348 ASN A N 1
ATOM 2802 C CA . ASN A 1 348 ? 7.126 -15.946 18.911 1.00 41.66 348 ASN A CA 1
ATOM 2803 C C . ASN A 1 348 ? 5.609 -16.026 19.179 1.00 41.66 348 ASN A C 1
ATOM 2805 O O . ASN A 1 348 ? 5.075 -17.128 19.290 1.00 41.66 348 ASN A O 1
ATOM 2809 N N . ARG A 1 349 ? 4.896 -14.890 19.274 1.00 50.22 349 ARG A N 1
ATOM 2810 C CA . ARG A 1 349 ? 3.432 -14.862 19.477 1.00 50.22 349 ARG A CA 1
ATOM 2811 C C . ARG A 1 349 ? 2.650 -14.881 18.163 1.00 50.22 349 ARG A C 1
ATOM 2813 O O . ARG A 1 349 ? 1.600 -15.512 18.123 1.00 50.22 349 ARG A O 1
ATOM 2820 N N . ASP A 1 350 ? 3.178 -14.274 17.100 1.00 50.22 350 ASP A N 1
ATOM 2821 C CA . ASP A 1 350 ? 2.561 -14.301 15.764 1.00 50.22 350 ASP A CA 1
ATOM 2822 C C . ASP A 1 350 ? 2.581 -15.725 15.169 1.00 50.22 350 ASP A C 1
ATOM 2824 O O . ASP A 1 350 ? 1.570 -16.195 14.649 1.00 50.22 350 ASP A O 1
ATOM 2828 N N . VAL A 1 351 ? 3.688 -16.462 15.353 1.00 58.09 351 VAL A N 1
ATOM 2829 C CA . VAL A 1 351 ? 3.789 -17.887 14.976 1.00 58.09 351 VAL A CA 1
ATOM 2830 C C . VAL A 1 351 ? 2.772 -18.733 15.752 1.00 58.09 351 VAL A C 1
ATOM 2832 O O . VAL A 1 351 ? 2.152 -19.631 15.190 1.00 58.09 351 VAL A O 1
ATOM 2835 N N . LEU A 1 352 ? 2.540 -18.420 17.032 1.00 50.91 352 LEU A N 1
ATOM 2836 C CA . LEU A 1 352 ? 1.567 -19.129 17.867 1.00 50.91 352 LEU A CA 1
ATOM 2837 C C . LEU A 1 352 ? 0.121 -18.914 17.378 1.00 50.91 352 LEU A C 1
ATOM 2839 O O . LEU A 1 352 ? -0.650 -19.869 17.331 1.00 50.91 352 LEU A O 1
ATOM 2843 N N . ALA A 1 353 ? -0.228 -17.693 16.963 1.00 63.53 353 ALA A N 1
ATOM 2844 C CA . ALA A 1 353 ? -1.562 -17.360 16.459 1.00 63.53 353 ALA A CA 1
ATOM 2845 C C . ALA A 1 353 ? -1.850 -17.978 15.076 1.00 63.53 353 ALA A C 1
ATOM 2847 O O . ALA A 1 353 ? -2.952 -18.472 14.835 1.00 63.53 353 ALA A O 1
ATOM 2848 N N . GLU A 1 354 ? -0.860 -18.014 14.175 1.00 68.38 354 GLU A N 1
ATOM 2849 C CA . GLU A 1 354 ? -1.000 -18.682 12.871 1.00 68.38 354 GLU A CA 1
ATOM 2850 C C . GLU A 1 354 ? -1.207 -20.200 13.030 1.00 68.38 354 GLU A C 1
ATOM 2852 O O . GLU A 1 354 ? -1.991 -20.819 12.305 1.00 68.38 354 GLU A O 1
ATOM 2857 N N . LEU A 1 355 ? -0.554 -20.806 14.023 1.00 62.94 355 LEU A N 1
ATOM 2858 C CA . LEU A 1 355 ? -0.703 -22.227 14.334 1.00 62.94 355 LEU A CA 1
ATOM 2859 C C . LEU A 1 355 ? -2.036 -22.567 14.998 1.00 62.94 355 LEU A C 1
ATOM 2861 O O . LEU A 1 355 ? -2.581 -23.638 14.735 1.00 62.94 355 LEU A O 1
ATOM 2865 N N . GLU A 1 356 ? -2.588 -21.673 15.821 1.00 69.31 356 GLU A N 1
ATOM 2866 C CA . GLU A 1 356 ? -3.945 -21.837 16.354 1.00 69.31 356 GLU A CA 1
ATOM 2867 C C . GLU A 1 356 ? -4.995 -21.767 15.237 1.00 69.31 356 GLU A C 1
ATOM 2869 O O . GLU A 1 356 ? -5.896 -22.604 15.201 1.00 69.31 356 GLU A O 1
ATOM 2874 N N . MET A 1 357 ? -4.817 -20.876 14.255 1.00 76.75 357 MET A N 1
ATOM 2875 C CA . MET A 1 357 ? -5.712 -20.784 13.097 1.00 76.75 357 MET A CA 1
ATOM 2876 C C . MET A 1 357 ? -5.627 -22.027 12.188 1.00 76.75 357 MET A C 1
ATOM 2878 O O . MET A 1 357 ? -6.654 -22.548 11.749 1.00 76.75 357 MET A O 1
ATOM 2882 N N . LYS A 1 358 ? -4.418 -22.560 11.944 1.00 75.50 358 LYS A N 1
ATOM 2883 C CA . LYS A 1 358 ? -4.228 -23.826 11.202 1.00 75.50 358 LYS A CA 1
ATOM 2884 C C . LYS A 1 358 ? -4.799 -25.034 11.954 1.00 75.50 358 LYS A C 1
ATOM 2886 O O . LYS A 1 358 ? -5.343 -25.937 11.323 1.00 75.50 358 LYS A O 1
ATOM 2891 N N . ARG A 1 359 ? -4.736 -25.036 13.292 1.00 65.75 359 ARG A N 1
ATOM 2892 C CA . ARG A 1 359 ? -5.342 -26.073 14.143 1.00 65.75 359 ARG A CA 1
ATOM 2893 C C . ARG A 1 359 ? -6.870 -26.072 14.043 1.00 65.75 359 ARG A C 1
ATOM 2895 O O . ARG A 1 359 ? -7.454 -27.146 13.949 1.00 65.75 359 ARG A O 1
ATOM 2902 N N . GLU A 1 360 ? -7.517 -24.907 14.055 1.00 66.44 360 GLU A N 1
ATOM 2903 C CA . GLU A 1 360 ? -8.979 -24.827 13.900 1.00 66.44 360 GLU A CA 1
ATOM 2904 C C . GLU A 1 360 ? -9.437 -25.294 12.511 1.00 66.44 360 GLU A C 1
ATOM 2906 O O . GLU A 1 360 ? -10.441 -25.993 12.402 1.00 66.44 360 GLU A O 1
ATOM 2911 N N . GLN A 1 361 ? -8.668 -25.007 11.455 1.00 69.75 361 GLN A N 1
ATOM 2912 C CA . GLN A 1 361 ? -8.966 -25.507 10.107 1.00 69.75 361 GLN A CA 1
ATOM 2913 C C . GLN A 1 361 ? -8.796 -27.029 9.974 1.00 69.75 361 GLN A C 1
ATOM 2915 O O . GLN A 1 361 ? -9.604 -27.667 9.302 1.00 69.75 361 GLN A O 1
ATOM 2920 N N . GLN A 1 362 ? -7.793 -27.621 10.634 1.00 70.38 362 GLN A N 1
ATOM 2921 C CA . GLN A 1 362 ? -7.635 -29.081 10.691 1.00 70.38 362 GLN A CA 1
ATOM 2922 C C . GLN A 1 362 ? -8.760 -29.759 11.477 1.00 70.38 362 GLN A C 1
ATOM 2924 O O . GLN A 1 362 ? -9.243 -30.801 11.053 1.00 70.38 362 GLN A O 1
ATOM 2929 N N . PHE A 1 363 ? -9.217 -29.151 12.574 1.00 61.72 363 PHE A N 1
ATOM 2930 C CA . PHE A 1 363 ? -10.325 -29.688 13.367 1.00 61.72 363 PHE A CA 1
ATOM 2931 C C . PHE A 1 363 ? -11.640 -29.716 12.570 1.00 61.72 363 PHE A C 1
ATOM 2933 O O . PHE A 1 363 ? -12.377 -30.694 12.627 1.00 61.72 363 PHE A O 1
ATOM 2940 N N . ILE A 1 364 ? -11.893 -28.683 11.758 1.00 64.19 364 ILE A N 1
ATOM 2941 C CA . ILE A 1 364 ? -13.060 -28.629 10.863 1.00 64.19 364 ILE A CA 1
ATOM 2942 C C . ILE A 1 364 ? -12.954 -29.685 9.745 1.00 64.19 364 ILE A C 1
ATOM 2944 O O . ILE A 1 364 ? -13.954 -30.303 9.397 1.00 64.19 364 ILE A O 1
ATOM 2948 N N . GLN A 1 365 ? -11.752 -29.946 9.213 1.00 65.62 365 GLN A N 1
ATOM 2949 C CA . GLN A 1 365 ? -11.545 -31.016 8.224 1.00 65.62 365 GLN A CA 1
ATOM 2950 C C . GLN A 1 365 ? -11.681 -32.428 8.813 1.00 65.62 365 GLN A C 1
ATOM 2952 O O . GLN A 1 365 ? -12.165 -33.321 8.120 1.00 65.62 365 GLN A O 1
ATOM 2957 N N . GLU A 1 366 ? -11.273 -32.651 10.065 1.00 62.91 366 GLU A N 1
ATOM 2958 C CA . GLU A 1 366 ? -11.429 -33.951 10.733 1.00 62.91 366 GLU A CA 1
ATOM 2959 C C . GLU A 1 366 ? -12.889 -34.238 11.122 1.00 62.91 366 GLU A C 1
ATOM 2961 O O . GLU A 1 366 ? -13.325 -35.380 10.983 1.00 62.91 366 GLU A O 1
ATOM 2966 N N . GLU A 1 367 ? -13.679 -33.232 11.524 1.00 59.03 367 GLU A N 1
ATOM 2967 C CA . GLU A 1 367 ? -15.124 -33.417 11.755 1.00 59.03 367 GLU A CA 1
ATOM 2968 C C . GLU A 1 367 ? -15.886 -33.762 10.462 1.00 59.03 367 GLU A C 1
ATOM 2970 O O . GLU A 1 367 ? -16.768 -34.625 10.488 1.00 59.03 367 GLU A O 1
ATOM 2975 N N . ASP A 1 368 ? -15.505 -33.173 9.323 1.00 52.81 368 ASP A N 1
ATOM 2976 C CA . ASP A 1 368 ? -16.093 -33.510 8.018 1.00 52.81 368 ASP A CA 1
ATOM 2977 C C . ASP A 1 368 ? -15.667 -34.911 7.530 1.00 52.81 368 ASP A C 1
ATOM 2979 O O . ASP A 1 368 ? -16.457 -35.606 6.889 1.00 52.81 368 ASP A O 1
ATOM 2983 N N . TYR A 1 369 ? -14.460 -35.377 7.879 1.00 45.19 369 TYR A N 1
ATOM 2984 C CA . TYR A 1 369 ? -13.977 -36.716 7.512 1.00 45.19 369 TYR A CA 1
ATOM 2985 C C . TYR A 1 369 ? -14.604 -37.831 8.367 1.00 45.19 369 TYR A C 1
ATOM 2987 O O . TYR A 1 369 ? -14.896 -38.913 7.860 1.00 45.19 369 TYR A O 1
ATOM 2995 N N . ILE A 1 370 ? -14.886 -37.572 9.650 1.00 48.06 370 ILE A N 1
ATOM 2996 C CA . ILE A 1 370 ? -15.571 -38.535 10.532 1.00 48.06 370 ILE A CA 1
ATOM 2997 C C . ILE A 1 370 ? -17.053 -38.695 10.135 1.00 48.06 370 ILE A C 1
ATOM 2999 O O . ILE A 1 370 ? -17.611 -39.781 10.278 1.00 48.06 370 ILE A O 1
ATOM 3003 N N . GLY A 1 371 ? -17.674 -37.669 9.541 1.00 44.62 371 GLY A N 1
ATOM 3004 C CA . GLY A 1 371 ? -19.042 -37.746 9.014 1.00 44.62 371 GLY A CA 1
ATOM 3005 C C . GLY A 1 371 ? -19.212 -38.585 7.737 1.00 44.62 371 GLY A C 1
ATOM 3006 O O . GLY A 1 371 ? -20.337 -38.976 7.418 1.00 44.62 371 GLY A O 1
ATOM 3007 N N . GLU A 1 372 ? -18.132 -38.883 7.006 1.00 43.53 372 GLU A N 1
ATOM 3008 C CA . GLU A 1 372 ? -18.188 -39.586 5.711 1.00 43.53 372 GLU A CA 1
ATOM 3009 C C . GLU A 1 372 ? -17.806 -41.079 5.791 1.00 43.53 372 GLU A C 1
ATOM 3011 O O . GLU A 1 372 ? -18.106 -41.842 4.868 1.00 43.53 372 GLU A O 1
ATOM 3016 N N . VAL A 1 373 ? -17.214 -41.532 6.905 1.00 42.91 373 VAL A N 1
ATOM 3017 C CA . VAL A 1 373 ? -16.761 -42.929 7.086 1.00 42.91 373 VAL A CA 1
ATOM 3018 C C . VAL A 1 373 ? -17.844 -43.851 7.680 1.00 42.91 373 VAL A C 1
ATOM 3020 O O . VAL A 1 373 ? -17.786 -45.059 7.471 1.00 42.91 373 VAL A O 1
ATOM 3023 N N . GLU A 1 374 ? -18.920 -43.332 8.284 1.00 45.09 374 GLU A N 1
ATOM 3024 C CA . GLU A 1 374 ? -20.057 -44.160 8.759 1.00 45.09 374 GLU A CA 1
ATOM 3025 C C . GLU A 1 374 ? -21.018 -44.628 7.637 1.00 45.09 374 GLU A C 1
ATOM 3027 O O . GLU A 1 374 ? -22.080 -45.193 7.900 1.00 45.09 374 GLU A O 1
ATOM 3032 N N . GLY A 1 375 ? -20.680 -44.397 6.363 1.00 48.12 375 GLY A N 1
ATOM 3033 C CA . GLY A 1 375 ? -21.605 -44.593 5.242 1.00 48.12 375 GLY A CA 1
ATOM 3034 C C . GLY A 1 375 ? -21.402 -45.823 4.356 1.00 48.12 375 GLY A C 1
ATOM 3035 O O . GLY A 1 375 ? -22.298 -46.108 3.557 1.00 48.12 375 GLY A O 1
ATOM 3036 N N . LYS A 1 376 ? -20.266 -46.533 4.407 1.00 47.03 376 LYS A N 1
ATOM 3037 C CA . LYS A 1 376 ? -20.000 -47.635 3.463 1.00 47.03 376 LYS A CA 1
ATOM 3038 C C . LYS A 1 376 ? -19.040 -48.693 4.002 1.00 47.03 376 LYS A C 1
ATOM 3040 O O . LYS A 1 376 ? -17.839 -48.457 4.056 1.00 47.03 376 LYS A O 1
ATOM 3045 N N . GLY A 1 377 ? -19.570 -49.895 4.207 1.00 39.06 377 GLY A N 1
ATOM 3046 C CA . GLY A 1 377 ? -18.805 -51.135 4.100 1.00 39.06 377 GLY A CA 1
ATOM 3047 C C . GLY A 1 377 ? -19.205 -52.187 5.124 1.00 39.06 377 GLY A C 1
ATOM 3048 O O . GLY A 1 377 ? -18.829 -52.051 6.279 1.00 39.06 377 GLY A O 1
ATOM 3049 N N . ALA A 1 378 ? -19.939 -53.211 4.680 1.00 39.34 378 ALA A N 1
ATOM 3050 C CA . ALA A 1 378 ? -19.659 -54.628 4.951 1.00 39.34 378 ALA A CA 1
ATOM 3051 C C . ALA A 1 378 ? -20.843 -55.478 4.453 1.00 39.34 378 ALA A C 1
ATOM 3053 O O . ALA A 1 378 ? -21.869 -55.571 5.122 1.00 39.34 378 ALA A O 1
ATOM 3054 N N . ASP A 1 379 ? -20.682 -56.053 3.261 1.00 46.81 379 ASP A N 1
ATOM 3055 C CA . ASP A 1 379 ? -21.216 -57.380 2.961 1.00 46.81 379 ASP A CA 1
ATOM 3056 C C . ASP A 1 379 ? -20.081 -58.379 3.269 1.00 46.81 379 ASP A C 1
ATOM 3058 O O . ASP A 1 379 ? -18.910 -58.058 3.040 1.00 46.81 379 ASP A O 1
ATOM 3062 N N . ASP A 1 380 ? -20.485 -59.557 3.745 1.00 49.19 380 ASP A N 1
ATOM 3063 C CA . ASP A 1 380 ? -19.767 -60.838 3.842 1.00 49.19 380 ASP A CA 1
ATOM 3064 C C . ASP A 1 380 ? -18.944 -61.147 5.121 1.00 49.19 380 ASP A C 1
ATOM 3066 O O . ASP A 1 380 ? -17.835 -60.663 5.334 1.00 49.19 380 ASP A O 1
ATOM 3070 N N . ASP A 1 381 ? -19.570 -62.020 5.927 1.00 51.25 381 ASP A N 1
ATOM 3071 C CA . ASP A 1 381 ? -19.073 -63.238 6.591 1.00 51.25 381 ASP A CA 1
ATOM 3072 C C . ASP A 1 381 ? -17.807 -63.194 7.472 1.00 51.25 381 ASP A C 1
ATOM 3074 O O . ASP A 1 381 ? -16.686 -63.149 6.977 1.00 51.25 381 ASP A O 1
ATOM 3078 N N . GLU A 1 382 ? -17.982 -63.364 8.789 1.00 44.28 382 GLU A N 1
ATOM 3079 C CA . GLU A 1 382 ? -17.557 -64.571 9.531 1.00 44.28 382 GLU A CA 1
ATOM 3080 C C . GLU A 1 382 ? -17.924 -64.463 11.025 1.00 44.28 382 GLU A C 1
ATOM 3082 O O . GLU A 1 382 ? -17.982 -63.380 11.608 1.00 44.28 382 GLU A O 1
ATOM 3087 N N . ASP A 1 383 ? -18.250 -65.624 11.591 1.00 57.34 383 ASP A N 1
ATOM 3088 C CA . ASP A 1 383 ? -18.750 -65.874 12.940 1.00 57.34 383 ASP A CA 1
ATOM 3089 C C . ASP A 1 383 ? -17.795 -65.392 14.044 1.00 57.34 383 ASP A C 1
ATOM 3091 O O . ASP A 1 383 ? -16.625 -65.757 14.028 1.00 57.34 383 ASP A O 1
ATOM 3095 N N . ASP A 1 384 ? -18.314 -64.676 15.048 1.00 41.84 384 ASP A N 1
ATOM 3096 C CA . ASP A 1 384 ? -17.802 -64.718 16.424 1.00 41.84 384 ASP A CA 1
ATOM 3097 C C . ASP A 1 384 ? -18.875 -64.214 17.412 1.00 41.84 384 ASP A C 1
ATOM 3099 O O . ASP A 1 384 ? -19.463 -63.139 17.264 1.00 41.84 384 ASP A O 1
ATOM 3103 N N . ASP A 1 385 ? -19.152 -65.052 18.411 1.00 63.91 385 ASP A N 1
ATOM 3104 C CA . ASP A 1 385 ? -20.108 -64.850 19.498 1.00 63.91 385 ASP A CA 1
ATOM 3105 C C . ASP A 1 385 ? -19.673 -63.704 20.436 1.00 63.91 385 ASP A C 1
ATOM 3107 O O . ASP A 1 385 ? -18.661 -63.830 21.121 1.00 63.91 385 ASP A O 1
ATOM 3111 N N . ASP A 1 386 ? -20.470 -62.632 20.557 1.00 47.38 386 ASP A N 1
ATOM 3112 C CA . ASP A 1 386 ? -20.392 -61.678 21.680 1.00 47.38 386 ASP A CA 1
ATOM 3113 C C . ASP A 1 386 ? -21.728 -60.910 21.904 1.00 47.38 386 ASP A C 1
ATOM 3115 O O . ASP A 1 386 ? -22.584 -60.851 21.019 1.00 47.38 386 ASP A O 1
ATOM 3119 N N . PRO A 1 387 ? -21.995 -60.388 23.123 1.00 46.12 387 PRO A N 1
ATOM 3120 C CA . PRO A 1 387 ? -23.303 -60.515 23.765 1.00 46.12 387 PRO A CA 1
ATOM 3121 C C . PRO A 1 387 ? -24.352 -59.452 23.401 1.00 46.12 387 PRO A C 1
ATOM 3123 O O . PRO A 1 387 ? -24.182 -58.237 23.518 1.00 46.12 387 PRO A O 1
ATOM 3126 N N . GLU A 1 388 ? -25.531 -59.983 23.107 1.00 44.88 388 GLU A N 1
ATOM 3127 C CA . GLU A 1 388 ? -26.765 -59.359 22.641 1.00 44.88 388 GLU A CA 1
ATOM 3128 C C . GLU A 1 388 ? -27.549 -58.598 23.741 1.00 44.88 388 GLU A C 1
ATOM 3130 O O . GLU A 1 388 ? -28.659 -58.994 24.074 1.00 44.88 388 GLU A O 1
ATOM 3135 N N . TRP A 1 389 ? -27.024 -57.521 24.359 1.00 46.62 389 TRP A N 1
ATOM 3136 C CA . TRP A 1 389 ? -27.825 -56.763 25.363 1.00 46.62 389 TRP A CA 1
ATOM 3137 C C . TRP A 1 389 ? -27.681 -55.227 25.405 1.00 46.62 389 TRP A C 1
ATOM 3139 O O . TRP A 1 389 ? -28.272 -54.610 26.290 1.00 46.62 389 TRP A O 1
ATOM 3149 N N . ALA A 1 390 ? -26.980 -54.559 24.480 1.00 46.72 390 ALA A N 1
ATOM 3150 C CA . ALA A 1 390 ? -26.659 -53.130 24.671 1.00 46.72 390 ALA A CA 1
ATOM 3151 C C . ALA A 1 390 ? -27.287 -52.099 23.710 1.00 46.72 390 ALA A C 1
ATOM 3153 O O . ALA A 1 390 ? -27.032 -50.917 23.911 1.00 46.72 390 ALA A O 1
ATOM 3154 N N . ASN A 1 391 ? -28.108 -52.453 22.707 1.00 50.69 391 ASN A N 1
ATOM 3155 C CA . ASN A 1 391 ? -28.430 -51.460 21.658 1.00 50.69 391 ASN A CA 1
ATOM 3156 C C . ASN A 1 391 ? -29.875 -51.411 21.129 1.00 50.69 391 ASN A C 1
ATOM 3158 O O . ASN A 1 391 ? -30.102 -51.234 19.937 1.00 50.69 391 ASN A O 1
ATOM 3162 N N . ILE A 1 392 ? -30.884 -51.531 22.002 1.00 51.12 392 ILE A N 1
ATOM 3163 C CA . ILE A 1 392 ? -32.300 -51.492 21.567 1.00 51.12 392 ILE A CA 1
ATOM 3164 C C . ILE A 1 392 ? -33.015 -50.158 21.881 1.00 51.12 392 ILE A C 1
ATOM 3166 O O . ILE A 1 392 ? -34.075 -49.890 21.318 1.00 51.12 392 ILE A O 1
ATOM 3170 N N . ASN A 1 393 ? -32.461 -49.259 22.708 1.00 57.75 393 ASN A N 1
ATOM 3171 C CA . ASN A 1 393 ? -33.239 -48.096 23.176 1.00 57.75 393 ASN A CA 1
ATOM 3172 C C . ASN A 1 393 ? -32.983 -46.769 22.427 1.00 57.75 393 ASN A C 1
ATOM 3174 O O . ASN A 1 393 ? -33.911 -45.977 22.266 1.00 57.75 393 ASN A O 1
ATOM 3178 N N . GLU A 1 394 ? -31.780 -46.516 21.906 1.00 60.66 394 GLU A N 1
ATOM 3179 C CA . GLU A 1 394 ? -31.455 -45.195 21.334 1.00 60.66 394 GLU A CA 1
ATOM 3180 C C . GLU A 1 394 ? -32.029 -44.979 19.924 1.00 60.66 394 GLU A C 1
ATOM 3182 O O . GLU A 1 394 ? -32.528 -43.897 19.596 1.00 60.66 394 GLU A O 1
ATOM 3187 N N . GLU A 1 395 ? -32.073 -46.024 19.094 1.00 71.19 395 GLU A N 1
ATOM 3188 C CA . GLU A 1 395 ? -32.605 -45.910 17.731 1.00 71.19 395 GLU A CA 1
ATOM 3189 C C . GLU A 1 395 ? -34.133 -45.685 17.717 1.00 71.19 395 GLU A C 1
ATOM 3191 O O . GLU A 1 395 ? -34.685 -45.008 16.837 1.00 71.19 395 GLU A O 1
ATOM 3196 N N . GLY A 1 396 ? -34.828 -46.207 18.735 1.00 82.00 396 GLY A N 1
ATOM 3197 C CA . GLY A 1 396 ? -36.258 -46.000 18.955 1.00 82.00 396 GLY A CA 1
ATOM 3198 C C . GLY A 1 396 ? -36.592 -44.559 19.351 1.00 82.00 396 GLY A C 1
ATOM 3199 O O . GLY A 1 396 ? -37.543 -43.975 18.816 1.00 82.00 396 GLY A O 1
ATOM 3200 N N . GLU A 1 397 ? -35.791 -43.952 20.230 1.00 76.56 397 GLU A N 1
ATOM 3201 C CA . GLU A 1 397 ? -35.963 -42.550 20.623 1.00 76.56 397 GLU A CA 1
ATOM 3202 C C . GLU A 1 397 ? -35.658 -41.588 19.473 1.00 76.56 397 GLU A C 1
ATOM 3204 O O . GLU A 1 397 ? -36.422 -40.647 19.228 1.00 76.56 397 GLU A O 1
ATOM 3209 N N . LEU A 1 398 ? -34.621 -41.871 18.678 1.00 76.69 398 LEU A N 1
ATOM 3210 C CA . LEU A 1 398 ? -34.273 -41.042 17.525 1.00 76.69 398 LEU A CA 1
ATOM 3211 C C . LEU A 1 398 ? -35.386 -41.037 16.459 1.00 76.69 398 LEU A C 1
ATOM 3213 O O . LEU A 1 398 ? -35.693 -39.994 15.865 1.00 76.69 398 LEU A O 1
ATOM 3217 N N . LYS A 1 399 ? -36.039 -42.187 16.230 1.00 87.19 399 LYS A N 1
ATOM 3218 C CA . LYS A 1 399 ? -37.199 -42.301 15.326 1.00 87.19 399 LYS A CA 1
ATOM 3219 C C . LYS A 1 399 ? -38.408 -41.515 15.849 1.00 87.19 399 LYS A C 1
ATOM 3221 O O . LYS A 1 399 ? -39.040 -40.802 15.062 1.00 87.19 399 LYS A O 1
ATOM 3226 N N . ARG A 1 400 ? -38.680 -41.548 17.160 1.00 87.50 400 ARG A N 1
ATOM 3227 C CA . ARG A 1 400 ? -39.756 -40.757 17.794 1.00 87.50 400 ARG A CA 1
ATOM 3228 C C . ARG A 1 400 ? -39.514 -39.249 17.676 1.00 87.50 400 ARG A C 1
ATOM 3230 O O . ARG A 1 400 ? -40.407 -38.521 17.239 1.00 87.50 400 ARG A O 1
ATOM 3237 N N . LEU A 1 401 ? -38.291 -38.788 17.938 1.00 86.00 401 LEU A N 1
ATOM 3238 C CA . LEU A 1 401 ? -37.891 -37.380 17.799 1.00 86.00 401 LEU A CA 1
ATOM 3239 C C . LEU A 1 401 ? -38.021 -36.865 16.355 1.00 86.00 401 LEU A C 1
ATOM 3241 O O . LEU A 1 401 ? -38.455 -35.731 16.116 1.00 86.00 401 LEU A O 1
ATOM 3245 N N . ARG A 1 402 ? -37.682 -37.696 15.360 1.00 88.44 402 ARG A N 1
ATOM 3246 C CA . ARG A 1 402 ? -37.859 -37.357 13.936 1.00 88.44 402 ARG A CA 1
ATOM 3247 C C . ARG A 1 402 ? -39.339 -37.255 13.549 1.00 88.44 402 ARG A C 1
ATOM 3249 O O . ARG A 1 402 ? -39.700 -36.364 12.772 1.00 88.44 402 ARG A O 1
ATOM 3256 N N . GLU A 1 403 ? -40.205 -38.111 14.091 1.00 94.56 403 GLU A N 1
ATOM 3257 C CA . GLU A 1 403 ? -41.654 -38.011 13.883 1.00 94.56 403 GLU A CA 1
ATOM 3258 C C . GLU A 1 403 ? -42.273 -36.779 14.549 1.00 94.56 403 GLU A C 1
ATOM 3260 O O . GLU A 1 403 ? -43.081 -36.093 13.914 1.00 94.56 403 GLU A O 1
ATOM 3265 N N . GLU A 1 404 ? -41.879 -36.444 15.779 1.00 93.44 404 GLU A N 1
ATOM 3266 C CA . GLU A 1 404 ? -42.359 -35.235 16.457 1.00 93.44 404 GLU A CA 1
ATOM 3267 C C . GLU A 1 404 ? -41.968 -33.964 15.702 1.00 93.44 404 GLU A C 1
ATOM 3269 O O . GLU A 1 404 ? -42.823 -33.111 15.445 1.00 93.44 404 GLU A O 1
ATOM 3274 N N . LYS A 1 405 ? -40.719 -33.865 15.225 1.00 90.19 405 LYS A N 1
ATOM 3275 C CA . LYS A 1 405 ? -40.283 -32.732 14.390 1.00 90.19 405 LYS A CA 1
ATOM 3276 C C . LYS A 1 405 ? -41.100 -32.620 13.098 1.00 90.19 405 LYS A C 1
ATOM 3278 O O . LYS A 1 405 ? -41.443 -31.512 12.674 1.00 90.19 405 LYS A O 1
ATOM 3283 N N . ARG A 1 406 ? -41.469 -33.747 12.475 1.00 92.19 406 ARG A N 1
ATOM 3284 C CA . ARG A 1 406 ? -42.343 -33.762 11.285 1.00 92.19 406 ARG A CA 1
ATOM 3285 C C . ARG A 1 406 ? -43.769 -33.308 11.610 1.00 92.19 406 ARG A C 1
ATOM 3287 O O . ARG A 1 406 ? -44.338 -32.541 10.830 1.00 92.19 406 ARG A O 1
ATOM 3294 N N . LYS A 1 407 ? -44.335 -33.730 12.746 1.00 94.94 407 LYS A N 1
ATOM 3295 C CA . LYS A 1 407 ? -45.666 -33.297 13.212 1.00 94.94 407 LYS A CA 1
ATOM 3296 C C . LYS A 1 407 ? -45.682 -31.799 13.534 1.00 94.94 407 LYS A C 1
ATOM 3298 O O . LYS A 1 407 ? -46.548 -31.092 13.023 1.00 94.94 407 LYS A O 1
ATOM 3303 N N . ALA A 1 408 ? -44.677 -31.291 14.248 1.00 92.38 408 ALA A N 1
ATOM 3304 C CA . ALA A 1 408 ? -44.545 -29.868 14.571 1.00 92.38 408 ALA A CA 1
ATOM 3305 C C . ALA A 1 408 ? -44.441 -28.986 13.313 1.00 92.38 408 ALA A C 1
ATOM 3307 O O . ALA A 1 408 ? -45.102 -27.951 13.211 1.00 92.38 408 ALA A O 1
ATOM 3308 N N . LYS A 1 409 ? -43.678 -29.424 12.299 1.00 90.75 409 LYS A N 1
ATOM 3309 C CA . LYS A 1 409 ? -43.545 -28.695 11.026 1.00 90.75 409 LYS A CA 1
ATOM 3310 C C . LYS A 1 409 ? -44.858 -28.647 10.234 1.00 90.75 409 LYS A C 1
ATOM 3312 O O . LYS A 1 409 ? -45.166 -27.616 9.638 1.00 90.75 409 LYS A O 1
ATOM 3317 N N . LYS A 1 410 ? -45.649 -29.730 10.243 1.00 95.19 410 LYS A N 1
ATOM 3318 C CA . LYS A 1 410 ? -46.992 -29.748 9.632 1.00 95.19 410 LYS A CA 1
ATOM 3319 C C . LYS A 1 410 ? -47.950 -28.801 10.357 1.00 95.19 410 LYS A C 1
ATOM 3321 O O . LYS A 1 410 ? -48.638 -28.031 9.696 1.00 95.19 410 LYS A O 1
ATOM 3326 N N . LEU A 1 411 ? -47.929 -28.806 11.690 1.00 96.38 411 LEU A N 1
ATOM 3327 C CA . LEU A 1 411 ? -48.803 -27.968 12.515 1.00 96.38 411 LEU A CA 1
ATOM 3328 C C . LEU A 1 411 ? -48.514 -26.472 12.316 1.00 96.38 411 LEU A C 1
ATOM 3330 O O . LEU A 1 411 ? -49.440 -25.680 12.152 1.00 96.38 411 LEU A O 1
ATOM 3334 N N . LYS A 1 412 ? -47.230 -26.099 12.226 1.00 93.94 412 LYS A N 1
ATOM 3335 C CA . LYS A 1 412 ? -46.811 -24.722 11.925 1.00 93.94 412 LYS A CA 1
ATOM 3336 C C . LYS A 1 412 ? -47.281 -24.264 10.539 1.00 93.94 412 LYS A C 1
ATOM 3338 O O . LYS A 1 412 ? -47.830 -23.175 10.407 1.00 93.94 412 LYS A O 1
ATOM 3343 N N . LYS A 1 413 ? -47.145 -25.119 9.518 1.00 94.69 413 LYS A N 1
ATOM 3344 C CA . LYS A 1 413 ? -47.611 -24.816 8.154 1.00 94.69 413 LYS A CA 1
ATOM 3345 C C . LYS A 1 413 ? -49.134 -24.631 8.092 1.00 94.69 413 LYS A C 1
ATOM 3347 O O . LYS A 1 413 ? -49.617 -23.744 7.395 1.00 94.69 413 LYS A O 1
ATOM 3352 N N . GLU A 1 414 ? -49.889 -25.433 8.842 1.00 96.81 414 GLU A N 1
ATOM 3353 C CA . GLU A 1 414 ? -51.350 -25.314 8.910 1.00 96.81 414 GLU A CA 1
ATOM 3354 C C . GLU A 1 414 ? -51.799 -24.027 9.628 1.00 96.81 414 GLU A C 1
ATOM 3356 O O . GLU A 1 414 ? -52.783 -23.400 9.229 1.00 96.81 414 GLU A O 1
ATOM 3361 N N . GLN A 1 415 ? -51.065 -23.594 10.660 1.00 94.81 415 GLN A N 1
ATOM 3362 C CA . GLN A 1 415 ? -51.308 -22.315 11.335 1.00 94.81 415 GLN A CA 1
ATOM 3363 C C . GLN A 1 415 ? -51.043 -21.119 10.410 1.00 94.81 415 GLN A C 1
ATOM 3365 O O . GLN A 1 415 ? -51.892 -20.233 10.312 1.00 94.81 415 GLN A O 1
ATOM 3370 N N . GLU A 1 416 ? -49.929 -21.126 9.672 1.00 95.06 416 GLU A N 1
ATOM 3371 C CA . GLU A 1 416 ? -49.601 -20.077 8.694 1.00 95.06 416 GLU A CA 1
ATOM 3372 C C . GLU A 1 416 ? -50.665 -19.977 7.583 1.00 95.06 416 GLU A C 1
ATOM 3374 O O . GLU A 1 416 ? -51.074 -18.878 7.195 1.00 95.06 416 GLU A O 1
ATOM 3379 N N . GLU A 1 417 ? -51.192 -21.110 7.107 1.00 96.81 417 GLU A N 1
ATOM 3380 C CA . GLU A 1 417 ? -52.257 -21.120 6.098 1.00 96.81 417 GLU A CA 1
ATOM 3381 C C . GLU A 1 417 ? -53.591 -20.579 6.649 1.00 96.81 417 GLU A C 1
ATOM 3383 O O . GLU A 1 417 ? -54.294 -19.828 5.963 1.00 96.81 417 GLU A O 1
ATOM 3388 N N . LYS A 1 418 ? -53.931 -20.898 7.907 1.00 96.44 418 LYS A N 1
ATOM 3389 C CA . LYS A 1 418 ? -55.115 -20.346 8.590 1.00 96.44 418 LYS A CA 1
ATOM 3390 C C . LYS A 1 418 ? -55.003 -18.834 8.786 1.00 96.44 418 LYS A C 1
ATOM 3392 O O . LYS A 1 418 ? -55.985 -18.121 8.565 1.00 96.44 418 LYS A O 1
ATOM 3397 N N . GLU A 1 419 ? -53.826 -18.322 9.144 1.00 95.25 419 GLU A N 1
ATOM 3398 C CA . GLU A 1 419 ? -53.602 -16.877 9.255 1.00 95.25 419 GLU A CA 1
ATOM 3399 C C . GLU A 1 419 ? -53.717 -16.165 7.908 1.00 95.25 419 GLU A C 1
ATOM 3401 O O . GLU A 1 419 ? -54.342 -15.103 7.826 1.00 95.25 419 GLU A O 1
ATOM 3406 N N . LYS A 1 420 ? -53.181 -16.765 6.840 1.00 94.94 420 LYS A N 1
ATOM 3407 C CA . LYS A 1 420 ? -53.281 -16.207 5.489 1.00 94.94 420 LYS A CA 1
ATOM 3408 C C . LYS A 1 420 ? -54.738 -16.107 5.027 1.00 94.94 420 LYS A C 1
ATOM 3410 O O . LYS A 1 420 ? -55.172 -15.031 4.618 1.00 94.94 420 LYS A O 1
ATOM 3415 N N . LYS A 1 421 ? -55.535 -17.166 5.220 1.00 95.75 421 LYS A N 1
ATOM 3416 C CA . LYS A 1 421 ? -56.982 -17.158 4.920 1.00 95.75 421 L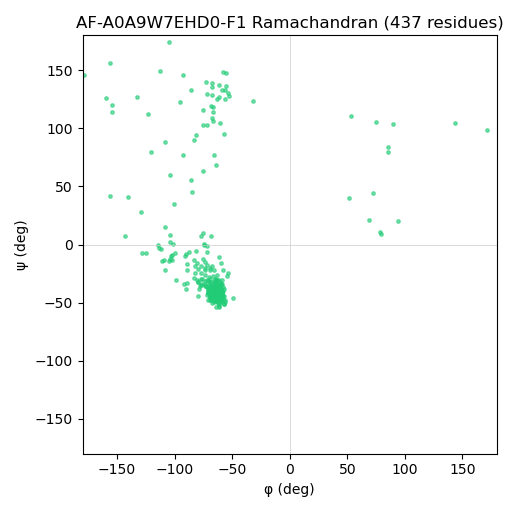YS A CA 1
ATOM 3417 C C . LYS A 1 421 ? -57.748 -16.126 5.756 1.00 95.75 421 LYS A C 1
ATOM 3419 O O . LYS A 1 421 ? -58.679 -15.493 5.260 1.00 95.75 421 LYS A O 1
ATOM 3424 N N . LYS A 1 422 ? -57.353 -15.909 7.017 1.00 94.50 422 LYS A N 1
ATOM 3425 C CA . LYS A 1 422 ? -57.962 -14.888 7.888 1.00 94.50 422 LYS A CA 1
ATOM 3426 C C . LYS A 1 422 ? -57.652 -13.463 7.417 1.00 94.50 422 LYS A C 1
ATOM 3428 O O . LYS A 1 422 ? -58.528 -12.605 7.507 1.00 94.50 422 LYS A O 1
ATOM 3433 N N . LYS A 1 423 ? -56.441 -13.210 6.906 1.00 92.25 423 LYS A N 1
ATOM 3434 C CA . LYS A 1 423 ? -56.065 -11.917 6.306 1.00 92.25 423 LYS A CA 1
ATOM 3435 C C . LYS A 1 423 ? -56.846 -11.649 5.019 1.00 92.25 423 LYS A C 1
ATOM 3437 O O . LYS A 1 423 ? -57.474 -10.601 4.923 1.00 92.25 423 LYS A O 1
ATOM 3442 N N . GLU A 1 424 ? -56.918 -12.624 4.114 1.00 92.94 424 GLU A N 1
ATOM 3443 C CA . GLU A 1 424 ? -57.688 -12.499 2.865 1.00 92.94 424 GLU A CA 1
ATOM 3444 C C . GLU A 1 424 ? -59.187 -12.260 3.120 1.00 92.94 424 GLU A C 1
ATOM 3446 O O . GLU A 1 424 ? -59.825 -11.482 2.412 1.00 92.94 424 GLU A O 1
ATOM 3451 N N . LYS A 1 425 ? -59.765 -12.883 4.159 1.00 93.44 425 LYS A N 1
ATOM 3452 C CA . LYS A 1 425 ? -61.165 -12.640 4.541 1.00 93.44 425 LYS A CA 1
ATOM 3453 C C . LYS A 1 425 ? -61.389 -11.212 5.057 1.00 93.44 425 LYS A C 1
ATOM 3455 O O . LYS A 1 425 ? -62.355 -10.575 4.648 1.00 93.44 425 LYS A O 1
ATOM 3460 N N . LYS A 1 426 ? -60.487 -10.689 5.897 1.00 88.50 426 LYS A N 1
ATOM 3461 C CA . LYS A 1 426 ? -60.567 -9.303 6.396 1.00 88.50 426 LYS A CA 1
ATOM 3462 C C . LYS A 1 426 ? -60.427 -8.268 5.281 1.00 88.50 426 LYS A C 1
ATOM 3464 O O . LYS A 1 426 ? -61.099 -7.245 5.322 1.00 88.50 426 LYS A O 1
ATOM 3469 N N . GLU A 1 427 ? -59.579 -8.537 4.295 1.00 86.88 427 GLU A N 1
ATOM 3470 C CA . GLU A 1 427 ? -59.388 -7.648 3.147 1.00 86.88 427 GLU A CA 1
ATOM 3471 C C . GLU A 1 427 ? -60.642 -7.601 2.261 1.00 86.88 427 GLU A C 1
ATOM 3473 O O . GLU A 1 427 ? -61.071 -6.526 1.854 1.00 86.88 427 GLU A O 1
ATOM 3478 N N . LYS A 1 428 ? -61.317 -8.741 2.064 1.00 85.50 428 LYS A N 1
ATOM 3479 C CA . LYS A 1 428 ? -62.598 -8.795 1.338 1.00 85.50 428 LYS A CA 1
ATOM 3480 C C . LYS A 1 428 ? -63.755 -8.130 2.093 1.00 85.50 428 LYS A C 1
ATOM 3482 O O . LYS A 1 428 ? -64.600 -7.505 1.462 1.00 85.50 428 LYS A O 1
ATOM 3487 N N . GLU A 1 429 ? -63.797 -8.235 3.421 1.00 83.25 429 GLU A N 1
ATOM 3488 C CA . GLU A 1 429 ? -64.839 -7.597 4.246 1.00 83.25 429 GLU A CA 1
ATOM 3489 C C . GLU A 1 429 ? -64.618 -6.079 4.413 1.00 83.25 429 GLU A C 1
ATOM 3491 O O . GLU A 1 429 ? -65.587 -5.327 4.494 1.00 83.25 429 GLU A O 1
ATOM 3496 N N . GLY A 1 430 ? -63.366 -5.604 4.395 1.00 71.00 430 GLY A N 1
ATOM 3497 C CA . GLY A 1 430 ? -63.030 -4.177 4.507 1.00 71.00 430 GLY A CA 1
ATOM 3498 C C . GLY A 1 430 ? -63.331 -3.339 3.258 1.00 71.00 430 GLY A C 1
ATOM 3499 O O . GLY A 1 430 ? -63.513 -2.131 3.368 1.00 71.00 430 GLY A O 1
ATOM 3500 N N . VAL A 1 431 ? -63.433 -3.963 2.081 1.00 62.75 431 VAL A N 1
ATOM 3501 C CA . VAL A 1 431 ? -63.727 -3.271 0.809 1.00 62.75 431 VAL A CA 1
ATOM 3502 C C . VAL A 1 431 ? -65.235 -3.030 0.610 1.00 62.75 431 VAL A C 1
ATOM 3504 O O . VAL A 1 431 ? -65.627 -2.212 -0.216 1.00 62.75 431 VAL A O 1
ATOM 3507 N N . ALA A 1 432 ? -66.103 -3.675 1.396 1.00 59.25 432 ALA A N 1
ATOM 3508 C CA . ALA A 1 432 ? -67.556 -3.555 1.246 1.00 59.25 432 ALA A CA 1
ATOM 3509 C C . ALA A 1 432 ? -68.200 -2.377 2.014 1.00 59.25 432 ALA A C 1
ATOM 3511 O O . ALA A 1 432 ? -69.396 -2.148 1.841 1.00 59.25 432 ALA A O 1
ATOM 3512 N N . SER A 1 433 ? -67.466 -1.623 2.851 1.00 56.03 433 SER A N 1
ATOM 3513 C CA . SER A 1 433 ? -68.057 -0.546 3.679 1.00 56.03 433 SER A CA 1
ATOM 3514 C C . SER A 1 433 ? -67.854 0.885 3.159 1.00 56.03 433 SER A C 1
ATOM 3516 O O . SER A 1 433 ? -68.367 1.829 3.758 1.00 56.03 433 SER A O 1
ATOM 3518 N N . THR A 1 434 ? -67.188 1.074 2.019 1.00 56.09 434 THR A N 1
ATOM 3519 C CA . THR A 1 434 ? -66.995 2.386 1.379 1.00 56.09 434 THR A CA 1
ATOM 3520 C C . THR A 1 434 ? -67.904 2.566 0.160 1.00 56.09 434 THR A C 1
ATOM 3522 O O . THR A 1 434 ? -67.449 2.803 -0.955 1.00 56.09 434 THR A O 1
ATOM 3525 N N . LEU A 1 435 ? -69.221 2.484 0.372 1.00 55.22 435 LEU A N 1
ATOM 3526 C CA . LEU A 1 435 ? -70.203 3.068 -0.548 1.00 55.22 435 LEU A CA 1
ATOM 3527 C C . LEU A 1 435 ? -70.580 4.468 -0.034 1.00 55.22 435 LEU A C 1
ATOM 3529 O O . LEU A 1 435 ? -71.031 4.588 1.108 1.00 55.22 435 LEU A O 1
ATOM 3533 N N . PRO A 1 436 ? -70.397 5.536 -0.830 1.00 53.03 436 PRO A N 1
ATOM 3534 C CA . PRO A 1 436 ? -70.770 6.881 -0.422 1.00 53.03 436 PRO A CA 1
ATOM 3535 C C . PRO A 1 436 ? -72.297 6.988 -0.331 1.00 53.03 436 PRO A C 1
ATOM 3537 O O . PRO A 1 436 ? -73.007 6.806 -1.320 1.00 53.03 436 PRO A O 1
ATOM 3540 N N . GLN A 1 437 ? -72.810 7.293 0.863 1.00 44.97 437 GLN A N 1
ATOM 3541 C CA . GLN A 1 437 ? -74.187 7.750 1.025 1.00 44.97 437 GLN A CA 1
ATOM 3542 C C . GLN A 1 437 ? -74.314 9.127 0.367 1.00 44.97 437 GLN A C 1
ATOM 3544 O O . GLN A 1 437 ? -73.790 10.118 0.875 1.00 44.97 437 GLN A O 1
ATOM 3549 N N . GLY A 1 438 ? -74.975 9.165 -0.789 1.00 54.03 438 GLY A N 1
ATOM 3550 C CA . GLY A 1 438 ? -75.309 10.398 -1.490 1.00 54.03 438 GLY A CA 1
ATOM 3551 C C . GLY A 1 438 ? -76.341 11.230 -0.725 1.00 54.03 438 GLY A C 1
ATOM 3552 O O . GLY A 1 438 ? -77.350 10.705 -0.248 1.00 54.03 438 GLY A O 1
ATOM 3553 N N . LYS A 1 439 ? -76.075 12.533 -0.652 1.00 41.94 439 LYS A N 1
ATOM 3554 C CA . LYS A 1 439 ? -77.056 13.611 -0.526 1.00 41.94 439 LYS A CA 1
ATOM 3555 C C . LYS A 1 439 ? -76.813 14.599 -1.651 1.00 41.94 439 LYS A C 1
ATOM 3557 O O . LYS A 1 439 ? -75.619 14.820 -1.955 1.00 41.94 439 LYS A O 1
#

Sequence (439 aa):
MAGSVFGLGAQLDVEYTTWCFMGIIAFTIMFELFDEHLYAKLDGSIYLEMMQKVYKELTILGFISFGVFMAINTNSVGHGAALVAFEFAHIVVFFSAMFFILQSIMMMFLSKRLKMKIDHICSAPIPELLNQYHSRGMREYTSTFHKRPYKHIDLRNQMEMKLLQHFFIEQYALEGFDFASYLHACYDKSFLEVCEVSLGAVRNAELKLLNIAGCDTTFQYEDRLEIIQDGISRKEQAVLDATKDNVEAVKALKIKEAEQRSHLRERSIRIRDMEEMEYEAKMAEPGILSSITSKASVRIKEIKEDMVDRVDEVLHRHSQAPPPVLISPSNRRRTSLAADDFYTGLQNRDVLAELEMKREQQFIQEEDYIGEVEGKGADDDEDDDDPEWANINEEGELKRLREEKRKAKKLKKEQEEKEKKKKEKKEKEGVASTLPQGK